Protein AF-A0AAW6JRW3-F1 (afdb_monomer_lite)

Structure (mmCIF, N/CA/C/O backbone):
data_AF-A0AAW6JRW3-F1
#
_entry.id   AF-A0AAW6JRW3-F1
#
loop_
_atom_site.group_PDB
_atom_site.id
_atom_site.type_symbol
_atom_site.label_atom_id
_atom_site.label_alt_id
_atom_site.label_comp_id
_atom_site.label_asym_id
_atom_site.label_entity_id
_atom_site.label_seq_id
_atom_site.pdbx_PDB_ins_code
_atom_site.Cartn_x
_atom_site.Cartn_y
_atom_site.Cartn_z
_atom_site.occupancy
_atom_site.B_iso_or_equiv
_atom_site.auth_seq_id
_atom_site.auth_comp_id
_atom_site.auth_asym_id
_atom_site.auth_atom_id
_atom_site.pdbx_PDB_model_num
ATOM 1 N N . MET A 1 1 ? -24.963 -8.069 17.554 1.00 82.81 1 MET A N 1
ATOM 2 C CA . MET A 1 1 ? -23.833 -7.144 17.708 1.00 82.81 1 MET A CA 1
ATOM 3 C C . MET A 1 1 ? -24.341 -5.791 18.140 1.00 82.81 1 MET A C 1
ATOM 5 O O . MET A 1 1 ? -25.277 -5.302 17.515 1.00 82.81 1 MET A O 1
ATOM 9 N N . GLN A 1 2 ? -23.784 -5.227 19.211 1.00 88.81 2 GLN A N 1
ATOM 10 C CA . GLN A 1 2 ? -24.208 -3.926 19.723 1.00 88.81 2 GLN A CA 1
ATOM 11 C C . GLN A 1 2 ? -22.997 -3.027 19.988 1.00 88.81 2 GLN A C 1
ATOM 13 O O . GLN A 1 2 ? -22.257 -3.223 20.950 1.00 88.81 2 GLN A O 1
ATOM 18 N N . VAL A 1 3 ? -22.821 -2.020 19.136 1.00 94.56 3 VAL A N 1
ATOM 19 C CA . VAL A 1 3 ? -21.965 -0.864 19.418 1.00 94.56 3 VAL A CA 1
ATOM 20 C C . VAL A 1 3 ? -22.726 0.066 20.355 1.00 94.56 3 VAL A C 1
ATOM 22 O O . VAL A 1 3 ? -23.861 0.427 20.057 1.00 94.56 3 VAL A O 1
ATOM 25 N N . LYS A 1 4 ? -22.108 0.466 21.469 1.00 96.38 4 LYS A N 1
ATOM 26 C CA . LYS A 1 4 ? -22.633 1.520 22.342 1.00 96.38 4 LYS A CA 1
ATOM 27 C C . LYS A 1 4 ? -21.740 2.747 22.258 1.00 96.38 4 LYS A C 1
ATOM 29 O O . LYS A 1 4 ? -20.601 2.691 22.720 1.00 96.38 4 LYS A O 1
ATOM 34 N N . ILE A 1 5 ? -22.240 3.846 21.708 1.00 96.94 5 ILE A N 1
ATOM 35 C CA . ILE A 1 5 ? -21.485 5.101 21.647 1.00 96.94 5 ILE A CA 1
ATOM 36 C C . ILE A 1 5 ? -21.504 5.753 23.031 1.00 96.94 5 ILE A C 1
ATOM 38 O O . ILE A 1 5 ? -22.543 5.860 23.679 1.00 96.94 5 ILE A O 1
ATOM 42 N N . ILE A 1 6 ? -20.329 6.164 23.499 1.00 96.56 6 ILE A N 1
ATOM 43 C CA . ILE A 1 6 ? -20.125 6.781 24.817 1.00 96.56 6 ILE A CA 1
ATOM 44 C C . ILE A 1 6 ? -19.600 8.214 24.729 1.00 96.56 6 ILE A C 1
ATOM 46 O O . ILE A 1 6 ? -19.589 8.919 25.735 1.00 96.56 6 ILE A O 1
ATOM 50 N N . GLY A 1 7 ? -19.180 8.659 23.545 1.00 95.75 7 GLY A N 1
ATOM 51 C CA . GLY A 1 7 ? -18.732 10.026 23.327 1.00 95.75 7 GLY A CA 1
ATOM 52 C C . GLY A 1 7 ? -18.417 10.316 21.867 1.00 95.75 7 GLY A C 1
ATOM 53 O O . GLY A 1 7 ? -18.288 9.407 21.048 1.00 95.75 7 GLY A O 1
ATOM 54 N N . GLN A 1 8 ? -18.258 11.601 21.565 1.00 95.25 8 GLN A N 1
ATOM 55 C CA . GLN A 1 8 ? -17.798 12.091 20.272 1.00 95.25 8 GLN A CA 1
ATOM 56 C C . GLN A 1 8 ? -16.744 13.181 20.469 1.00 95.25 8 GLN A C 1
ATOM 58 O O . GLN A 1 8 ? -16.804 13.941 21.438 1.00 95.25 8 GLN A O 1
ATOM 63 N N . ALA A 1 9 ? -15.799 13.261 19.543 1.00 95.50 9 ALA A N 1
ATOM 64 C CA . ALA A 1 9 ? -14.846 14.354 19.428 1.00 95.50 9 ALA A CA 1
ATOM 65 C C . ALA A 1 9 ? -14.588 14.659 17.952 1.00 95.50 9 ALA A C 1
ATOM 67 O O . ALA A 1 9 ? -15.057 13.953 17.060 1.00 95.50 9 ALA A O 1
ATOM 68 N N . LYS A 1 10 ? -13.819 15.717 17.706 1.00 93.75 10 LYS A N 1
ATOM 69 C CA . LYS A 1 10 ? -13.390 16.094 16.367 1.00 93.75 10 LYS A CA 1
ATOM 70 C C . LYS A 1 10 ? -11.889 16.317 16.343 1.00 93.75 10 LYS A C 1
ATOM 72 O O . LYS A 1 10 ? -11.384 17.102 17.147 1.00 93.75 10 LYS A O 1
ATOM 77 N N . ASP A 1 11 ? -11.189 15.658 15.425 1.00 92.00 11 ASP A N 1
ATOM 78 C CA . ASP A 1 11 ? -9.819 16.041 15.098 1.00 92.00 11 ASP A CA 1
ATOM 79 C C . ASP A 1 11 ? -9.870 17.363 14.334 1.00 92.00 11 ASP A C 1
ATOM 81 O O . ASP A 1 11 ? -10.333 17.428 13.199 1.00 92.00 11 ASP A O 1
ATOM 85 N N . LEU A 1 12 ? -9.421 18.442 14.967 1.00 91.50 12 LEU A N 1
ATOM 86 C CA . LEU A 1 12 ? -9.463 19.773 14.369 1.00 91.50 12 LEU A CA 1
ATOM 87 C C . LEU A 1 12 ? -8.384 19.980 13.301 1.00 91.50 12 LEU A C 1
ATOM 89 O O . LEU A 1 12 ? -8.489 20.932 12.530 1.00 91.50 12 LEU A O 1
ATOM 93 N N . ARG A 1 13 ? -7.358 19.118 13.235 1.00 86.62 13 ARG A N 1
ATOM 94 C CA . ARG A 1 13 ? -6.300 19.226 12.223 1.00 86.62 13 ARG A CA 1
ATOM 95 C C . ARG A 1 13 ? -6.809 18.818 10.845 1.00 86.62 13 ARG A C 1
ATOM 97 O O . ARG A 1 13 ? -6.561 19.527 9.877 1.00 86.62 13 ARG A O 1
ATOM 104 N N . THR A 1 14 ? -7.504 17.691 10.793 1.00 87.94 14 THR A N 1
ATOM 105 C CA . THR A 1 14 ? -8.029 17.047 9.578 1.00 87.94 14 THR A CA 1
ATOM 106 C C . THR A 1 14 ? -9.540 17.250 9.421 1.00 87.94 14 THR A C 1
ATOM 108 O O . THR A 1 14 ? -10.111 16.944 8.377 1.00 87.94 14 THR A O 1
ATOM 111 N N . ASN A 1 15 ? -10.195 17.829 10.436 1.00 91.19 15 ASN A N 1
ATOM 112 C CA . ASN A 1 15 ? -11.642 18.018 10.528 1.00 91.19 15 ASN A CA 1
ATOM 113 C C . ASN A 1 15 ? -12.432 16.690 10.526 1.00 91.19 15 ASN A C 1
ATOM 115 O O . ASN A 1 15 ? -13.578 16.661 10.070 1.00 91.19 15 ASN A O 1
ATOM 119 N N . THR A 1 16 ? -11.842 15.611 11.053 1.00 93.31 16 THR A N 1
ATOM 120 C CA . THR A 1 16 ? -12.451 14.274 11.128 1.00 93.31 16 THR A CA 1
ATOM 121 C C . THR A 1 16 ? -13.320 14.103 12.373 1.00 93.31 16 THR A C 1
ATOM 123 O O . THR A 1 16 ? -12.887 14.402 13.487 1.00 93.31 16 THR A O 1
ATOM 126 N N . ASP A 1 17 ? -14.524 13.553 12.207 1.00 95.31 17 ASP A N 1
ATOM 127 C CA . ASP A 1 17 ? -15.379 13.154 13.328 1.00 95.31 17 ASP A CA 1
ATOM 128 C C . ASP A 1 17 ? -14.909 11.812 13.925 1.00 95.31 17 ASP A C 1
ATOM 130 O O . ASP A 1 17 ? -14.655 10.839 13.205 1.00 95.31 17 ASP A O 1
ATOM 134 N N . ILE A 1 18 ? -14.803 11.760 15.255 1.00 95.88 18 ILE A N 1
ATOM 135 C CA . ILE A 1 18 ? -14.337 10.599 16.020 1.00 95.88 18 ILE A CA 1
ATOM 136 C C . ILE A 1 18 ? -15.432 10.182 16.995 1.00 95.88 18 ILE A C 1
ATOM 138 O O . ILE A 1 18 ? -15.928 11.001 17.771 1.00 95.88 18 ILE A O 1
ATOM 142 N N . LEU A 1 19 ? -15.778 8.898 17.001 1.00 97.25 19 LEU A N 1
ATOM 143 C CA . LEU A 1 19 ? -16.767 8.335 17.916 1.00 97.25 19 LEU A CA 1
ATOM 144 C C . LEU A 1 19 ? -16.102 7.345 18.867 1.00 97.25 19 LEU A C 1
ATOM 146 O O . LEU A 1 19 ? -15.480 6.376 18.435 1.00 97.25 19 LEU A O 1
ATOM 150 N N . TYR A 1 20 ? -16.284 7.559 20.164 1.00 97.50 20 TYR A N 1
ATOM 151 C CA . TYR A 1 20 ? -15.843 6.636 21.203 1.00 97.50 20 TYR A CA 1
ATOM 152 C C . TYR A 1 20 ? -16.972 5.671 21.516 1.00 97.50 20 TYR A C 1
ATOM 154 O O . TYR A 1 20 ? -18.100 6.094 21.785 1.00 97.50 20 TYR A O 1
ATOM 162 N N . ALA A 1 21 ? -16.676 4.378 21.516 1.00 97.44 21 ALA A N 1
ATOM 163 C CA . ALA A 1 21 ? -17.673 3.353 21.757 1.00 97.44 21 ALA A CA 1
ATOM 164 C C . ALA A 1 21 ? -17.157 2.209 22.633 1.00 97.44 21 ALA A C 1
ATOM 166 O O . ALA A 1 21 ? -15.956 2.011 22.817 1.00 97.44 21 ALA A O 1
ATOM 167 N N . GLN A 1 22 ? -18.110 1.455 23.172 1.00 96.50 22 GLN A N 1
ATOM 168 C CA . GLN A 1 22 ? -17.896 0.255 23.968 1.00 96.50 22 GLN A CA 1
ATOM 169 C C . GLN A 1 22 ? -18.577 -0.941 23.312 1.00 96.50 22 GLN A C 1
ATOM 171 O O . GLN A 1 22 ? -19.722 -0.840 22.866 1.00 96.50 22 GLN A O 1
ATOM 176 N N . LEU A 1 23 ? -17.883 -2.078 23.294 1.00 96.31 23 LEU A N 1
ATOM 177 C CA . LEU A 1 23 ? -18.392 -3.349 22.781 1.00 96.31 23 LEU A CA 1
ATOM 178 C C . LEU A 1 23 ? -18.046 -4.489 23.738 1.00 96.31 23 LEU A C 1
ATOM 180 O O . LEU A 1 23 ? -17.062 -4.413 24.474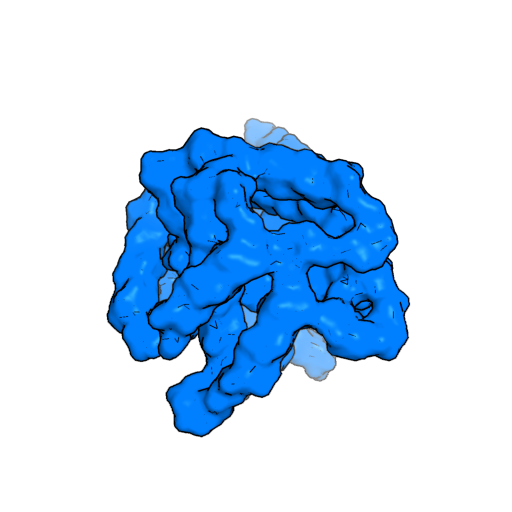 1.00 96.31 23 LEU A O 1
ATOM 184 N N . SER A 1 24 ? -18.825 -5.574 23.713 1.00 95.62 24 SER A N 1
ATOM 185 C CA . SER A 1 24 ? -18.317 -6.847 24.239 1.00 95.62 24 SER A CA 1
ATOM 186 C C . SER A 1 24 ? -17.127 -7.323 23.394 1.00 95.62 2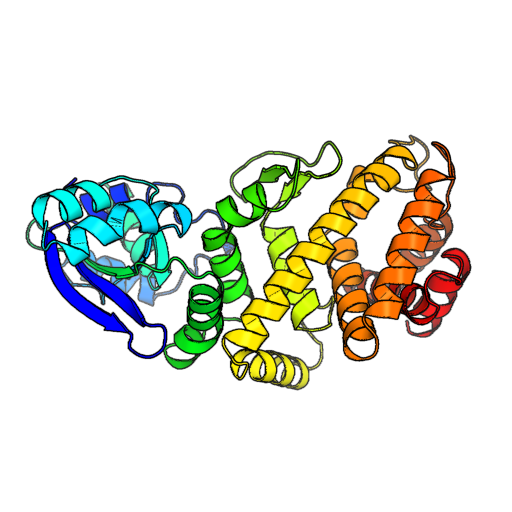4 SER A C 1
ATOM 188 O O . SER A 1 24 ? -16.992 -6.933 22.233 1.00 95.62 24 SER A O 1
ATOM 190 N N . ILE A 1 25 ? -16.258 -8.164 23.958 1.00 94.94 25 ILE A N 1
ATOM 191 C CA . ILE A 1 25 ? -15.112 -8.709 23.213 1.00 94.94 25 ILE A CA 1
ATOM 192 C C . ILE A 1 25 ? -15.593 -9.520 22.000 1.00 94.94 25 ILE A C 1
ATOM 194 O O . ILE A 1 25 ? -15.041 -9.377 20.913 1.00 94.94 25 ILE A O 1
ATOM 198 N N . GLN A 1 26 ? -16.664 -10.302 22.149 1.00 93.31 26 GLN A N 1
ATOM 199 C CA . GLN A 1 26 ? -17.259 -11.084 21.063 1.00 93.31 26 GLN A CA 1
ATOM 200 C C . GLN A 1 26 ? -17.838 -10.192 19.960 1.00 93.31 26 GLN A C 1
ATOM 202 O O . GLN A 1 26 ? -17.595 -10.445 18.782 1.00 93.31 26 GLN A O 1
ATOM 207 N N . ASP A 1 27 ? -18.559 -9.128 20.324 1.00 95.06 27 ASP A N 1
ATOM 208 C CA . ASP A 1 27 ? -19.072 -8.159 19.352 1.00 95.06 27 ASP A CA 1
ATOM 209 C C . ASP A 1 27 ? -17.927 -7.457 18.620 1.00 95.06 27 ASP A C 1
ATOM 211 O O . ASP A 1 27 ? -17.976 -7.300 17.407 1.00 95.06 27 ASP A O 1
ATOM 215 N N . TYR A 1 28 ? -16.868 -7.076 19.333 1.00 95.56 28 TYR A N 1
ATOM 216 C CA . TYR A 1 28 ? -15.689 -6.474 18.724 1.00 95.56 28 TYR A CA 1
ATOM 217 C C . TYR A 1 28 ? -15.009 -7.414 17.715 1.00 95.56 28 TYR A C 1
ATOM 219 O O . TYR A 1 28 ? -14.733 -7.000 16.589 1.00 95.56 28 TYR A O 1
ATOM 227 N N . LEU A 1 29 ? -14.786 -8.681 18.077 1.00 93.88 29 LEU A N 1
ATOM 228 C CA . LEU A 1 29 ? -14.198 -9.672 17.171 1.00 93.88 29 LEU A CA 1
ATOM 229 C C . LEU A 1 29 ? -15.099 -9.932 15.953 1.00 93.88 29 LEU A C 1
ATOM 231 O O . LEU A 1 29 ? -14.608 -10.017 14.829 1.00 93.88 29 LEU A O 1
ATOM 235 N N . CYS A 1 30 ? -16.421 -9.970 16.150 1.00 93.44 30 CYS A N 1
ATOM 236 C CA . CYS A 1 30 ? -17.388 -10.066 15.057 1.00 93.44 30 CYS A CA 1
ATOM 237 C C . CYS A 1 30 ? -17.369 -8.825 14.145 1.00 93.44 30 CYS A C 1
ATOM 239 O O . CYS A 1 30 ? -17.573 -8.953 12.939 1.00 93.44 30 CYS A O 1
ATOM 241 N N . LEU A 1 31 ? -17.136 -7.631 14.701 1.00 94.12 31 LEU A N 1
ATOM 242 C CA . LEU A 1 31 ? -17.088 -6.373 13.957 1.00 94.12 31 LEU A CA 1
ATOM 243 C C . LEU A 1 31 ? -15.892 -6.325 13.002 1.00 94.12 31 LEU A C 1
ATOM 245 O O . LEU A 1 31 ? -16.061 -5.995 11.825 1.00 94.12 31 LEU A O 1
ATOM 249 N N . VAL A 1 32 ? -14.697 -6.648 13.508 1.00 91.06 32 VAL A N 1
ATOM 250 C CA . VAL A 1 32 ? -13.465 -6.649 12.701 1.00 91.06 32 VAL A CA 1
ATOM 251 C C . VAL A 1 32 ? -13.407 -7.840 11.737 1.00 91.06 32 VAL A C 1
ATOM 253 O O . VAL A 1 32 ? -12.821 -7.724 10.664 1.00 91.06 32 VAL A O 1
ATOM 256 N N . GLY A 1 33 ? -14.082 -8.944 12.079 1.00 87.62 33 GLY A N 1
ATOM 257 C CA . GLY A 1 33 ? -14.219 -10.142 11.250 1.00 87.62 33 GLY A CA 1
ATOM 258 C C . GLY A 1 33 ? -12.932 -10.963 11.134 1.00 87.62 33 GLY A C 1
ATOM 259 O O . GLY A 1 33 ? -11.844 -10.486 11.424 1.00 87.62 33 GLY A O 1
ATOM 260 N N . ASP A 1 34 ? -13.026 -12.202 10.650 1.00 77.31 34 ASP A N 1
ATOM 261 C CA . ASP A 1 34 ? -11.902 -13.166 10.620 1.00 77.31 34 ASP A CA 1
ATOM 262 C C . ASP A 1 34 ? -10.722 -12.771 9.708 1.00 77.31 34 ASP A C 1
ATOM 264 O O . ASP A 1 34 ? -9.674 -13.421 9.697 1.00 77.31 34 ASP A O 1
ATOM 268 N N . ASN A 1 35 ? -10.896 -11.698 8.939 1.00 72.44 35 ASN A N 1
ATOM 269 C CA . ASN A 1 35 ? -9.952 -11.189 7.953 1.00 72.44 35 ASN A CA 1
ATOM 270 C C . ASN A 1 35 ? -9.191 -9.938 8.414 1.00 72.44 35 ASN A C 1
ATOM 272 O O . ASN A 1 35 ? -8.544 -9.264 7.615 1.00 72.44 35 ASN A O 1
ATOM 276 N N . PHE A 1 36 ? -9.227 -9.632 9.713 1.00 78.31 36 PHE A N 1
ATOM 277 C CA . PHE A 1 36 ? -8.512 -8.482 10.266 1.00 78.31 36 PHE A CA 1
ATOM 278 C C . PHE A 1 36 ? -6.977 -8.586 10.139 1.00 78.31 36 PHE A C 1
ATOM 280 O O . PHE A 1 36 ? -6.293 -7.571 10.246 1.00 78.31 36 PHE A O 1
ATOM 287 N N . ASP A 1 37 ? -6.433 -9.789 9.914 1.00 71.19 37 ASP A N 1
ATOM 288 C CA . ASP A 1 37 ? -4.998 -10.078 9.792 1.00 71.19 37 ASP A CA 1
ATOM 289 C C . ASP A 1 37 ? -4.512 -10.354 8.361 1.00 71.19 37 ASP A C 1
ATOM 291 O O . ASP A 1 37 ? -3.433 -10.913 8.187 1.00 71.19 37 ASP A O 1
ATOM 295 N N . ASP A 1 38 ? -5.265 -9.960 7.331 1.00 66.81 38 ASP A N 1
ATOM 296 C CA . ASP A 1 38 ? -4.972 -10.257 5.915 1.00 66.81 38 ASP A CA 1
ATOM 297 C C . ASP A 1 38 ? -3.584 -9.796 5.383 1.00 66.81 38 ASP A C 1
ATOM 299 O O . ASP A 1 38 ? -3.288 -10.083 4.225 1.00 66.81 38 ASP A O 1
ATOM 303 N N . TYR A 1 39 ? -2.761 -9.092 6.178 1.00 57.28 39 TYR A N 1
ATOM 304 C CA . TYR A 1 39 ? -1.428 -8.561 5.810 1.00 57.28 39 TYR A CA 1
ATOM 305 C C . TYR A 1 39 ? -0.337 -8.771 6.849 1.00 57.28 39 TYR A C 1
ATOM 307 O O . TYR A 1 39 ? 0.799 -8.342 6.632 1.00 57.28 39 TYR A O 1
ATOM 315 N N . GLU A 1 40 ? -0.653 -9.337 8.014 1.00 57.50 40 GLU A N 1
ATOM 316 C CA . GLU A 1 40 ? 0.413 -9.638 8.957 1.00 57.50 40 GLU A CA 1
ATOM 317 C C . GLU A 1 40 ? 0.957 -11.017 8.589 1.00 57.50 40 GLU A C 1
ATOM 319 O O . GLU A 1 40 ? 0.221 -12.004 8.716 1.00 57.50 40 GLU A O 1
ATOM 324 N N . PRO A 1 41 ? 2.230 -11.135 8.153 1.00 48.75 41 PRO A N 1
ATOM 325 C CA . PRO A 1 41 ? 2.789 -12.444 7.892 1.00 48.75 41 PRO A CA 1
ATOM 326 C C . PRO A 1 41 ? 2.615 -13.251 9.172 1.00 48.75 41 PRO A C 1
ATOM 328 O O . PRO A 1 41 ? 3.166 -12.877 10.206 1.00 48.75 41 PRO A O 1
ATOM 331 N N . GLN A 1 42 ? 1.893 -14.374 9.129 1.00 46.81 42 GLN A N 1
ATOM 332 C CA . GLN A 1 42 ? 1.678 -15.223 10.315 1.00 46.81 42 GLN A CA 1
ATOM 333 C C . GLN A 1 42 ? 3.009 -15.622 10.990 1.00 46.81 42 GLN A C 1
ATOM 335 O O . GLN A 1 42 ? 3.057 -15.946 12.175 1.00 46.81 42 GLN A O 1
ATOM 340 N N . ARG A 1 43 ? 4.115 -15.540 10.234 1.00 44.72 43 ARG A N 1
ATOM 341 C CA . ARG A 1 43 ? 5.504 -15.736 10.671 1.00 44.72 43 ARG A CA 1
ATOM 342 C C . ARG A 1 43 ? 6.029 -14.666 11.643 1.00 44.72 43 ARG A C 1
ATOM 344 O O . ARG A 1 43 ? 7.017 -14.932 12.320 1.00 44.72 43 ARG A O 1
ATOM 351 N N . LYS A 1 44 ? 5.403 -13.487 11.716 1.00 48.44 44 LYS A N 1
ATOM 352 C CA . LYS A 1 44 ? 5.758 -12.357 12.594 1.00 48.44 44 LYS A CA 1
ATOM 353 C C . LYS A 1 44 ? 4.929 -12.274 13.874 1.00 48.44 44 LYS A C 1
ATOM 355 O O . LYS A 1 44 ? 5.133 -11.325 14.624 1.00 48.44 44 LYS A O 1
ATOM 360 N N . ARG A 1 45 ? 4.070 -13.259 14.178 1.00 55.09 45 ARG A N 1
ATOM 361 C CA . ARG A 1 45 ? 3.512 -13.408 15.532 1.00 55.09 45 ARG A CA 1
ATOM 362 C C . ARG A 1 45 ? 4.678 -13.645 16.487 1.00 55.09 45 ARG A C 1
ATOM 364 O O . ARG A 1 45 ? 5.118 -14.780 16.678 1.00 55.09 45 ARG A O 1
ATOM 371 N N . GLU A 1 46 ? 5.264 -12.564 16.991 1.00 51.41 46 GLU A N 1
ATOM 372 C CA . GLU A 1 46 ? 6.407 -12.633 17.881 1.00 51.41 46 GLU A CA 1
ATOM 373 C C . GLU A 1 46 ? 5.982 -13.481 19.076 1.00 51.41 46 GLU A C 1
ATOM 375 O O . GLU A 1 46 ? 5.044 -13.143 19.797 1.00 51.41 46 GLU A O 1
ATOM 380 N N . LYS A 1 47 ? 6.666 -14.612 19.282 1.00 51.09 47 LYS A N 1
ATOM 381 C CA . LYS A 1 47 ? 6.547 -15.429 20.496 1.00 51.09 47 LYS A CA 1
ATOM 382 C C . LYS A 1 47 ? 7.175 -14.661 21.657 1.00 51.09 47 LYS A C 1
ATOM 384 O O . LYS A 1 47 ? 8.241 -15.009 22.160 1.00 51.09 47 LYS A O 1
ATOM 389 N N . TYR A 1 48 ? 6.566 -13.544 22.018 1.00 57.44 48 TYR A N 1
ATOM 390 C CA . TYR A 1 48 ? 7.089 -12.616 22.996 1.00 57.44 48 TYR A CA 1
ATOM 391 C C . TYR A 1 48 ? 6.543 -12.998 24.371 1.00 57.44 48 TYR A C 1
ATOM 393 O O . TYR A 1 48 ? 5.339 -13.154 24.542 1.00 57.44 48 TYR A O 1
ATOM 401 N N . LYS A 1 49 ? 7.399 -13.127 25.391 1.00 61.75 49 LYS A N 1
ATOM 402 C CA . LYS A 1 49 ? 6.958 -13.484 26.757 1.00 61.75 49 LYS A CA 1
ATOM 403 C C . LYS A 1 49 ? 5.896 -12.527 27.323 1.00 61.75 49 LYS A C 1
ATOM 405 O O . LYS A 1 49 ? 5.064 -12.950 28.118 1.00 61.75 49 LYS A O 1
ATOM 410 N N . ALA A 1 50 ? 5.897 -11.254 26.914 1.00 66.19 50 ALA A N 1
ATOM 411 C CA . ALA A 1 50 ? 4.851 -10.314 27.327 1.00 66.19 50 ALA A CA 1
ATOM 412 C C . ALA A 1 50 ? 3.481 -10.593 26.681 1.00 66.19 50 ALA A C 1
ATOM 414 O O . ALA A 1 50 ? 2.475 -10.187 27.250 1.00 66.19 50 ALA A O 1
ATOM 415 N N . TYR A 1 51 ? 3.423 -11.315 25.557 1.00 75.69 51 TYR A N 1
ATOM 416 C CA . TYR A 1 51 ? 2.171 -11.764 24.941 1.00 75.69 51 TYR A CA 1
ATOM 417 C C . TYR A 1 51 ? 1.442 -12.762 25.848 1.00 75.69 51 TYR A C 1
ATOM 419 O O . TYR A 1 51 ? 0.265 -12.585 26.147 1.00 75.69 51 TYR A O 1
ATOM 427 N N . GLU A 1 52 ? 2.169 -13.754 26.372 1.00 82.75 52 GLU A N 1
ATOM 428 C CA . GLU A 1 52 ? 1.619 -14.737 27.316 1.00 82.75 52 GLU A CA 1
ATOM 429 C C . GLU A 1 52 ? 1.150 -14.083 28.616 1.00 82.75 52 GLU A C 1
ATOM 431 O O . GLU A 1 52 ? 0.067 -14.383 29.112 1.00 82.75 52 GLU A O 1
ATOM 436 N N . ARG A 1 53 ? 1.921 -13.125 29.144 1.00 86.56 53 ARG A N 1
ATOM 437 C CA . ARG A 1 53 ? 1.493 -12.361 30.321 1.00 86.56 53 ARG A CA 1
ATOM 438 C C . ARG A 1 53 ? 0.213 -11.569 30.051 1.00 86.56 53 ARG A C 1
ATOM 440 O O . ARG A 1 53 ? -0.715 -11.637 30.844 1.00 86.56 53 ARG A O 1
ATOM 447 N N . MET A 1 54 ? 0.140 -10.874 28.917 1.00 87.50 54 MET A N 1
ATOM 448 C CA . MET A 1 54 ? -1.043 -10.098 28.543 1.00 87.50 54 MET A CA 1
ATOM 449 C C . MET A 1 54 ? -2.273 -10.992 28.346 1.00 87.50 54 MET A C 1
ATOM 451 O O . MET A 1 54 ? -3.373 -10.594 28.718 1.00 87.50 54 MET A O 1
ATOM 455 N N . LYS A 1 55 ? -2.098 -12.218 27.830 1.00 90.81 55 LYS A N 1
ATOM 456 C CA . LYS A 1 55 ? -3.170 -13.221 27.786 1.00 90.81 55 LYS A CA 1
ATOM 457 C C . LYS A 1 55 ? -3.719 -13.541 29.172 1.00 90.81 55 LYS A C 1
ATOM 459 O O . LYS A 1 55 ? -4.935 -13.550 29.344 1.00 90.81 55 LYS A O 1
ATOM 464 N N . VAL A 1 56 ? -2.838 -13.803 30.139 1.00 92.19 56 VAL A N 1
ATOM 465 C CA . VAL A 1 56 ? -3.228 -14.070 31.533 1.00 92.19 56 VAL A CA 1
ATOM 466 C C . VAL A 1 56 ? -3.968 -12.868 32.118 1.00 92.19 56 VAL A C 1
ATOM 468 O O . VAL A 1 56 ? -5.091 -13.023 32.585 1.00 92.19 56 VAL A O 1
ATOM 471 N N . ASP A 1 57 ? -3.405 -11.665 31.984 1.00 93.19 57 ASP A N 1
ATOM 472 C CA . ASP A 1 57 ? -4.007 -10.440 32.520 1.00 93.19 57 ASP A CA 1
ATOM 473 C C . ASP A 1 57 ? -5.415 -10.194 31.931 1.00 93.19 57 ASP A C 1
ATOM 475 O O . ASP A 1 57 ? -6.351 -9.859 32.658 1.00 93.19 57 ASP A O 1
ATOM 479 N N . ILE A 1 58 ? -5.609 -10.402 30.620 1.00 93.88 58 ILE A N 1
ATOM 480 C CA . ILE A 1 58 ? -6.925 -10.271 29.969 1.00 93.88 58 ILE A CA 1
ATOM 481 C C . ILE A 1 58 ? -7.906 -11.325 30.490 1.00 93.88 58 ILE A C 1
ATOM 483 O O . ILE A 1 58 ? -9.055 -10.975 30.757 1.00 93.88 58 ILE A O 1
ATOM 487 N N . LYS A 1 59 ? -7.482 -12.586 30.658 1.00 93.88 59 LYS A N 1
ATOM 488 C CA . LYS A 1 59 ? -8.326 -13.642 31.248 1.00 93.88 59 LYS A CA 1
ATOM 489 C C . LYS A 1 59 ? -8.744 -13.291 32.681 1.00 93.88 59 LYS A C 1
ATOM 491 O O . LYS A 1 59 ? -9.886 -13.531 33.072 1.00 93.88 59 LYS A O 1
ATOM 496 N N . ASP A 1 60 ? -7.867 -12.623 33.426 1.00 93.94 60 ASP A N 1
ATOM 497 C CA . ASP A 1 60 ? -8.152 -12.119 34.771 1.00 93.94 60 ASP A CA 1
ATOM 498 C C . ASP A 1 60 ? -9.033 -10.854 34.778 1.00 93.94 60 ASP A C 1
ATOM 500 O O . ASP A 1 60 ? -9.522 -10.437 35.833 1.00 93.94 60 ASP A O 1
ATOM 504 N N . GLY A 1 61 ? -9.355 -10.290 33.611 1.00 92.25 61 GLY A N 1
ATOM 505 C CA . GLY A 1 61 ? -10.285 -9.172 33.444 1.00 92.25 61 GLY A CA 1
ATOM 506 C C . GLY A 1 61 ? -9.625 -7.820 33.179 1.00 92.25 61 GLY A C 1
ATOM 507 O O . GLY A 1 61 ? -10.302 -6.797 33.284 1.00 92.25 61 GLY A O 1
ATOM 508 N N . ALA A 1 62 ? -8.329 -7.783 32.853 1.00 92.69 62 ALA A N 1
ATOM 509 C CA . ALA A 1 62 ? -7.655 -6.542 32.493 1.00 92.69 62 ALA A CA 1
ATOM 510 C C . ALA A 1 62 ? -8.300 -5.897 31.256 1.00 92.69 62 ALA A C 1
ATOM 512 O O . ALA A 1 62 ? -8.631 -6.563 30.268 1.00 92.69 62 ALA A O 1
ATOM 513 N N . LEU A 1 63 ? -8.460 -4.575 31.310 1.00 88.69 63 LEU A N 1
ATOM 514 C CA . LEU A 1 63 ? -8.905 -3.776 30.175 1.00 88.69 63 LEU A CA 1
ATOM 515 C C . LEU A 1 63 ? -7.703 -3.373 29.322 1.00 88.69 63 LEU A C 1
ATOM 517 O O . LEU A 1 63 ? -6.633 -3.046 29.837 1.00 88.69 63 LEU A O 1
ATOM 521 N N . LEU A 1 64 ? -7.899 -3.376 28.008 1.00 88.94 64 LEU A N 1
ATOM 522 C CA . LEU A 1 64 ? -6.895 -2.924 27.054 1.00 88.94 64 LEU A CA 1
ATOM 523 C C . LEU A 1 64 ? -7.088 -1.434 26.746 1.00 88.94 64 LEU A C 1
ATOM 525 O O . LEU A 1 64 ? -8.221 -0.948 26.789 1.00 88.94 64 LEU A O 1
ATOM 529 N N . PRO A 1 65 ? -6.011 -0.708 26.387 1.00 90.31 65 PRO A N 1
ATOM 530 C CA . PRO A 1 65 ? -6.144 0.619 25.790 1.00 90.31 65 PRO A CA 1
ATOM 531 C C . PRO A 1 65 ? -7.055 0.578 24.554 1.00 90.31 65 PRO A C 1
ATOM 533 O O . PRO A 1 65 ? -7.197 -0.481 23.927 1.00 90.31 65 PRO A O 1
ATOM 536 N N . SER A 1 66 ? -7.632 1.722 24.180 1.00 92.69 66 SER A N 1
ATOM 537 C CA . SER A 1 66 ? -8.596 1.827 23.077 1.00 92.69 66 SER A CA 1
ATOM 538 C C . SER A 1 66 ? -8.030 1.348 21.740 1.00 92.69 66 SER A C 1
ATOM 540 O O . SER A 1 66 ? -6.869 1.594 21.410 1.00 92.69 66 SER A O 1
ATOM 542 N N . ILE A 1 67 ? -8.847 0.640 20.963 1.00 93.75 67 ILE A N 1
ATOM 543 C CA . ILE A 1 67 ? -8.503 0.202 19.606 1.00 93.75 67 ILE A CA 1
ATOM 544 C C . ILE A 1 67 ? -9.010 1.248 18.616 1.00 93.75 67 ILE A C 1
ATOM 546 O O . ILE A 1 67 ? -10.183 1.621 18.647 1.00 93.75 67 ILE A O 1
ATOM 550 N N . THR A 1 68 ? -8.138 1.699 17.719 1.00 92.25 68 THR A N 1
ATOM 551 C CA . THR A 1 68 ? -8.501 2.694 16.708 1.00 92.25 68 THR A CA 1
ATOM 552 C C . THR A 1 68 ? -8.961 1.994 15.438 1.00 92.25 68 THR A C 1
ATOM 554 O O . THR A 1 68 ? -8.222 1.205 14.848 1.00 92.25 68 THR A O 1
ATOM 557 N N . LEU A 1 69 ? -10.172 2.315 14.994 1.00 93.69 69 LEU A N 1
ATOM 558 C CA . LEU A 1 69 ? -10.818 1.758 13.814 1.00 93.69 69 LEU A CA 1
ATOM 559 C C . LEU A 1 69 ? -11.059 2.866 12.783 1.00 93.69 69 LEU A C 1
ATOM 561 O O . LEU A 1 69 ? -11.718 3.859 13.080 1.00 93.69 69 LEU A O 1
ATOM 565 N N . ALA A 1 70 ? -10.570 2.690 11.557 1.00 93.00 70 ALA A N 1
ATOM 566 C CA . ALA A 1 70 ? -11.005 3.493 10.419 1.00 93.00 70 ALA A CA 1
ATOM 567 C C . ALA A 1 70 ? -12.256 2.865 9.825 1.00 93.00 70 ALA A C 1
ATOM 569 O O . ALA A 1 70 ? -12.213 1.714 9.390 1.00 93.00 70 ALA A O 1
ATOM 570 N N . VAL A 1 71 ? -13.354 3.614 9.764 1.00 94.00 71 VAL A N 1
ATOM 571 C CA . VAL A 1 71 ? -14.475 3.226 8.907 1.00 94.00 71 VAL A CA 1
ATOM 572 C C . VAL A 1 71 ? -14.029 3.370 7.455 1.00 94.00 71 VAL A C 1
ATOM 574 O O . VAL A 1 71 ? -13.403 4.368 7.102 1.00 94.00 71 VAL A O 1
ATOM 577 N N . LYS A 1 72 ? -14.328 2.370 6.619 1.00 90.94 72 LYS A N 1
ATOM 578 C CA . LYS A 1 72 ? -13.945 2.377 5.203 1.00 90.94 72 LYS A CA 1
ATOM 579 C C . LYS A 1 72 ? -14.417 3.668 4.508 1.00 90.94 72 LYS A C 1
ATOM 581 O O . LYS A 1 72 ? -15.605 3.994 4.646 1.00 90.94 72 LYS A O 1
ATOM 586 N N . PRO A 1 73 ? -13.545 4.396 3.780 1.00 91.12 73 PRO A N 1
ATOM 587 C CA . PRO A 1 73 ? -13.842 5.742 3.271 1.00 91.12 73 PRO A CA 1
ATOM 588 C C . PRO A 1 73 ? -15.154 5.842 2.483 1.00 91.12 73 PRO A C 1
ATOM 590 O O . PRO A 1 73 ? -15.943 6.772 2.671 1.00 91.12 73 PRO A O 1
ATOM 593 N N . GLU A 1 74 ? -15.431 4.843 1.650 1.00 89.12 74 GLU A N 1
ATOM 594 C CA . GLU A 1 74 ? -16.618 4.750 0.805 1.00 89.12 74 GLU A CA 1
ATOM 595 C C . GLU A 1 74 ? -17.929 4.596 1.598 1.00 89.12 74 GLU A C 1
ATOM 597 O O . GLU A 1 74 ? -19.005 4.936 1.102 1.00 89.12 74 GLU A O 1
ATOM 602 N N . LEU A 1 75 ? -17.863 4.140 2.853 1.00 91.88 75 LEU A N 1
ATOM 603 C CA . LEU A 1 75 ? -19.025 3.977 3.730 1.00 91.88 75 LEU A CA 1
ATOM 604 C C . LEU A 1 75 ? -19.307 5.219 4.580 1.00 91.88 75 LEU A C 1
ATOM 606 O O . LEU A 1 75 ? -20.449 5.432 4.999 1.00 91.88 75 LEU A O 1
ATOM 610 N N . VAL A 1 76 ? -18.298 6.060 4.819 1.00 93.44 76 VAL A N 1
ATOM 611 C CA . VAL A 1 76 ? -18.397 7.197 5.746 1.00 93.44 76 VAL A CA 1
ATOM 612 C C . VAL A 1 76 ? -19.460 8.209 5.302 1.00 93.44 76 VAL A C 1
ATOM 614 O O . VAL A 1 76 ? -20.197 8.736 6.138 1.00 93.44 76 VAL A O 1
ATOM 617 N N . SER A 1 77 ? -19.620 8.435 3.995 1.00 91.94 77 SER A N 1
ATOM 618 C CA . SER A 1 77 ? -20.653 9.336 3.452 1.00 91.94 77 SER A CA 1
ATOM 619 C C . SER A 1 77 ? -22.079 8.940 3.848 1.00 91.94 77 SER A C 1
ATOM 621 O O . SER A 1 77 ? -22.930 9.813 4.006 1.00 91.94 77 SER A O 1
ATOM 623 N N . ASN A 1 78 ? -22.333 7.647 4.068 1.00 92.38 78 ASN A N 1
ATOM 624 C CA . ASN A 1 78 ? -23.636 7.148 4.511 1.00 92.38 78 ASN A CA 1
ATOM 625 C C . ASN A 1 78 ? -23.821 7.242 6.034 1.00 92.38 78 ASN A C 1
ATOM 627 O O . ASN A 1 78 ? -24.949 7.171 6.516 1.00 92.38 78 ASN A O 1
ATOM 631 N N . ILE A 1 79 ? -22.731 7.397 6.789 1.00 93.50 79 ILE A N 1
ATOM 632 C CA . ILE A 1 79 ? -22.719 7.382 8.257 1.00 93.50 79 ILE A CA 1
ATOM 633 C C . ILE A 1 79 ? -22.775 8.802 8.832 1.00 93.50 79 ILE A C 1
ATOM 635 O O . ILE A 1 79 ? -23.535 9.061 9.766 1.00 93.50 79 ILE A O 1
ATOM 639 N N . LEU A 1 80 ? -22.031 9.747 8.248 1.00 93.19 80 LEU A N 1
ATOM 640 C CA . LEU A 1 80 ? -21.962 11.135 8.724 1.00 93.19 80 LEU A CA 1
ATOM 641 C C . LEU A 1 80 ? -23.317 11.845 8.881 1.00 93.19 80 LEU A C 1
ATOM 643 O O . LEU A 1 80 ? -23.467 12.594 9.849 1.00 93.19 80 LEU A O 1
ATOM 647 N N . PRO A 1 81 ? -24.334 11.620 8.023 1.00 94.69 81 PRO A N 1
ATOM 648 C CA . PRO A 1 81 ? -25.648 12.220 8.231 1.00 94.69 81 PRO A CA 1
ATOM 649 C C . PRO A 1 81 ? -26.307 11.835 9.562 1.00 94.69 81 PRO A C 1
ATOM 651 O O . PRO A 1 81 ? -27.143 12.593 10.052 1.00 94.69 81 PRO A O 1
ATOM 654 N N . PHE A 1 82 ? -25.968 10.678 10.147 1.00 94.69 82 PHE A N 1
ATOM 655 C CA . PHE A 1 82 ? -26.469 10.290 11.468 1.00 94.69 82 PHE A CA 1
ATOM 656 C C . PHE A 1 82 ? -25.769 11.058 12.589 1.00 94.69 82 PHE A C 1
ATOM 658 O O . PHE A 1 82 ? -26.443 11.475 13.525 1.00 94.69 82 PHE A O 1
ATOM 665 N N . VAL A 1 83 ? -24.462 11.307 12.456 1.00 91.75 83 VAL A N 1
ATOM 666 C CA . VAL A 1 83 ? -23.682 12.132 13.396 1.00 91.75 83 VAL A CA 1
ATOM 667 C C . VAL A 1 83 ? -24.224 13.561 13.417 1.00 91.75 83 VAL A C 1
ATOM 669 O O . VAL A 1 83 ? -24.591 14.074 14.463 1.00 91.75 83 VAL A O 1
ATOM 672 N N . GLN A 1 84 ? -24.385 14.178 12.243 1.00 90.31 84 GLN A N 1
ATOM 673 C CA . GLN A 1 84 ? -24.835 15.573 12.109 1.00 90.31 84 GLN A CA 1
ATOM 674 C C . GLN A 1 84 ? -26.265 15.828 12.603 1.00 90.31 84 GLN A C 1
ATOM 676 O O . GLN A 1 84 ? -26.630 16.971 12.867 1.00 90.31 84 GLN A O 1
ATOM 681 N N . LYS A 1 85 ? -27.097 14.783 12.654 1.00 93.25 85 LYS A N 1
ATOM 682 C CA . LYS A 1 85 ? -28.501 14.854 13.085 1.00 93.25 85 LYS A CA 1
ATOM 683 C C . LYS A 1 85 ? -28.715 14.283 14.489 1.00 93.25 85 LYS A C 1
ATOM 685 O O . LYS A 1 85 ? -29.867 14.060 14.855 1.00 93.25 85 LYS A O 1
ATOM 690 N N . ASP A 1 86 ? -27.638 13.979 15.218 1.00 91.50 86 ASP A N 1
ATOM 691 C CA . ASP A 1 86 ? -27.666 13.359 16.550 1.00 91.50 86 ASP A CA 1
ATOM 692 C C . ASP A 1 86 ? -28.520 12.072 16.612 1.00 91.50 86 ASP A C 1
ATOM 694 O O . ASP A 1 86 ? -29.196 11.765 17.598 1.00 91.50 86 ASP A O 1
ATOM 698 N N . LYS A 1 87 ? -28.505 11.286 15.528 1.00 94.12 87 LYS A N 1
ATOM 699 C CA . LYS A 1 87 ? -29.261 10.033 15.384 1.00 94.12 87 LYS A CA 1
ATOM 700 C C . LYS A 1 87 ? -28.482 8.846 15.944 1.00 94.12 87 LYS A C 1
ATOM 702 O O . LYS A 1 87 ? -28.040 7.964 15.208 1.00 94.12 87 LYS A O 1
ATOM 707 N N . TRP A 1 88 ? -28.301 8.834 17.263 1.00 93.12 88 TRP A N 1
ATOM 708 C CA . TRP A 1 88 ? -27.414 7.890 17.953 1.00 93.12 88 TRP A CA 1
ATOM 709 C C . TRP A 1 88 ? -27.773 6.418 17.745 1.00 93.12 88 TRP A C 1
ATOM 711 O O . TRP A 1 88 ? -26.888 5.610 17.488 1.00 93.12 88 TRP A O 1
ATOM 721 N N . ARG A 1 89 ? -29.062 6.061 17.784 1.00 93.50 89 ARG A N 1
ATOM 722 C CA . ARG A 1 89 ? -29.493 4.663 17.603 1.00 93.50 89 ARG A CA 1
ATOM 723 C C . ARG A 1 89 ? -29.238 4.168 16.183 1.00 93.50 89 ARG A C 1
ATOM 725 O O . ARG A 1 89 ? -28.792 3.040 15.987 1.00 93.50 89 ARG A O 1
ATOM 732 N N . GLU A 1 90 ? -29.526 5.000 15.185 1.00 94.81 90 GLU A N 1
ATOM 733 C CA . GLU A 1 90 ? -29.233 4.670 13.793 1.00 94.81 90 GLU A CA 1
ATOM 734 C C . GLU A 1 90 ? -27.725 4.602 13.533 1.00 94.81 90 GLU A C 1
ATOM 736 O O . GLU A 1 90 ? -27.284 3.725 12.795 1.00 94.81 90 GLU A O 1
ATOM 741 N N . LEU A 1 91 ? -26.938 5.468 14.175 1.00 94.44 91 LEU A N 1
ATOM 742 C CA . LEU A 1 91 ? -25.480 5.473 14.087 1.00 94.44 91 LEU A CA 1
ATOM 743 C C . LEU A 1 91 ? -24.859 4.208 14.701 1.00 94.44 91 LEU A C 1
ATOM 745 O O . LEU A 1 91 ? -24.041 3.558 14.055 1.00 94.44 91 LEU A O 1
ATOM 749 N N . GLU A 1 92 ? -25.289 3.811 15.902 1.00 95.94 92 GLU A N 1
ATOM 750 C CA . GLU A 1 92 ? -24.888 2.549 16.541 1.00 95.94 92 GLU A CA 1
ATOM 751 C C . GLU A 1 92 ? -25.234 1.342 15.661 1.00 95.94 92 GLU A C 1
ATOM 753 O O . GLU A 1 92 ? -24.402 0.457 15.457 1.00 95.94 92 GLU A O 1
ATOM 758 N N . SER A 1 93 ? -26.438 1.325 15.081 1.00 94.44 93 SER A N 1
ATOM 759 C CA . SER A 1 93 ? -26.875 0.278 14.150 1.00 94.44 93 SER A CA 1
ATOM 760 C C . SER A 1 93 ? -26.043 0.257 12.864 1.00 94.44 93 SER A C 1
ATOM 762 O O . SER A 1 93 ? -25.668 -0.812 12.380 1.00 94.44 93 SER A O 1
ATOM 764 N N . ALA A 1 94 ? -25.708 1.432 12.322 1.00 93.69 94 ALA A N 1
ATOM 765 C CA . ALA A 1 94 ? -24.876 1.554 11.135 1.00 93.69 94 ALA A CA 1
ATOM 766 C C . ALA A 1 94 ? -23.465 1.006 11.382 1.00 93.69 94 ALA A C 1
ATOM 768 O O . ALA A 1 94 ? -23.003 0.215 10.569 1.00 93.69 94 ALA A O 1
ATOM 769 N N . LEU A 1 95 ? -22.842 1.361 12.512 1.00 94.62 95 LEU A N 1
ATOM 770 C CA . LEU A 1 95 ? -21.500 0.916 12.910 1.00 94.62 95 LEU A CA 1
ATOM 771 C C . LEU A 1 95 ? -21.442 -0.542 13.378 1.00 94.62 95 LEU A C 1
ATOM 773 O O . LEU A 1 95 ? -20.372 -1.139 13.400 1.00 94.62 95 LEU A O 1
ATOM 777 N N . SER A 1 96 ? -22.578 -1.141 13.740 1.00 94.06 96 SER A N 1
ATOM 778 C CA . SER A 1 96 ? -22.669 -2.540 14.177 1.00 94.06 96 SER A CA 1
ATOM 779 C C . SER A 1 96 ? -22.712 -3.533 13.009 1.00 94.06 96 SER A C 1
ATO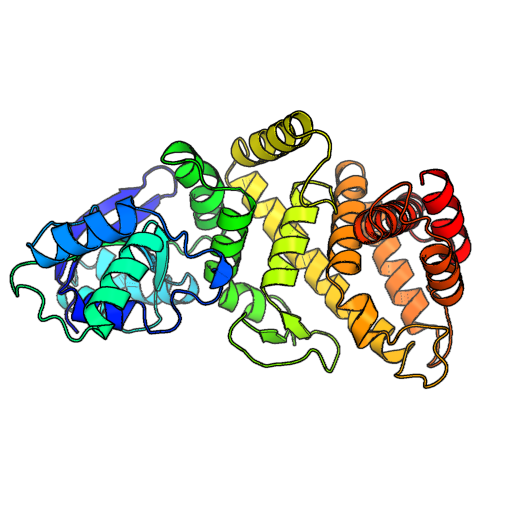M 781 O O . SER A 1 96 ? -23.262 -4.624 13.154 1.00 94.06 96 SER A O 1
ATOM 783 N N . LYS A 1 97 ? -22.161 -3.196 11.840 1.00 91.88 97 LYS A N 1
ATOM 784 C CA . LYS A 1 97 ? -22.107 -4.095 10.680 1.00 91.88 97 LYS A CA 1
ATOM 785 C C . LYS A 1 97 ? -20.673 -4.605 10.475 1.00 91.88 97 LYS A C 1
ATOM 787 O O . LYS A 1 97 ? -19.763 -3.783 10.377 1.00 91.88 97 LYS A O 1
ATOM 792 N N . PRO A 1 98 ? -20.451 -5.930 10.391 1.00 90.81 98 PRO A N 1
ATOM 793 C CA . PRO A 1 98 ? -19.122 -6.492 10.155 1.00 90.81 98 PRO A CA 1
ATOM 794 C C . PRO A 1 98 ? -18.484 -6.005 8.850 1.00 90.81 98 PRO A C 1
ATOM 796 O O . PRO A 1 98 ? -19.182 -5.724 7.874 1.00 90.81 98 PRO A O 1
ATOM 799 N N . GLY A 1 99 ? -17.151 -5.948 8.818 1.00 86.12 99 GLY A N 1
ATOM 800 C CA . GLY A 1 99 ? -16.385 -5.675 7.593 1.00 86.12 99 GLY A CA 1
ATOM 801 C C . GLY A 1 99 ? -16.417 -4.219 7.110 1.00 86.12 99 GLY A C 1
ATOM 802 O O . GLY A 1 99 ? -15.976 -3.932 5.997 1.00 86.12 99 GLY A O 1
ATOM 803 N N . GLN A 1 100 ? -16.928 -3.298 7.930 1.00 89.19 100 GLN A N 1
ATOM 804 C CA . GLN A 1 100 ? -16.969 -1.863 7.626 1.00 89.19 100 GLN A CA 1
ATOM 805 C C . GLN A 1 100 ? -15.759 -1.081 8.134 1.00 89.19 100 GLN A C 1
ATOM 807 O O . GLN A 1 100 ? -15.648 0.114 7.861 1.00 89.19 100 GLN A O 1
ATOM 812 N N . VAL A 1 101 ? -14.877 -1.732 8.893 1.00 91.69 101 VAL A N 1
ATOM 813 C CA . VAL A 1 101 ? -13.751 -1.087 9.563 1.00 91.69 101 VAL A CA 1
ATOM 814 C C . VAL A 1 101 ? -12.435 -1.786 9.278 1.00 91.69 101 VAL A C 1
ATOM 816 O O . VAL A 1 101 ? -12.393 -3.003 9.123 1.00 91.69 101 VAL A O 1
ATOM 819 N N . ASN A 1 102 ? -11.362 -1.003 9.286 1.00 89.50 102 ASN A N 1
ATOM 820 C CA . ASN A 1 102 ? -9.984 -1.471 9.313 1.00 89.50 102 ASN A CA 1
ATOM 821 C C . ASN A 1 102 ? -9.328 -1.037 10.630 1.00 89.50 102 ASN A C 1
ATOM 823 O O . ASN A 1 102 ? -9.592 0.056 11.135 1.00 89.50 102 ASN A O 1
ATOM 827 N N . ILE A 1 103 ? -8.476 -1.888 11.200 1.00 89.25 103 ILE A N 1
ATOM 828 C CA . ILE A 1 103 ? -7.785 -1.600 12.463 1.00 89.25 103 ILE A CA 1
ATOM 829 C C . ILE A 1 103 ? -6.576 -0.714 12.167 1.00 89.25 103 ILE A C 1
ATOM 831 O O . ILE A 1 103 ? -5.601 -1.198 11.605 1.00 89.25 103 ILE A O 1
ATOM 835 N N . LEU A 1 104 ? -6.622 0.560 12.566 1.00 85.62 104 LEU A N 1
ATOM 836 C CA . LEU A 1 104 ? -5.485 1.476 12.413 1.00 85.62 104 LEU A CA 1
ATOM 837 C C . LEU A 1 104 ? -4.437 1.302 13.515 1.00 85.62 104 LEU A C 1
ATOM 839 O O . LEU A 1 104 ? -3.243 1.433 13.270 1.00 85.62 104 LEU A O 1
ATOM 843 N N . ASP A 1 105 ? -4.894 1.027 14.734 1.00 86.19 105 ASP A N 1
ATOM 844 C CA . ASP A 1 105 ? -4.041 0.704 15.872 1.00 86.19 105 ASP A CA 1
ATOM 845 C C . ASP A 1 105 ? -4.761 -0.294 16.780 1.00 86.19 105 ASP A C 1
ATOM 847 O O . ASP A 1 105 ? -5.966 -0.203 17.008 1.00 86.19 105 ASP A O 1
ATOM 851 N N . GLY A 1 106 ? -4.003 -1.249 17.315 1.00 86.81 106 GLY A N 1
ATOM 852 C CA . GLY A 1 106 ? -4.522 -2.323 18.160 1.00 86.81 106 GLY A CA 1
ATOM 853 C C . GLY A 1 106 ? -4.526 -3.706 17.525 1.00 86.81 106 GLY A C 1
ATOM 854 O O . GLY A 1 106 ? -5.124 -4.618 18.090 1.00 86.81 106 GLY A O 1
ATOM 855 N N . LEU A 1 107 ? -3.805 -3.911 16.422 1.00 85.19 107 LEU A N 1
ATOM 856 C CA . LEU A 1 107 ? -3.734 -5.207 15.743 1.00 85.19 107 LEU A CA 1
ATOM 857 C C . LEU A 1 107 ? -3.251 -6.340 16.674 1.00 85.19 107 LEU A C 1
ATOM 859 O O . LEU A 1 107 ? -3.958 -7.325 16.864 1.00 85.19 107 LEU A O 1
ATOM 863 N N . HIS A 1 108 ? -2.131 -6.160 17.384 1.00 81.12 108 HIS A N 1
ATOM 864 C CA . HIS A 1 108 ? -1.659 -7.144 18.375 1.00 81.12 108 HIS A CA 1
ATOM 865 C C . HIS A 1 108 ? -2.662 -7.406 19.512 1.00 81.12 108 HIS A C 1
ATOM 867 O O . HIS A 1 108 ? -2.811 -8.541 19.954 1.00 81.12 108 HIS A O 1
ATOM 873 N N . ARG A 1 109 ? -3.377 -6.372 19.980 1.00 88.94 109 ARG A N 1
ATOM 874 C CA . ARG A 1 109 ? -4.431 -6.522 21.002 1.00 88.94 109 ARG A CA 1
ATOM 875 C C . ARG A 1 109 ? -5.573 -7.390 20.472 1.00 88.94 109 ARG A C 1
ATOM 877 O O . ARG A 1 109 ? -6.046 -8.279 21.171 1.00 88.94 109 ARG A O 1
ATOM 884 N N . THR A 1 110 ? -5.942 -7.181 19.215 1.00 91.81 110 THR A N 1
ATOM 885 C CA . THR A 1 110 ? -6.951 -7.969 18.497 1.00 91.81 110 THR A CA 1
ATOM 886 C C . THR A 1 110 ? -6.539 -9.430 18.374 1.00 91.81 110 THR A C 1
ATOM 888 O O . THR A 1 110 ? -7.348 -10.308 18.659 1.00 91.81 110 THR A O 1
ATOM 891 N N . PHE A 1 111 ? -5.275 -9.710 18.034 1.00 88.75 111 PHE A N 1
ATOM 892 C CA . PHE A 1 111 ? -4.758 -11.080 17.999 1.00 88.75 111 PHE A CA 1
ATOM 893 C C . PHE A 1 111 ? -4.864 -11.783 19.344 1.00 88.75 111 PHE A C 1
ATOM 895 O O . PHE A 1 111 ? -5.331 -12.917 19.391 1.00 88.75 111 PHE A O 1
ATOM 902 N N . ILE A 1 112 ? -4.493 -11.108 20.434 1.00 90.19 112 ILE A N 1
ATOM 903 C CA . ILE A 1 112 ? -4.579 -11.693 21.774 1.00 90.19 112 ILE A CA 1
ATOM 904 C C . ILE A 1 112 ? -6.031 -12.029 22.119 1.00 90.19 112 ILE A C 1
ATOM 906 O O . ILE A 1 112 ? -6.310 -13.140 22.568 1.00 90.19 112 ILE A O 1
ATOM 910 N N . LEU A 1 113 ? -6.959 -11.096 21.878 1.00 93.31 113 LEU A N 1
ATOM 911 C CA . LEU A 1 113 ? -8.387 -11.319 22.110 1.00 93.31 113 LEU A CA 1
ATOM 912 C C . LEU A 1 113 ? -8.920 -12.487 21.267 1.00 93.31 113 LEU A C 1
ATOM 914 O O . LEU A 1 113 ? -9.625 -13.344 21.793 1.00 93.31 113 LEU A O 1
ATOM 918 N N . ASN A 1 114 ? -8.546 -12.553 19.987 1.00 92.19 114 ASN A N 1
ATOM 919 C CA . ASN A 1 114 ? -8.950 -13.625 19.080 1.00 92.19 114 ASN A CA 1
ATOM 920 C C . ASN A 1 114 ? -8.376 -14.989 19.496 1.00 92.19 114 ASN A C 1
ATOM 922 O O . ASN A 1 114 ? -9.079 -15.993 19.462 1.00 92.19 114 ASN A O 1
ATOM 926 N N . ASP A 1 115 ? -7.111 -15.039 19.914 1.00 90.44 115 ASP A N 1
ATOM 927 C CA . ASP A 1 115 ? -6.477 -16.263 20.403 1.00 90.44 115 ASP A CA 1
ATOM 928 C C . ASP A 1 115 ? -7.184 -16.788 21.658 1.00 90.44 115 ASP A C 1
ATOM 930 O O . ASP A 1 115 ? -7.519 -17.967 21.724 1.00 90.44 115 ASP A O 1
ATOM 934 N N . ILE A 1 116 ? -7.457 -15.912 22.632 1.00 92.94 116 ILE A N 1
ATOM 935 C CA . ILE A 1 116 ? -8.186 -16.284 23.852 1.00 92.94 116 ILE A CA 1
ATOM 936 C C . ILE A 1 116 ? -9.603 -16.765 23.504 1.00 92.94 116 ILE A C 1
ATOM 938 O O . ILE A 1 116 ? -10.059 -17.770 24.045 1.00 92.94 116 ILE A O 1
ATOM 942 N N . ALA A 1 117 ? -10.287 -16.098 22.567 1.00 92.06 117 ALA A N 1
ATOM 943 C CA . ALA A 1 117 ? -11.609 -16.518 22.104 1.00 92.06 117 ALA A CA 1
ATOM 944 C C . ALA A 1 117 ? -11.579 -17.913 21.450 1.00 92.06 117 ALA A C 1
ATOM 946 O O . ALA A 1 117 ? -12.455 -18.736 21.711 1.00 92.06 117 ALA A O 1
ATOM 947 N N . LYS A 1 118 ? -10.544 -18.218 20.655 1.00 90.62 118 LYS A N 1
ATOM 948 C CA . LYS A 1 118 ? -10.335 -19.539 20.029 1.00 90.62 118 LYS A CA 1
ATOM 949 C C . LYS A 1 118 ? -10.041 -20.653 21.033 1.00 90.62 118 LYS A C 1
ATOM 951 O O . LYS A 1 118 ? -10.293 -21.817 20.736 1.00 90.62 118 LYS A O 1
ATOM 956 N N . GLU A 1 119 ? -9.552 -20.312 22.223 1.00 92.75 119 GLU A N 1
ATOM 957 C CA . GLU A 1 119 ? -9.408 -21.242 23.349 1.00 92.75 119 GLU A CA 1
ATOM 958 C C . GLU A 1 119 ? -10.756 -21.544 24.046 1.00 92.75 119 GLU A C 1
ATOM 960 O O . GLU A 1 119 ? -10.776 -22.243 25.057 1.00 92.75 119 GLU A O 1
ATOM 965 N N . ASN A 1 120 ? -11.886 -21.050 23.511 1.00 90.88 120 ASN A N 1
ATOM 966 C CA . ASN A 1 120 ? -13.231 -21.129 24.099 1.00 90.88 120 ASN A CA 1
ATOM 967 C C . ASN A 1 120 ? -13.308 -20.533 25.514 1.00 90.88 120 ASN A C 1
ATOM 969 O O . ASN A 1 120 ? -14.097 -20.980 26.347 1.00 90.88 120 ASN A O 1
ATOM 973 N N . PHE A 1 121 ? -12.468 -19.537 25.801 1.00 92.50 121 PHE A N 1
ATOM 974 C CA . PHE A 1 121 ? -12.504 -18.833 27.074 1.00 92.50 121 PHE A CA 1
ATOM 975 C C . PHE A 1 121 ? -13.731 -17.919 27.146 1.00 92.50 121 PHE A C 1
ATOM 977 O O . PHE A 1 121 ? -13.987 -17.133 26.230 1.00 92.50 121 PHE A O 1
ATOM 984 N N . ASP A 1 122 ? -14.466 -17.997 28.253 1.00 92.12 122 ASP A N 1
ATOM 985 C CA . ASP A 1 122 ? -15.609 -17.124 28.504 1.00 92.12 122 ASP A CA 1
ATOM 986 C C . ASP A 1 122 ? -15.142 -15.817 29.152 1.00 92.12 122 ASP A C 1
ATOM 988 O O . ASP A 1 122 ? -14.719 -15.779 30.311 1.00 92.12 122 ASP A O 1
ATOM 992 N N . PHE A 1 123 ? -15.170 -14.734 28.377 1.00 93.25 123 PHE A N 1
ATOM 993 C CA . PHE A 1 123 ? -14.811 -13.413 28.878 1.00 93.25 123 PHE A CA 1
ATOM 994 C C . PHE A 1 123 ? -15.846 -12.906 29.882 1.00 93.25 123 PHE A C 1
ATOM 996 O O . PHE A 1 123 ? -17.051 -13.094 29.718 1.00 93.25 123 PHE A O 1
ATOM 1003 N N . LYS A 1 124 ? -15.387 -12.167 30.896 1.00 92.00 124 LYS A N 1
ATOM 1004 C CA . LYS A 1 124 ? -16.284 -11.544 31.876 1.00 92.00 124 LYS A CA 1
ATOM 1005 C C . LYS A 1 124 ? -17.228 -10.577 31.153 1.00 92.00 124 LYS A C 1
ATOM 1007 O O . LYS A 1 124 ? -16.772 -9.708 30.418 1.00 92.00 124 LYS A O 1
ATOM 1012 N N . SER A 1 125 ? -18.535 -10.667 31.399 1.00 88.44 125 SER A N 1
ATOM 1013 C CA . SER A 1 125 ? -19.552 -9.863 30.694 1.00 88.44 125 SER A CA 1
ATOM 1014 C C . SER A 1 125 ? -19.345 -8.345 30.808 1.00 88.44 125 SER A C 1
ATOM 1016 O O . SER A 1 125 ? -19.680 -7.604 29.878 1.00 88.44 125 SER A O 1
ATOM 1018 N N . GLU A 1 126 ? -18.782 -7.890 31.930 1.00 90.38 126 GLU A N 1
ATOM 1019 C CA . GLU A 1 126 ? -18.442 -6.488 32.222 1.00 90.38 126 GLU A CA 1
ATOM 1020 C C . GLU A 1 126 ? -17.146 -6.019 31.532 1.00 90.38 126 GLU A C 1
ATOM 1022 O O . GLU A 1 126 ? -16.882 -4.821 31.439 1.00 90.38 126 GLU A O 1
ATOM 1027 N N . GLN A 1 127 ? -16.326 -6.943 31.021 1.00 93.50 127 GLN A N 1
ATOM 1028 C CA . GLN A 1 127 ? -15.078 -6.630 30.330 1.00 93.50 127 GLN A CA 1
ATOM 1029 C C . GLN A 1 127 ? -15.388 -6.179 28.898 1.00 93.50 127 GLN A C 1
ATOM 1031 O O . GLN A 1 127 ? -15.623 -6.985 27.995 1.00 93.50 127 GLN A O 1
ATOM 1036 N N . LYS A 1 128 ? -15.434 -4.860 28.697 1.00 94.06 128 LYS A N 1
ATOM 1037 C CA . LYS A 1 128 ? -15.723 -4.237 27.399 1.00 94.06 128 LYS A CA 1
ATOM 1038 C C . LYS A 1 128 ? -14.450 -3.766 26.701 1.00 94.06 128 LYS A C 1
ATOM 1040 O O . LYS A 1 128 ? -13.512 -3.301 27.343 1.00 94.06 128 LYS A O 1
ATOM 1045 N N . VAL A 1 129 ? -14.452 -3.831 25.373 1.00 95.81 129 VAL A N 1
ATOM 1046 C CA . VAL A 1 129 ? -13.431 -3.209 24.524 1.00 95.81 129 VAL A CA 1
ATOM 1047 C C . VAL A 1 129 ? -13.828 -1.759 24.278 1.00 95.81 129 VAL A C 1
ATOM 1049 O O . VAL A 1 129 ? -14.965 -1.483 23.887 1.00 95.81 129 VAL A O 1
ATOM 1052 N N . LEU A 1 130 ? -12.887 -0.842 24.503 1.00 96.88 130 LEU A N 1
ATOM 1053 C CA . LEU A 1 130 ? -13.011 0.552 24.089 1.00 96.88 130 LEU A CA 1
ATOM 1054 C C . LEU A 1 130 ? -12.518 0.681 22.648 1.00 96.88 130 LEU A C 1
ATOM 1056 O O . LEU A 1 130 ? -11.409 0.240 22.337 1.00 96.88 130 LEU A O 1
ATOM 1060 N N . VAL A 1 131 ? -13.317 1.298 21.784 1.00 96.50 131 VAL A N 1
ATOM 1061 C CA . VAL A 1 131 ? -12.930 1.560 20.395 1.00 96.50 131 VAL A CA 1
ATOM 1062 C C . VAL A 1 131 ? -13.147 3.017 20.020 1.00 96.50 131 VAL A C 1
ATOM 1064 O O . VAL A 1 131 ? -14.040 3.686 20.543 1.00 96.50 131 VAL A O 1
ATOM 1067 N N . GLU A 1 132 ? -12.336 3.482 19.081 1.00 96.19 132 GLU A N 1
ATOM 1068 C CA . GLU A 1 132 ? -12.423 4.804 18.471 1.00 96.19 132 GLU A CA 1
ATOM 1069 C C . GLU A 1 132 ? -12.719 4.634 16.984 1.00 96.19 132 GLU A C 1
ATOM 1071 O O . GLU A 1 132 ? -11.852 4.191 16.232 1.00 96.19 132 GLU A O 1
ATOM 1076 N N . PHE A 1 133 ? -13.931 4.975 16.550 1.00 96.50 133 PHE A N 1
ATOM 1077 C CA . PHE A 1 133 ? -14.283 5.001 15.134 1.00 96.50 133 PHE A CA 1
ATOM 1078 C C . PHE A 1 133 ? -13.902 6.344 14.530 1.00 96.50 133 PHE A C 1
ATOM 1080 O O . PHE A 1 133 ? -14.408 7.386 14.941 1.00 96.50 133 PHE A O 1
ATOM 1087 N N . TRP A 1 134 ? -13.051 6.299 13.516 1.00 95.31 134 TRP A N 1
ATOM 1088 C CA . TRP A 1 134 ? -12.663 7.450 12.720 1.00 95.31 134 TRP A CA 1
ATOM 1089 C C . TRP A 1 134 ? -13.470 7.487 11.432 1.00 95.31 134 TRP A C 1
ATOM 1091 O O . TRP A 1 134 ? -13.439 6.543 10.638 1.00 95.31 134 TRP A O 1
ATOM 1101 N N . LEU A 1 135 ? -14.201 8.584 11.249 1.00 95.62 135 LEU A N 1
ATOM 1102 C CA . LEU A 1 135 ? -15.091 8.808 10.117 1.00 95.62 135 LEU A CA 1
ATOM 1103 C C . LEU A 1 135 ? -14.421 9.726 9.093 1.00 95.62 135 LEU A C 1
ATOM 1105 O O . LEU A 1 135 ? -14.814 10.880 8.928 1.00 95.62 135 LEU A O 1
ATOM 1109 N N . GLU A 1 136 ? -13.405 9.210 8.403 1.00 93.38 136 GLU A N 1
ATOM 1110 C CA . GLU A 1 136 ? -12.650 9.980 7.414 1.00 93.38 136 GLU A CA 1
ATOM 1111 C C . GLU A 1 136 ? -12.984 9.565 5.975 1.00 93.38 136 GLU A C 1
ATOM 1113 O O . GLU A 1 136 ? -12.872 8.399 5.607 1.00 93.38 136 GLU A O 1
ATOM 1118 N N . ARG A 1 137 ? -13.380 10.543 5.155 1.00 90.62 137 ARG A N 1
ATOM 1119 C CA . ARG A 1 137 ? -13.667 10.368 3.719 1.00 90.62 137 ARG A CA 1
ATOM 1120 C C . ARG A 1 137 ? -12.487 10.762 2.846 1.00 90.62 137 ARG A C 1
ATOM 1122 O O . ARG A 1 137 ? -12.348 10.251 1.740 1.00 90.62 137 ARG A O 1
ATOM 1129 N N . ASN A 1 138 ? -11.686 11.716 3.306 1.00 90.69 138 ASN A N 1
ATOM 1130 C CA . ASN A 1 138 ? -10.542 12.220 2.580 1.00 90.69 138 ASN A CA 1
ATOM 1131 C C . ASN A 1 138 ? -9.360 11.265 2.755 1.00 90.69 138 ASN A C 1
ATOM 1133 O O . ASN A 1 138 ? -8.793 11.113 3.837 1.00 90.69 138 ASN A O 1
ATOM 1137 N N . ILE A 1 139 ? -8.961 10.654 1.646 1.00 87.81 139 ILE A N 1
ATOM 1138 C CA . ILE A 1 139 ? -7.834 9.727 1.580 1.00 87.81 139 ILE A CA 1
ATOM 1139 C C . ILE A 1 139 ? -6.539 10.402 2.052 1.00 87.81 139 ILE A C 1
ATOM 1141 O O . ILE A 1 139 ? -5.758 9.777 2.766 1.00 87.81 139 ILE A O 1
ATOM 1145 N N . LYS A 1 140 ? -6.338 11.692 1.743 1.00 90.69 140 LYS A N 1
ATOM 1146 C CA . LYS A 1 140 ? -5.138 12.447 2.146 1.00 90.69 140 LYS A CA 1
ATOM 1147 C C . LYS A 1 140 ? -5.016 12.538 3.670 1.00 90.69 140 LYS A C 1
ATOM 1149 O O . LYS A 1 140 ? -3.946 12.266 4.215 1.00 90.69 140 LYS A O 1
ATOM 1154 N N . ASN A 1 141 ? -6.130 12.781 4.363 1.00 91.06 141 ASN A N 1
ATOM 1155 C CA . ASN A 1 141 ? -6.195 12.799 5.828 1.00 91.06 141 ASN A CA 1
ATOM 1156 C C . ASN A 1 141 ? -5.855 11.424 6.429 1.00 91.06 141 ASN A C 1
ATOM 1158 O O . ASN A 1 141 ? -5.111 11.340 7.409 1.00 91.06 141 ASN A O 1
ATOM 1162 N N . LEU A 1 142 ? -6.369 10.336 5.837 1.00 87.88 142 LEU A N 1
ATOM 1163 C CA . LEU A 1 142 ? -6.054 8.969 6.273 1.00 87.88 142 LEU A CA 1
ATOM 1164 C C . LEU A 1 142 ? -4.575 8.634 6.082 1.00 87.88 142 LEU A C 1
ATOM 1166 O O . LEU A 1 142 ? -3.956 8.113 7.010 1.00 87.88 142 LEU A O 1
ATOM 1170 N N . ILE A 1 143 ? -4.002 8.969 4.921 1.00 87.31 143 ILE A N 1
ATOM 1171 C CA . ILE A 1 143 ? -2.571 8.784 4.646 1.00 87.31 143 ILE A CA 1
ATOM 1172 C C . ILE A 1 143 ? -1.741 9.529 5.694 1.00 87.31 143 ILE A C 1
ATOM 1174 O O . ILE A 1 143 ? -0.879 8.928 6.335 1.00 87.31 143 ILE A O 1
ATOM 1178 N N . TYR A 1 144 ? -2.029 10.815 5.907 1.00 87.81 144 TYR A N 1
ATOM 1179 C CA . TYR A 1 144 ? -1.317 11.642 6.877 1.00 87.81 144 TYR A CA 1
ATOM 1180 C C . TYR A 1 144 ? -1.373 11.046 8.285 1.00 87.81 144 TYR A C 1
ATOM 1182 O O . TYR A 1 144 ? -0.362 10.974 8.981 1.00 87.81 144 TYR A O 1
ATOM 1190 N N . ARG A 1 145 ? -2.533 10.540 8.705 1.00 86.25 145 ARG A N 1
ATOM 1191 C CA . ARG A 1 145 ? -2.682 9.929 10.023 1.00 86.25 145 ARG A CA 1
ATOM 1192 C C . ARG A 1 145 ? -1.907 8.620 10.173 1.00 86.25 145 ARG A C 1
ATOM 1194 O O . ARG A 1 145 ? -1.225 8.433 11.180 1.00 86.25 145 ARG A O 1
ATOM 1201 N N . ILE A 1 146 ? -2.009 7.736 9.182 1.00 84.38 146 ILE A N 1
ATOM 1202 C CA . ILE A 1 146 ? -1.353 6.423 9.200 1.00 84.38 146 ILE A CA 1
ATOM 1203 C C . ILE A 1 146 ? 0.172 6.569 9.160 1.00 84.38 146 ILE A C 1
ATOM 1205 O O . ILE A 1 146 ? 0.865 5.838 9.867 1.00 84.38 146 ILE A O 1
ATOM 1209 N N . ILE A 1 147 ? 0.689 7.512 8.367 1.00 80.56 147 ILE A N 1
ATOM 1210 C CA . ILE A 1 147 ? 2.131 7.703 8.180 1.00 80.56 147 ILE A CA 1
ATOM 1211 C C . ILE A 1 147 ? 2.718 8.610 9.270 1.00 80.56 147 ILE A C 1
ATOM 1213 O O . ILE A 1 147 ? 3.670 8.230 9.941 1.00 80.56 147 ILE A O 1
ATOM 1217 N N . VAL A 1 148 ? 2.144 9.794 9.501 1.00 77.75 148 VAL A N 1
ATOM 1218 C CA . VAL A 1 148 ? 2.753 10.824 10.363 1.00 77.75 148 VAL A CA 1
ATOM 1219 C C . VAL A 1 148 ? 2.314 10.685 11.819 1.00 77.75 148 VAL A C 1
ATOM 1221 O O . VAL A 1 148 ? 3.148 10.601 12.722 1.00 77.75 148 VAL A O 1
ATOM 1224 N N . LEU A 1 149 ? 1.004 10.642 12.083 1.00 72.88 149 LEU A N 1
ATOM 1225 C CA . LEU A 1 149 ? 0.498 10.703 13.462 1.00 72.88 149 LEU A CA 1
ATOM 1226 C C . LEU A 1 149 ? 0.749 9.407 14.242 1.00 72.88 149 LEU A C 1
ATOM 1228 O O . LEU A 1 149 ? 1.123 9.467 15.415 1.00 72.88 149 LEU A O 1
ATOM 1232 N N . ASN A 1 150 ? 0.608 8.245 13.599 1.00 69.94 150 ASN A N 1
ATOM 1233 C CA . ASN A 1 150 ? 0.904 6.961 14.239 1.00 69.94 150 ASN A CA 1
ATOM 1234 C C . ASN A 1 150 ? 2.398 6.821 14.584 1.00 69.94 150 ASN A C 1
ATOM 1236 O O . ASN A 1 150 ? 2.731 6.291 15.647 1.00 69.94 150 ASN A O 1
ATOM 1240 N N . ALA A 1 151 ? 3.297 7.349 13.741 1.00 63.03 151 ALA A N 1
ATOM 1241 C CA . ALA A 1 151 ? 4.741 7.325 13.987 1.00 63.03 151 ALA A CA 1
ATOM 1242 C C . ALA A 1 151 ? 5.146 8.097 15.253 1.00 63.03 151 ALA A C 1
ATOM 1244 O O . ALA A 1 151 ? 6.071 7.686 15.954 1.00 63.03 151 ALA A O 1
ATOM 1245 N N . GLY A 1 152 ? 4.438 9.189 15.566 1.00 58.16 152 GLY A N 1
ATOM 1246 C CA . GLY A 1 152 ? 4.707 10.021 16.741 1.00 58.16 152 GLY A CA 1
ATOM 1247 C C . GLY A 1 152 ? 4.309 9.392 18.082 1.00 58.16 152 GLY A C 1
ATOM 1248 O O . GLY A 1 152 ? 4.827 9.803 19.117 1.00 58.16 152 GLY A O 1
ATOM 1249 N N . GLN A 1 153 ? 3.411 8.398 18.091 1.00 61.16 153 GLN A N 1
ATOM 1250 C CA . GLN A 1 153 ? 2.908 7.776 19.325 1.00 61.16 153 GLN A CA 1
ATOM 1251 C C . GLN A 1 153 ? 3.699 6.527 19.731 1.00 61.16 153 GLN A C 1
ATOM 1253 O O . GLN A 1 153 ? 4.042 6.354 20.902 1.00 61.16 153 GLN A O 1
ATOM 1258 N N . LYS A 1 154 ? 3.989 5.639 18.773 1.00 61.34 154 LYS A N 1
ATOM 1259 C CA . LYS A 1 154 ? 4.752 4.406 18.996 1.00 61.34 154 LYS A CA 1
ATOM 1260 C C . LYS A 1 154 ? 5.510 4.044 17.716 1.00 61.34 154 LYS A C 1
ATOM 1262 O O . LYS A 1 154 ? 4.899 4.047 16.651 1.00 61.34 154 LYS A O 1
ATOM 1267 N N . PRO A 1 155 ? 6.805 3.683 17.789 1.00 63.41 155 PRO A N 1
ATOM 1268 C CA . PRO A 1 155 ? 7.579 3.378 16.594 1.00 63.41 155 PRO A CA 1
ATOM 1269 C C . PRO A 1 155 ? 6.995 2.154 15.875 1.00 63.41 155 PRO A C 1
ATOM 1271 O O . PRO A 1 155 ? 7.072 1.026 16.361 1.00 63.41 155 PRO A O 1
ATOM 1274 N N . MET A 1 156 ? 6.408 2.405 14.709 1.00 72.00 156 MET A N 1
ATOM 1275 C CA . MET A 1 156 ? 5.939 1.421 13.738 1.00 72.00 156 MET A CA 1
ATOM 1276 C C . MET A 1 156 ? 6.862 1.519 12.524 1.00 72.00 156 MET A C 1
ATOM 1278 O O . MET A 1 156 ? 7.195 2.624 12.102 1.00 72.00 156 MET A O 1
ATOM 1282 N N . SER A 1 157 ? 7.305 0.393 11.961 1.00 78.31 157 SER A N 1
ATOM 1283 C CA . SER A 1 157 ? 8.131 0.447 10.746 1.00 78.31 157 SER A CA 1
ATOM 1284 C C . SER A 1 157 ? 7.341 1.066 9.591 1.00 78.31 157 SER A C 1
ATOM 1286 O O . SER A 1 157 ? 6.174 0.704 9.421 1.00 78.31 157 SER A O 1
ATOM 1288 N N . MET A 1 158 ? 7.989 1.881 8.753 1.00 81.00 158 MET A N 1
ATOM 1289 C CA . MET A 1 158 ? 7.374 2.498 7.569 1.00 81.00 158 MET A CA 1
ATOM 1290 C C . MET A 1 158 ? 6.650 1.471 6.687 1.00 81.00 158 MET A C 1
ATOM 1292 O O . MET A 1 158 ? 5.512 1.682 6.281 1.00 81.00 158 MET A O 1
ATOM 1296 N N . LYS A 1 159 ? 7.264 0.301 6.465 1.00 79.25 159 LYS A N 1
ATOM 1297 C CA . LYS A 1 159 ? 6.637 -0.810 5.733 1.00 79.25 159 LYS A CA 1
ATOM 1298 C C . LYS A 1 159 ? 5.258 -1.178 6.298 1.00 79.25 159 LYS A C 1
ATOM 1300 O O . LYS A 1 159 ? 4.298 -1.246 5.548 1.00 79.25 159 LYS A O 1
ATOM 1305 N N . HIS A 1 160 ? 5.154 -1.352 7.614 1.00 78.50 160 HIS A N 1
ATOM 1306 C CA . HIS A 1 160 ? 3.894 -1.720 8.262 1.00 78.50 160 HIS A CA 1
ATOM 1307 C C . HIS A 1 160 ? 2.841 -0.601 8.161 1.00 78.50 160 HIS A C 1
ATOM 1309 O O . HIS A 1 160 ? 1.661 -0.898 7.987 1.00 78.50 160 HIS A O 1
ATOM 1315 N N . GLN A 1 161 ? 3.247 0.674 8.230 1.00 83.38 161 GLN A N 1
ATOM 1316 C CA . GLN A 1 161 ? 2.335 1.806 8.002 1.00 83.38 161 GLN A CA 1
ATOM 1317 C C . GLN A 1 161 ? 1.767 1.785 6.578 1.00 83.38 161 GLN A C 1
ATOM 1319 O O . GLN A 1 161 ? 0.574 1.999 6.381 1.00 83.38 161 GLN A O 1
ATOM 1324 N N . ILE A 1 162 ? 2.607 1.481 5.587 1.00 87.88 162 ILE A N 1
ATOM 1325 C CA . ILE A 1 162 ? 2.177 1.356 4.192 1.00 87.88 162 ILE A CA 1
ATOM 1326 C C . ILE A 1 162 ? 1.247 0.157 4.011 1.00 87.88 162 ILE A C 1
ATOM 1328 O O . ILE A 1 162 ? 0.214 0.296 3.367 1.00 87.88 162 ILE A O 1
ATOM 1332 N N . ASP A 1 163 ? 1.553 -0.994 4.610 1.00 83.75 163 ASP A N 1
ATOM 1333 C CA . ASP A 1 163 ? 0.667 -2.161 4.539 1.00 83.75 163 ASP A CA 1
ATOM 1334 C C . ASP A 1 163 ? -0.738 -1.801 5.075 1.00 83.75 163 ASP A C 1
ATOM 1336 O O . ASP A 1 163 ? -1.748 -2.048 4.414 1.00 83.75 163 ASP A O 1
ATOM 1340 N N . LEU A 1 164 ? -0.809 -1.107 6.220 1.00 82.19 164 LEU A N 1
ATOM 1341 C CA . LEU A 1 164 ? -2.065 -0.609 6.792 1.00 82.19 164 LEU A CA 1
ATOM 1342 C C . LEU A 1 164 ? -2.794 0.384 5.872 1.00 82.19 164 LEU A C 1
ATOM 1344 O O . LEU A 1 164 ? -4.026 0.354 5.754 1.00 82.19 164 LEU A O 1
ATOM 1348 N N . LEU A 1 165 ? -2.042 1.265 5.216 1.00 88.44 165 LEU A N 1
ATOM 1349 C CA . LEU A 1 165 ? -2.594 2.216 4.263 1.00 88.44 165 LEU A CA 1
ATOM 1350 C C . LEU A 1 165 ? -3.289 1.494 3.105 1.00 88.44 165 LEU A C 1
ATOM 1352 O O . LEU A 1 165 ? -4.451 1.774 2.814 1.00 88.44 165 LEU A O 1
ATOM 1356 N N . PHE A 1 166 ? -2.610 0.534 2.479 1.00 88.88 166 PHE A N 1
ATOM 1357 C CA . PHE A 1 166 ? -3.149 -0.183 1.324 1.00 88.88 166 PHE A CA 1
ATOM 1358 C C . PHE A 1 166 ? -4.351 -1.062 1.681 1.00 88.88 166 PHE A C 1
ATOM 1360 O O . PHE A 1 166 ? -5.270 -1.169 0.874 1.00 88.88 166 PHE A O 1
ATOM 1367 N N . ILE A 1 167 ? -4.419 -1.611 2.900 1.00 84.00 167 ILE A N 1
ATOM 1368 C CA . ILE A 1 167 ? -5.638 -2.267 3.413 1.00 84.00 167 ILE A CA 1
ATOM 1369 C C . ILE A 1 167 ? -6.806 -1.290 3.446 1.00 84.00 167 ILE A C 1
ATOM 1371 O O . ILE A 1 167 ? -7.908 -1.604 2.995 1.00 84.00 167 ILE A O 1
ATOM 1375 N N . THR A 1 168 ? -6.553 -0.104 3.997 1.00 84.44 168 THR A N 1
ATOM 1376 C CA . THR A 1 168 ? -7.586 0.912 4.195 1.00 84.44 168 THR A CA 1
ATOM 1377 C C . THR A 1 168 ? -8.106 1.450 2.866 1.00 84.44 168 THR A C 1
ATOM 1379 O O . THR A 1 168 ? -9.291 1.750 2.754 1.00 84.44 168 THR A O 1
ATOM 1382 N N . LEU A 1 169 ? -7.238 1.518 1.856 1.00 87.06 169 LEU A N 1
ATOM 1383 C CA . LEU A 1 169 ? -7.535 2.062 0.532 1.00 87.06 169 LEU A CA 1
ATOM 1384 C C . LEU A 1 169 ? -7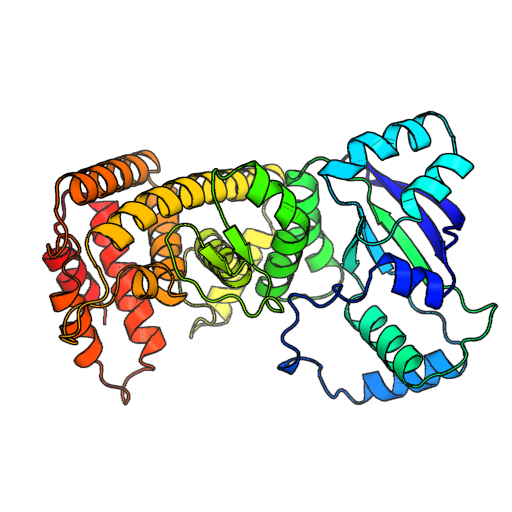.779 0.989 -0.539 1.00 87.06 169 LEU A C 1
ATOM 1386 O O . LEU A 1 169 ? -7.844 1.311 -1.723 1.00 87.06 169 LEU A O 1
ATOM 1390 N N . TYR A 1 170 ? -7.924 -0.280 -0.152 1.00 88.19 170 TYR A N 1
ATOM 1391 C CA . TYR A 1 170 ? -8.074 -1.399 -1.085 1.00 88.19 170 TYR A CA 1
ATOM 1392 C C . TYR A 1 170 ? -9.254 -1.216 -2.053 1.00 88.19 170 TYR A C 1
ATOM 1394 O O . TYR A 1 170 ? -9.093 -1.353 -3.268 1.00 88.19 170 TYR A O 1
ATOM 1402 N N . ASP A 1 171 ? -10.434 -0.896 -1.515 1.00 87.12 171 ASP A N 1
ATOM 1403 C CA . ASP A 1 171 ? -11.658 -0.726 -2.304 1.00 87.12 171 ASP A CA 1
ATOM 1404 C C . ASP A 1 171 ? -11.576 0.538 -3.183 1.00 87.12 171 ASP A C 1
ATOM 1406 O O . ASP A 1 171 ? -11.992 0.514 -4.343 1.00 87.12 171 ASP A O 1
ATOM 1410 N N . THR A 1 172 ? -10.927 1.600 -2.690 1.00 87.00 172 THR A N 1
ATOM 1411 C CA . THR A 1 172 ? -10.607 2.808 -3.466 1.00 87.00 172 THR A CA 1
ATOM 1412 C C . THR A 1 172 ? -9.718 2.496 -4.670 1.00 87.00 172 THR A C 1
ATOM 1414 O O . THR A 1 172 ? -10.061 2.854 -5.794 1.00 87.00 172 THR A O 1
ATOM 1417 N N . LEU A 1 173 ? -8.605 1.781 -4.470 1.00 88.50 173 LEU A N 1
ATOM 1418 C CA . LEU A 1 173 ? -7.670 1.434 -5.548 1.00 88.50 173 LEU A CA 1
ATOM 1419 C C . LEU A 1 173 ? -8.343 0.605 -6.646 1.00 88.50 173 LEU A C 1
ATOM 1421 O O . LEU A 1 173 ? -8.102 0.828 -7.832 1.00 88.50 173 LEU A O 1
ATOM 1425 N N . LYS A 1 174 ? -9.220 -0.329 -6.258 1.00 90.25 174 LYS A N 1
ATOM 1426 C CA . LYS A 1 174 ? -10.029 -1.107 -7.204 1.00 90.25 174 LYS A CA 1
ATOM 1427 C C . LYS A 1 174 ? -11.007 -0.251 -8.004 1.00 90.25 174 LYS A C 1
ATOM 1429 O O . LYS A 1 174 ? -11.270 -0.569 -9.159 1.00 90.25 174 LYS A O 1
ATOM 1434 N N . ALA A 1 175 ? -11.563 0.795 -7.399 1.00 89.06 175 ALA A N 1
ATOM 1435 C CA . ALA A 1 175 ? -12.486 1.698 -8.077 1.00 89.06 175 ALA A CA 1
ATOM 1436 C C . ALA A 1 175 ? -11.768 2.657 -9.045 1.00 89.06 175 ALA A C 1
ATOM 1438 O O . ALA A 1 175 ? -12.320 2.993 -10.091 1.00 89.06 175 ALA A O 1
ATOM 1439 N N . GLU A 1 176 ? -10.548 3.089 -8.717 1.00 89.31 176 GLU A N 1
ATOM 1440 C CA . GLU A 1 176 ? -9.799 4.078 -9.504 1.00 89.31 176 GLU A CA 1
ATOM 1441 C C . GLU A 1 176 ? -9.045 3.484 -10.703 1.00 89.31 176 GLU A C 1
ATOM 1443 O O . GLU A 1 176 ? -8.866 4.165 -11.721 1.00 89.31 176 GLU A O 1
ATOM 1448 N N . ILE A 1 177 ? -8.613 2.220 -10.617 1.00 90.31 177 ILE A N 1
ATOM 1449 C CA . ILE A 1 177 ? -7.832 1.560 -11.671 1.00 90.31 177 ILE A CA 1
ATOM 1450 C C . ILE A 1 177 ? -8.710 0.547 -12.425 1.00 90.31 177 ILE A C 1
ATOM 1452 O O . ILE A 1 177 ? -9.046 -0.504 -11.877 1.00 90.31 177 ILE A O 1
ATOM 1456 N N . PRO A 1 178 ? -9.053 0.804 -13.703 1.00 89.00 178 PRO A N 1
ATOM 1457 C CA . PRO A 1 178 ? -9.908 -0.087 -14.480 1.00 89.00 178 PRO A CA 1
ATOM 1458 C C . PRO A 1 178 ? -9.326 -1.496 -14.628 1.00 89.00 178 PRO A C 1
ATOM 1460 O O . PRO A 1 178 ? -8.136 -1.668 -14.921 1.00 89.00 178 PRO A O 1
ATOM 1463 N N . ASP A 1 179 ? -10.197 -2.492 -14.461 1.00 90.94 179 ASP A N 1
ATOM 1464 C CA . ASP A 1 179 ? -9.921 -3.921 -14.648 1.00 90.94 179 ASP A CA 1
ATOM 1465 C C . ASP A 1 179 ? -8.771 -4.483 -13.791 1.00 90.94 179 ASP A C 1
ATOM 1467 O O . ASP A 1 179 ? -8.251 -5.564 -14.082 1.00 90.94 179 ASP A O 1
ATOM 1471 N N . ILE A 1 180 ? -8.367 -3.775 -12.725 1.00 92.69 180 ILE A N 1
ATOM 1472 C CA . ILE A 1 180 ? -7.374 -4.288 -11.782 1.00 92.69 180 ILE A CA 1
ATOM 1473 C C . ILE A 1 180 ? -7.994 -5.366 -10.890 1.00 92.69 180 ILE A C 1
ATOM 1475 O O . ILE A 1 180 ? -9.039 -5.196 -10.260 1.00 92.69 180 ILE A O 1
ATOM 1479 N N . GLU A 1 181 ? -7.308 -6.496 -10.789 1.00 92.75 181 GLU A N 1
ATOM 1480 C CA . GLU A 1 181 ? -7.665 -7.574 -9.881 1.00 92.75 181 GLU A CA 1
ATOM 1481 C C . GLU A 1 181 ? -6.611 -7.656 -8.779 1.00 92.75 181 GLU A C 1
ATOM 1483 O O . GLU A 1 181 ? -5.531 -8.224 -8.953 1.00 92.75 181 GLU A O 1
ATOM 1488 N N . ILE A 1 182 ? -6.940 -7.073 -7.626 1.00 90.75 182 ILE A N 1
ATOM 1489 C CA . ILE A 1 182 ? -6.074 -7.091 -6.448 1.00 90.75 182 ILE A CA 1
ATOM 1490 C C . ILE A 1 182 ? -6.526 -8.182 -5.485 1.00 90.75 182 ILE A C 1
ATOM 1492 O O . ILE A 1 182 ? -7.695 -8.211 -5.085 1.00 90.75 182 ILE A O 1
ATOM 1496 N N . PHE A 1 183 ? -5.598 -9.040 -5.083 1.00 86.25 183 PHE A N 1
ATOM 1497 C CA . PHE A 1 183 ? -5.844 -10.131 -4.148 1.00 86.25 183 PHE A CA 1
ATOM 1498 C C . PHE A 1 183 ? -5.010 -9.966 -2.879 1.00 86.25 183 PHE A C 1
ATOM 1500 O O . PHE A 1 183 ? -3.919 -9.391 -2.895 1.00 86.25 183 PHE A O 1
ATOM 1507 N N . LYS A 1 184 ? -5.577 -10.405 -1.759 1.00 81.06 184 LYS A N 1
ATOM 1508 C CA . LYS A 1 184 ? -4.978 -10.296 -0.429 1.00 81.06 184 LYS A CA 1
ATOM 1509 C C . LYS A 1 184 ? -4.110 -11.515 -0.120 1.00 81.06 184 LYS A C 1
ATOM 1511 O O . LYS A 1 184 ? -4.166 -12.509 -0.835 1.00 81.06 184 LYS A O 1
ATOM 1516 N N . GLU A 1 185 ? -3.325 -11.478 0.957 1.00 68.62 185 GLU A N 1
ATOM 1517 C CA . GLU A 1 185 ? -2.373 -12.557 1.283 1.00 68.62 185 GLU A CA 1
ATOM 1518 C C . GLU A 1 185 ? -3.055 -13.925 1.486 1.00 68.62 185 GLU A C 1
ATOM 1520 O O . GLU A 1 185 ? -2.511 -14.961 1.108 1.00 68.62 185 GLU A O 1
ATOM 1525 N N . LYS A 1 186 ? -4.279 -13.939 2.031 1.00 65.81 186 LYS A N 1
ATOM 1526 C CA . LYS A 1 186 ? -5.068 -15.169 2.226 1.00 65.81 186 LYS A CA 1
ATOM 1527 C C . LYS A 1 186 ? -5.710 -15.711 0.954 1.00 65.81 186 LYS A C 1
ATOM 1529 O O . LYS A 1 186 ? -6.138 -16.868 0.934 1.00 65.81 186 LYS A O 1
ATOM 1534 N N . ASP A 1 187 ? -5.787 -14.906 -0.099 1.00 71.50 187 ASP A N 1
ATOM 1535 C CA . ASP A 1 187 ? -6.310 -15.368 -1.369 1.00 71.50 187 ASP A CA 1
ATOM 1536 C C . ASP A 1 187 ? -5.252 -16.279 -1.999 1.00 71.50 187 ASP A C 1
ATOM 1538 O O . ASP A 1 187 ? -4.192 -15.834 -2.429 1.00 71.50 187 ASP A O 1
ATOM 1542 N N . SER A 1 188 ? -5.544 -17.577 -2.111 1.00 63.12 188 SER A N 1
ATOM 1543 C CA . SER A 1 188 ? -4.673 -18.558 -2.795 1.00 63.12 188 SER A CA 1
ATOM 1544 C C . SER A 1 188 ? -4.526 -18.323 -4.312 1.00 63.12 188 SER A C 1
ATOM 1546 O O . SER A 1 188 ? -4.009 -19.175 -5.041 1.00 63.12 188 SER A O 1
ATOM 1548 N N . GLY A 1 189 ? -4.998 -17.174 -4.800 1.00 66.88 189 GLY A N 1
ATOM 1549 C CA . GLY A 1 189 ? -4.935 -16.774 -6.191 1.00 66.88 189 GLY A CA 1
ATOM 1550 C C . GLY A 1 189 ? -3.493 -16.709 -6.673 1.00 66.88 189 GLY A C 1
ATOM 1551 O O . GLY A 1 189 ? -2.607 -16.194 -6.000 1.00 66.88 189 GLY A O 1
ATOM 1552 N N . ARG A 1 190 ? -3.252 -17.236 -7.871 1.00 77.81 190 ARG A N 1
ATOM 1553 C CA . ARG A 1 190 ? -2.002 -17.010 -8.595 1.00 77.81 190 ARG A CA 1
ATOM 1554 C C . ARG A 1 190 ? -2.241 -15.975 -9.678 1.00 77.81 190 ARG A C 1
ATOM 1556 O O . ARG A 1 190 ? -3.283 -15.980 -10.346 1.00 77.81 190 ARG A O 1
ATOM 1563 N N . ARG A 1 191 ? -1.239 -15.128 -9.896 1.00 87.69 191 ARG A N 1
ATOM 1564 C CA . ARG A 1 191 ? -1.188 -14.266 -11.072 1.00 87.69 191 ARG A CA 1
ATOM 1565 C C . ARG A 1 191 ? -1.179 -15.137 -12.329 1.00 87.69 191 ARG A C 1
ATOM 1567 O O . ARG A 1 191 ? -0.289 -15.958 -12.516 1.00 87.69 191 ARG A O 1
ATOM 1574 N N . THR A 1 192 ? -2.215 -14.987 -13.144 1.00 88.88 192 THR A N 1
ATOM 1575 C CA . THR A 1 192 ? -2.480 -15.814 -14.341 1.00 88.88 192 THR A CA 1
ATOM 1576 C C . THR A 1 192 ? -2.734 -14.985 -15.594 1.00 88.88 192 THR A C 1
ATOM 1578 O O . THR A 1 192 ? -2.780 -15.536 -16.685 1.00 88.88 192 THR A O 1
ATOM 1581 N N . LYS A 1 193 ? -2.921 -13.673 -15.442 1.00 92.44 193 LYS A N 1
ATOM 1582 C CA . LYS A 1 193 ? -3.086 -12.701 -16.523 1.00 92.44 193 LYS A CA 1
ATOM 1583 C C . LYS A 1 193 ? -2.574 -11.340 -16.056 1.00 92.44 193 LYS A C 1
ATOM 1585 O O . LYS A 1 193 ? -2.369 -11.148 -14.854 1.00 92.44 193 LYS A O 1
ATOM 1590 N N . ALA A 1 194 ? -2.421 -10.418 -16.999 1.00 95.06 194 ALA A N 1
ATOM 1591 C CA . ALA A 1 194 ? -2.139 -9.019 -16.716 1.00 95.06 194 ALA A CA 1
ATOM 1592 C C . ALA A 1 194 ? -3.192 -8.385 -15.785 1.00 95.06 194 ALA A C 1
ATOM 1594 O O . ALA A 1 194 ? -4.309 -8.896 -15.645 1.00 95.06 194 ALA A O 1
ATOM 1595 N N . ARG A 1 195 ? -2.831 -7.264 -15.153 1.00 95.38 195 ARG A N 1
ATOM 1596 C CA . ARG A 1 195 ? -3.624 -6.498 -14.171 1.00 95.38 195 ARG A CA 1
ATOM 1597 C C . ARG A 1 195 ? -3.971 -7.241 -12.882 1.00 95.38 195 ARG A C 1
ATOM 1599 O O . ARG A 1 195 ? -4.739 -6.734 -12.066 1.00 95.38 195 ARG A O 1
ATOM 1606 N N . LYS A 1 196 ? -3.408 -8.434 -12.677 1.00 94.62 196 LYS A N 1
ATOM 1607 C CA . LYS A 1 196 ? -3.515 -9.187 -11.425 1.00 94.62 196 LYS A CA 1
ATOM 1608 C C . LYS A 1 196 ? -2.297 -8.945 -10.552 1.00 94.62 196 LYS A C 1
ATOM 1610 O O . LYS A 1 196 ? -1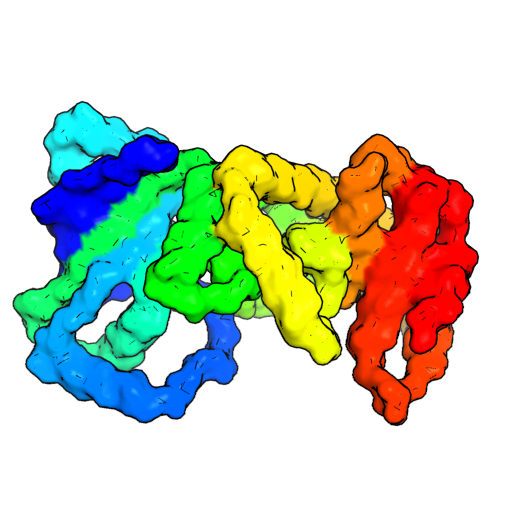.190 -9.316 -10.944 1.00 94.62 196 LYS A O 1
ATOM 1615 N N . TYR A 1 197 ? -2.510 -8.413 -9.353 1.00 92.81 197 TYR A N 1
ATOM 1616 C CA . TYR A 1 197 ? -1.436 -8.161 -8.391 1.00 92.81 197 TYR A CA 1
ATOM 1617 C C . TYR A 1 197 ? -1.859 -8.546 -6.978 1.00 92.81 197 TYR A C 1
ATOM 1619 O O . TYR A 1 197 ? -2.992 -8.291 -6.569 1.00 92.81 197 TYR A O 1
ATOM 1627 N N . HIS A 1 198 ? -0.941 -9.130 -6.213 1.00 90.38 198 HIS A N 1
ATOM 1628 C CA . HIS A 1 198 ? -1.141 -9.185 -4.773 1.00 90.38 198 HIS A CA 1
ATOM 1629 C C . HIS A 1 198 ? -1.013 -7.759 -4.213 1.00 90.38 198 HIS A C 1
ATOM 1631 O O . HIS A 1 198 ? -0.163 -6.989 -4.670 1.00 90.38 198 HIS A O 1
ATOM 1637 N N . LEU A 1 199 ? -1.828 -7.384 -3.228 1.00 90.19 199 LEU A N 1
ATOM 1638 C CA . LEU A 1 199 ? -1.762 -6.032 -2.660 1.00 90.19 199 LEU A CA 1
ATOM 1639 C C . LEU A 1 199 ? -0.418 -5.758 -1.966 1.00 90.19 199 LEU A C 1
ATOM 1641 O O . LEU A 1 199 ? 0.032 -4.619 -1.988 1.00 90.19 199 LEU A O 1
ATOM 1645 N N . ASP A 1 200 ? 0.241 -6.771 -1.387 1.00 87.31 200 ASP A N 1
ATOM 1646 C CA . ASP A 1 200 ? 1.562 -6.609 -0.763 1.00 87.31 200 ASP A CA 1
ATOM 1647 C C . ASP A 1 200 ? 2.604 -6.134 -1.788 1.00 87.31 200 ASP A C 1
ATOM 1649 O O . ASP A 1 200 ? 3.441 -5.298 -1.464 1.00 87.31 200 ASP A O 1
ATOM 1653 N N . ARG A 1 201 ? 2.499 -6.589 -3.045 1.00 91.12 201 ARG A N 1
ATOM 1654 C CA . ARG A 1 201 ? 3.342 -6.135 -4.163 1.00 91.12 201 ARG A CA 1
ATOM 1655 C C . ARG A 1 201 ? 3.092 -4.675 -4.510 1.00 91.12 201 ARG A C 1
ATOM 1657 O O . ARG A 1 201 ? 4.033 -3.938 -4.790 1.00 91.12 201 ARG A O 1
ATOM 1664 N N . ILE A 1 202 ? 1.834 -4.239 -4.465 1.00 94.56 202 ILE A N 1
ATOM 1665 C CA . ILE A 1 202 ? 1.483 -2.830 -4.675 1.00 94.56 202 ILE A CA 1
ATOM 1666 C C . ILE A 1 202 ? 2.017 -1.979 -3.511 1.00 94.56 202 ILE A C 1
ATOM 1668 O O . ILE A 1 202 ? 2.612 -0.927 -3.738 1.00 94.56 202 ILE A O 1
ATOM 1672 N N . ALA A 1 203 ? 1.878 -2.460 -2.274 1.00 92.56 203 ALA A N 1
ATOM 1673 C CA . ALA A 1 203 ? 2.393 -1.798 -1.080 1.00 92.56 203 ALA A CA 1
ATOM 1674 C C . ALA A 1 203 ? 3.929 -1.668 -1.107 1.00 92.56 203 ALA A C 1
ATOM 1676 O O . ALA A 1 203 ? 4.462 -0.592 -0.827 1.00 92.56 203 ALA A O 1
ATOM 1677 N N . THR A 1 204 ? 4.666 -2.714 -1.504 1.00 92.38 204 THR A N 1
ATOM 1678 C CA . THR A 1 204 ? 6.130 -2.630 -1.657 1.00 92.38 204 THR A CA 1
ATOM 1679 C C . THR A 1 204 ? 6.539 -1.724 -2.810 1.00 92.38 204 THR A C 1
ATOM 1681 O O . THR A 1 204 ? 7.494 -0.966 -2.659 1.00 92.38 204 THR A O 1
ATOM 1684 N N . ALA A 1 205 ? 5.794 -1.727 -3.918 1.00 95.81 205 ALA A N 1
ATOM 1685 C CA . ALA A 1 205 ? 6.030 -0.811 -5.028 1.00 95.81 205 ALA A CA 1
ATOM 1686 C C . ALA A 1 205 ? 5.845 0.655 -4.601 1.00 95.81 205 ALA A C 1
ATOM 1688 O O . ALA A 1 205 ? 6.681 1.497 -4.931 1.00 95.81 205 ALA A O 1
ATOM 1689 N N . TYR A 1 206 ? 4.814 0.957 -3.804 1.00 95.25 206 TYR A N 1
ATOM 1690 C CA . TYR A 1 206 ? 4.621 2.289 -3.226 1.00 95.25 206 TYR A CA 1
ATOM 1691 C C . TYR A 1 206 ? 5.733 2.663 -2.248 1.00 95.25 206 TYR A C 1
ATOM 1693 O O . TYR A 1 206 ? 6.260 3.772 -2.309 1.00 95.25 206 TYR A O 1
ATOM 1701 N N . HIS A 1 207 ? 6.154 1.730 -1.388 1.00 92.56 207 HIS A N 1
ATOM 1702 C CA . HIS A 1 207 ? 7.315 1.937 -0.523 1.00 92.56 207 HIS A CA 1
ATOM 1703 C C . HIS A 1 207 ? 8.562 2.284 -1.348 1.00 92.56 207 HIS A C 1
ATOM 1705 O O . HIS A 1 207 ? 9.285 3.227 -1.026 1.00 92.56 207 HIS A O 1
ATOM 1711 N N . SER A 1 208 ? 8.814 1.561 -2.439 1.00 93.50 208 SER A N 1
ATOM 1712 C CA . SER A 1 208 ? 9.936 1.836 -3.336 1.00 93.50 208 SER A CA 1
ATOM 1713 C C . SER A 1 208 ? 9.813 3.164 -4.074 1.00 93.50 208 SER A C 1
ATOM 1715 O O . SER A 1 208 ? 10.824 3.837 -4.273 1.00 93.50 208 SER A O 1
ATOM 1717 N N . PHE A 1 209 ? 8.592 3.571 -4.419 1.00 95.00 209 PHE A N 1
ATOM 1718 C CA . PHE A 1 209 ? 8.297 4.871 -5.009 1.00 95.00 209 PHE A CA 1
ATOM 1719 C C . PHE A 1 209 ? 8.646 6.016 -4.044 1.00 95.00 209 PHE A C 1
ATOM 1721 O O . PHE A 1 209 ? 9.480 6.858 -4.367 1.00 95.00 209 PHE A O 1
ATOM 1728 N N . ILE A 1 210 ? 8.098 6.020 -2.824 1.00 91.69 210 ILE A N 1
ATOM 1729 C CA . ILE A 1 210 ? 8.309 7.125 -1.868 1.00 91.69 210 ILE A CA 1
ATOM 1730 C C . ILE A 1 210 ? 9.728 7.163 -1.281 1.00 91.69 210 ILE A C 1
ATOM 1732 O O . ILE A 1 210 ? 10.196 8.217 -0.854 1.00 91.69 210 ILE A O 1
ATOM 1736 N N . THR A 1 211 ? 10.429 6.024 -1.255 1.00 89.88 211 THR A N 1
ATOM 1737 C CA . THR A 1 211 ? 11.824 5.944 -0.782 1.00 89.88 211 THR A CA 1
ATOM 1738 C C . THR A 1 211 ? 12.860 6.067 -1.903 1.00 89.88 211 THR A C 1
ATOM 1740 O O . THR A 1 211 ? 14.065 6.052 -1.619 1.00 89.88 211 THR A O 1
ATOM 1743 N N . GLU A 1 212 ? 12.412 6.170 -3.161 1.00 91.50 212 GLU A N 1
ATOM 1744 C CA . GLU A 1 212 ? 13.244 6.164 -4.374 1.00 91.50 212 GLU A CA 1
ATOM 1745 C C . GLU A 1 212 ? 14.225 4.970 -4.405 1.00 91.50 212 GLU A C 1
ATOM 1747 O O . GLU A 1 212 ? 15.381 5.087 -4.827 1.00 91.50 212 GLU A O 1
ATOM 1752 N N . SER A 1 213 ? 13.802 3.811 -3.885 1.00 89.56 213 SER A N 1
ATOM 1753 C CA . SER A 1 213 ? 14.685 2.664 -3.662 1.00 89.56 213 SER A CA 1
ATOM 1754 C C . SER A 1 213 ? 13.973 1.324 -3.791 1.00 89.56 213 SER A C 1
ATOM 1756 O O . SER A 1 213 ? 13.001 1.043 -3.097 1.00 89.56 213 SER A O 1
ATOM 1758 N N . ALA A 1 214 ? 14.509 0.450 -4.643 1.00 85.06 214 ALA A N 1
ATOM 1759 C CA . ALA A 1 214 ? 14.049 -0.933 -4.750 1.00 85.06 214 ALA A CA 1
ATOM 1760 C C . ALA A 1 214 ? 14.464 -1.783 -3.536 1.00 85.06 214 ALA A C 1
ATOM 1762 O O . ALA A 1 214 ? 13.899 -2.847 -3.291 1.00 85.06 214 ALA A O 1
ATOM 1763 N N . GLU A 1 215 ? 15.453 -1.312 -2.770 1.00 78.75 215 GLU A N 1
ATOM 1764 C CA . GLU A 1 215 ? 15.976 -2.013 -1.608 1.00 78.75 215 GLU A CA 1
ATOM 1765 C C . GLU A 1 215 ? 15.123 -1.742 -0.374 1.00 78.75 215 GLU A C 1
ATOM 1767 O O . GLU A 1 215 ? 15.085 -0.633 0.158 1.00 78.75 215 GLU A O 1
ATOM 1772 N N . THR A 1 216 ? 14.492 -2.794 0.139 1.00 58.38 216 THR A N 1
ATOM 1773 C CA . THR A 1 216 ? 13.726 -2.738 1.391 1.00 58.38 216 THR A CA 1
ATOM 1774 C C . THR A 1 216 ? 14.622 -2.675 2.633 1.00 58.38 216 THR A C 1
ATOM 1776 O O . THR A 1 216 ? 14.157 -2.314 3.713 1.00 58.38 216 THR A O 1
ATOM 1779 N N . GLN A 1 217 ? 15.902 -3.044 2.502 1.00 59.12 217 GLN A N 1
ATOM 1780 C CA . GLN A 1 217 ? 16.911 -2.981 3.562 1.00 59.12 217 GLN A CA 1
ATOM 1781 C C . GLN A 1 217 ? 18.206 -2.422 2.979 1.00 59.12 217 GLN A C 1
ATOM 1783 O O . GLN A 1 217 ? 18.945 -3.123 2.287 1.00 59.12 217 GLN A O 1
ATOM 1788 N N . ARG A 1 218 ? 18.493 -1.144 3.238 1.00 61.12 218 ARG A N 1
ATOM 1789 C CA . ARG A 1 218 ? 19.761 -0.561 2.789 1.00 61.12 218 ARG A CA 1
ATOM 1790 C C . ARG A 1 218 ? 20.892 -1.092 3.664 1.00 61.12 218 ARG A C 1
ATOM 1792 O O . ARG A 1 218 ? 20.762 -1.147 4.884 1.00 61.12 218 ARG A O 1
ATOM 1799 N N . GLN A 1 219 ? 22.045 -1.370 3.054 1.00 61.03 219 GLN A N 1
ATOM 1800 C CA . GLN A 1 219 ? 23.278 -1.671 3.797 1.00 61.03 219 GLN A CA 1
ATOM 1801 C C . GLN A 1 219 ? 23.616 -0.548 4.797 1.00 61.03 219 GLN A C 1
ATOM 1803 O O . GLN A 1 219 ? 24.135 -0.800 5.882 1.00 61.03 219 GLN A O 1
ATOM 1808 N N . ASN A 1 220 ? 23.262 0.697 4.456 1.00 70.06 220 ASN A N 1
ATOM 1809 C CA . ASN A 1 220 ? 23.360 1.844 5.345 1.00 70.06 220 ASN A CA 1
ATOM 1810 C C . ASN A 1 220 ? 22.004 2.154 6.006 1.00 70.06 220 ASN A C 1
ATOM 1812 O O . ASN A 1 220 ? 21.180 2.895 5.465 1.00 70.06 220 ASN A O 1
ATOM 1816 N N . VAL A 1 221 ? 21.816 1.618 7.214 1.00 73.81 221 VAL A N 1
ATOM 1817 C CA . VAL A 1 221 ? 20.622 1.830 8.050 1.00 73.81 221 VAL A CA 1
ATOM 1818 C C . VAL A 1 221 ? 20.388 3.314 8.358 1.00 73.81 221 VAL A C 1
ATOM 1820 O O . VAL A 1 221 ? 19.242 3.749 8.433 1.00 73.81 221 VAL A O 1
ATOM 1823 N N . VAL A 1 222 ? 21.448 4.117 8.500 1.00 74.12 222 VAL A N 1
ATOM 1824 C CA . VAL A 1 222 ? 21.324 5.564 8.756 1.00 74.12 222 VAL A CA 1
ATOM 1825 C C . VAL A 1 222 ? 20.727 6.264 7.538 1.00 74.12 222 VAL A C 1
ATOM 1827 O O . VAL A 1 222 ? 19.774 7.024 7.668 1.00 74.12 222 VAL A O 1
ATOM 1830 N N . ALA A 1 223 ? 21.228 5.955 6.341 1.00 74.31 223 ALA A N 1
ATOM 1831 C CA . ALA A 1 223 ? 20.693 6.514 5.102 1.00 74.31 223 ALA A CA 1
ATOM 1832 C C . ALA A 1 223 ? 19.238 6.089 4.843 1.00 74.31 223 ALA A C 1
ATOM 1834 O O . ALA A 1 223 ? 18.485 6.847 4.238 1.00 74.31 223 ALA A O 1
ATOM 1835 N N . GLN A 1 224 ? 18.839 4.888 5.273 1.00 77.88 224 GLN A N 1
ATOM 1836 C CA . GLN A 1 224 ? 17.441 4.455 5.225 1.00 77.88 224 GLN A CA 1
ATOM 1837 C C . GLN A 1 224 ? 16.569 5.278 6.178 1.00 77.88 224 GLN A C 1
ATOM 1839 O O . GLN A 1 224 ? 15.576 5.851 5.736 1.00 77.88 224 GLN A O 1
ATOM 1844 N N . LYS A 1 225 ? 16.984 5.416 7.443 1.00 79.94 225 LYS A N 1
ATOM 1845 C CA . LYS A 1 225 ? 16.253 6.209 8.442 1.00 79.94 225 LYS A CA 1
ATOM 1846 C C . LYS A 1 225 ? 16.068 7.663 8.022 1.00 79.94 225 LYS A C 1
ATOM 1848 O O . LYS A 1 225 ? 14.977 8.183 8.174 1.00 79.94 225 LYS A O 1
ATOM 1853 N N . LEU A 1 226 ? 17.084 8.293 7.431 1.00 80.44 226 LEU A N 1
ATOM 1854 C CA . LEU A 1 226 ? 16.975 9.675 6.944 1.00 80.44 226 LEU A CA 1
ATOM 1855 C C . LEU A 1 226 ? 15.916 9.837 5.843 1.00 80.44 226 LEU A C 1
ATOM 1857 O O . LEU A 1 226 ? 15.230 10.856 5.784 1.00 80.44 226 LEU A O 1
ATOM 1861 N N . VAL A 1 227 ? 15.777 8.845 4.957 1.00 83.38 227 VAL A N 1
ATOM 1862 C CA . VAL A 1 227 ? 14.731 8.863 3.924 1.00 83.38 227 VAL A CA 1
ATOM 1863 C C . VAL A 1 227 ? 13.356 8.649 4.548 1.00 83.38 227 VAL A C 1
ATOM 1865 O O . VAL A 1 227 ? 12.435 9.392 4.226 1.00 83.38 227 VAL A O 1
ATOM 1868 N N . GLU A 1 228 ? 13.226 7.690 5.464 1.00 83.50 228 GLU A N 1
ATOM 1869 C CA . GLU A 1 228 ? 11.976 7.449 6.193 1.00 83.50 228 GLU A CA 1
ATOM 1870 C C . GLU A 1 228 ? 11.553 8.694 6.996 1.00 83.50 228 GLU A C 1
ATOM 1872 O O . GLU A 1 228 ? 10.416 9.136 6.879 1.00 83.50 228 GLU A O 1
ATOM 1877 N N . GLU A 1 229 ? 12.474 9.344 7.713 1.00 83.75 229 GLU A N 1
ATOM 1878 C CA . GLU A 1 229 ? 12.228 10.596 8.444 1.00 83.75 229 GLU A CA 1
ATOM 1879 C C . GLU A 1 229 ? 11.759 11.731 7.529 1.00 83.75 229 GLU A C 1
ATOM 1881 O O . GLU A 1 229 ? 10.872 12.498 7.901 1.00 83.75 229 GLU A O 1
ATOM 1886 N N . LYS A 1 230 ? 12.309 11.845 6.314 1.00 85.12 230 LYS A N 1
ATOM 1887 C CA . LYS A 1 230 ? 11.842 12.839 5.338 1.00 85.12 230 LYS A CA 1
ATOM 1888 C C . LYS A 1 230 ? 10.375 12.605 4.959 1.00 85.12 230 LYS A C 1
ATOM 1890 O O . LYS A 1 230 ? 9.613 13.565 4.870 1.00 85.12 230 LYS A O 1
ATOM 1895 N N . VAL A 1 231 ? 9.975 11.348 4.764 1.00 84.12 231 VAL A N 1
ATOM 1896 C CA . VAL A 1 231 ? 8.578 10.995 4.467 1.00 84.12 231 VAL A CA 1
ATOM 1897 C C . VAL A 1 231 ? 7.680 11.266 5.677 1.00 84.12 231 VAL A C 1
ATOM 1899 O O . VAL A 1 231 ? 6.624 11.872 5.530 1.00 84.12 231 VAL A O 1
ATOM 1902 N N . LEU A 1 232 ? 8.122 10.910 6.886 1.00 83.19 232 LEU A N 1
ATOM 1903 C CA . LEU A 1 232 ? 7.377 11.160 8.128 1.00 83.19 232 LEU A CA 1
ATOM 1904 C C . LEU A 1 232 ? 7.183 12.654 8.436 1.00 83.19 232 LEU A C 1
ATOM 1906 O O . LEU A 1 232 ? 6.216 13.021 9.094 1.00 83.19 232 LEU A O 1
ATOM 1910 N N . ASN A 1 233 ? 8.074 13.517 7.946 1.00 84.06 233 ASN A N 1
ATOM 1911 C CA . ASN A 1 233 ? 7.969 14.972 8.082 1.00 84.06 233 ASN A CA 1
ATOM 1912 C C . ASN A 1 233 ? 7.181 15.643 6.941 1.00 84.06 233 ASN A C 1
ATOM 1914 O O . ASN A 1 233 ? 7.109 16.871 6.897 1.00 84.06 233 ASN A O 1
ATOM 1918 N N . SER A 1 234 ? 6.615 14.865 6.014 1.00 86.44 234 SER A N 1
ATOM 1919 C CA . SER A 1 234 ? 5.825 15.398 4.902 1.00 86.44 234 SER A CA 1
ATOM 1920 C C . SER A 1 234 ? 4.444 15.869 5.365 1.00 86.44 234 SER A C 1
ATOM 1922 O O . SER A 1 234 ? 3.856 15.368 6.327 1.00 86.44 234 SER A O 1
ATOM 1924 N N . THR A 1 235 ? 3.911 16.861 4.666 1.00 87.19 235 THR A N 1
ATOM 1925 C CA . THR A 1 235 ? 2.567 17.394 4.885 1.00 87.19 235 THR A CA 1
ATOM 1926 C C . THR A 1 235 ? 1.488 16.451 4.344 1.00 87.19 235 THR A C 1
ATOM 1928 O O . THR A 1 235 ? 1.747 15.569 3.525 1.00 87.19 235 THR A O 1
ATOM 1931 N N . GLU A 1 236 ? 0.245 16.656 4.784 1.00 87.62 236 GLU A N 1
ATOM 1932 C CA . GLU A 1 236 ? -0.928 15.941 4.262 1.00 87.62 236 GLU A CA 1
ATOM 1933 C C . GLU A 1 236 ? -1.063 16.089 2.737 1.00 87.62 236 GLU A C 1
ATOM 1935 O O . GLU A 1 236 ? -1.312 15.109 2.036 1.00 87.62 236 GLU A O 1
ATOM 1940 N N . GLU A 1 237 ? -0.842 17.301 2.218 1.00 88.50 237 GLU A N 1
ATOM 1941 C CA . GLU A 1 237 ? -0.914 17.584 0.785 1.00 88.50 237 GLU A CA 1
ATOM 1942 C C . GLU A 1 237 ? 0.188 16.854 0.009 1.00 88.50 237 GLU A C 1
ATOM 1944 O O . GLU A 1 237 ? -0.098 16.226 -1.009 1.00 88.50 237 GLU A O 1
ATOM 1949 N N . GLU A 1 238 ? 1.430 16.870 0.502 1.00 89.44 238 GLU A N 1
ATOM 1950 C CA . GLU A 1 238 ? 2.549 16.165 -0.135 1.00 89.44 238 GLU A CA 1
ATOM 1951 C C . GLU A 1 238 ? 2.316 14.654 -0.188 1.00 89.44 238 GLU A C 1
ATOM 1953 O O . GLU A 1 238 ? 2.466 14.054 -1.253 1.00 89.44 238 GLU A O 1
ATOM 1958 N N . LEU A 1 239 ? 1.909 14.040 0.927 1.00 88.06 239 LEU A N 1
ATOM 1959 C CA . LEU A 1 239 ? 1.640 12.602 0.989 1.00 88.06 239 LEU A CA 1
ATOM 1960 C C . LEU A 1 239 ? 0.453 12.205 0.106 1.00 88.06 239 LEU A C 1
ATOM 1962 O O . LEU A 1 239 ? 0.518 11.207 -0.611 1.00 88.06 239 LEU A O 1
ATOM 1966 N N . GLY A 1 240 ? -0.615 13.005 0.122 1.00 89.81 240 GLY A N 1
ATOM 1967 C CA . GLY A 1 240 ? -1.762 12.805 -0.753 1.00 89.81 240 GLY A CA 1
ATOM 1968 C C . GLY A 1 240 ? -1.382 12.888 -2.230 1.00 89.81 240 GLY A C 1
ATOM 1969 O O . GLY A 1 240 ? -1.703 11.991 -3.000 1.00 89.81 240 GLY A O 1
ATOM 1970 N N . ASN A 1 241 ? -0.630 13.918 -2.623 1.00 91.69 241 ASN A N 1
ATOM 1971 C CA . ASN A 1 241 ? -0.187 14.093 -4.006 1.00 91.69 241 ASN A CA 1
ATOM 1972 C C . ASN A 1 241 ? 0.784 12.986 -4.451 1.00 91.69 241 ASN A C 1
ATOM 1974 O O . ASN A 1 241 ? 0.734 12.557 -5.605 1.00 91.69 241 ASN A O 1
ATOM 1978 N N . GLN A 1 242 ? 1.652 12.494 -3.558 1.00 92.25 242 GLN A N 1
ATOM 1979 C CA . GLN A 1 242 ? 2.512 11.337 -3.829 1.00 92.25 242 GLN A CA 1
ATOM 1980 C C . GLN A 1 242 ? 1.692 10.070 -4.089 1.00 92.25 242 GLN A C 1
ATOM 1982 O O . GLN A 1 242 ? 1.989 9.344 -5.038 1.00 92.25 242 GLN A O 1
ATOM 1987 N N . PHE A 1 243 ? 0.650 9.824 -3.293 1.00 93.50 243 PHE A N 1
ATOM 1988 C CA . PHE A 1 243 ? -0.250 8.690 -3.488 1.00 93.50 243 PHE A CA 1
ATOM 1989 C C . PHE A 1 243 ? -1.055 8.799 -4.791 1.00 93.50 243 PHE A C 1
ATOM 1991 O O . PHE A 1 243 ? -1.098 7.838 -5.561 1.00 93.50 243 PHE A O 1
ATOM 1998 N N . ASP A 1 244 ? -1.612 9.976 -5.093 1.00 93.88 244 ASP A N 1
ATOM 1999 C CA . ASP A 1 244 ? -2.322 10.246 -6.353 1.00 93.88 244 ASP A CA 1
ATOM 2000 C C . ASP A 1 244 ? -1.391 9.997 -7.559 1.00 93.88 244 ASP A C 1
ATOM 2002 O O . ASP A 1 244 ? -1.746 9.342 -8.543 1.00 93.88 244 ASP A O 1
ATOM 2006 N N . THR A 1 245 ? -0.148 10.478 -7.464 1.00 94.94 245 THR A N 1
ATOM 2007 C CA . THR A 1 245 ? 0.887 10.298 -8.492 1.00 94.94 245 THR A CA 1
ATOM 2008 C C . THR A 1 245 ? 1.245 8.825 -8.680 1.00 94.94 245 THR A C 1
ATOM 2010 O O . THR A 1 245 ? 1.283 8.339 -9.811 1.00 94.94 245 THR A O 1
ATOM 2013 N N . PHE A 1 246 ? 1.472 8.094 -7.587 1.00 96.06 246 PHE A N 1
ATOM 2014 C CA . PHE A 1 246 ? 1.734 6.659 -7.640 1.00 96.06 246 PHE A CA 1
ATOM 2015 C C . PHE A 1 246 ? 0.576 5.895 -8.284 1.00 96.06 246 PHE A C 1
ATOM 2017 O O . PHE A 1 246 ? 0.814 5.055 -9.146 1.00 96.06 246 PHE A O 1
ATOM 2024 N N . THR A 1 247 ? -0.667 6.210 -7.918 1.00 95.75 247 THR A N 1
ATOM 2025 C CA . THR A 1 247 ? -1.863 5.546 -8.456 1.00 95.75 247 THR A CA 1
ATOM 2026 C C . THR A 1 247 ? -1.986 5.752 -9.966 1.00 95.75 247 THR A C 1
ATOM 2028 O O . THR A 1 247 ? -2.254 4.803 -10.707 1.00 95.75 247 THR A O 1
ATOM 2031 N N . ASN A 1 248 ? -1.679 6.957 -10.457 1.00 95.81 248 ASN A N 1
ATOM 2032 C CA . ASN A 1 248 ? -1.603 7.230 -11.893 1.00 95.81 248 ASN A CA 1
ATOM 2033 C C . ASN A 1 248 ? -0.513 6.399 -12.587 1.00 95.81 248 ASN A C 1
ATOM 2035 O O . ASN A 1 248 ? -0.769 5.800 -13.634 1.00 95.81 248 ASN A O 1
ATOM 2039 N N . TYR A 1 249 ? 0.682 6.299 -12.001 1.00 97.25 249 TYR A N 1
ATOM 2040 C CA . TYR A 1 249 ? 1.740 5.454 -12.558 1.00 97.25 249 TYR A CA 1
ATOM 2041 C C . TYR A 1 249 ? 1.411 3.963 -12.486 1.00 97.25 249 TYR A C 1
ATOM 2043 O O . TYR A 1 249 ? 1.753 3.229 -13.408 1.00 97.25 249 TYR A O 1
ATOM 2051 N N . LEU A 1 250 ? 0.705 3.507 -11.452 1.00 97.50 250 LEU A N 1
ATOM 2052 C CA . LEU A 1 250 ? 0.231 2.130 -11.341 1.00 97.50 250 LEU A CA 1
ATOM 2053 C C . LEU A 1 250 ? -0.792 1.791 -12.424 1.00 97.50 250 LEU A C 1
ATOM 2055 O O . LEU A 1 250 ? -0.747 0.699 -12.985 1.00 97.50 250 LEU A O 1
ATOM 2059 N N . LYS A 1 251 ? -1.661 2.739 -12.784 1.00 96.75 251 LYS A N 1
ATOM 2060 C CA . LYS A 1 251 ? -2.566 2.592 -13.927 1.00 96.75 251 LYS A CA 1
ATOM 2061 C C . LYS A 1 251 ? -1.797 2.425 -15.241 1.00 96.75 251 LYS A C 1
ATOM 2063 O O . LYS A 1 251 ? -2.085 1.498 -15.990 1.00 96.75 251 LYS A O 1
ATOM 2068 N N . MET A 1 252 ? -0.781 3.256 -15.483 1.00 96.81 252 MET A N 1
ATOM 2069 C CA . MET A 1 252 ? 0.083 3.121 -16.666 1.00 96.81 252 MET A CA 1
ATOM 2070 C C . MET A 1 252 ? 0.865 1.801 -16.647 1.00 96.81 252 MET A C 1
ATOM 2072 O O . MET A 1 252 ? 0.970 1.129 -17.667 1.00 96.81 252 MET A O 1
ATOM 2076 N N . TYR A 1 253 ? 1.369 1.387 -15.484 1.00 98.06 253 TYR A N 1
ATOM 2077 C CA . TYR A 1 253 ? 2.040 0.100 -15.305 1.00 98.06 253 TYR A CA 1
ATOM 2078 C C . TYR A 1 253 ? 1.118 -1.075 -15.652 1.00 98.06 253 TYR A C 1
ATOM 2080 O O . TYR A 1 253 ? 1.539 -2.006 -16.331 1.00 98.06 253 TYR A O 1
ATOM 2088 N N . ALA A 1 254 ? -0.152 -1.007 -15.250 1.00 97.25 254 ALA A N 1
ATOM 2089 C CA . ALA A 1 254 ? -1.162 -2.000 -15.598 1.00 97.25 254 ALA A CA 1
ATOM 2090 C C . ALA A 1 254 ? -1.473 -2.037 -17.108 1.00 97.25 254 ALA A C 1
ATOM 2092 O O . ALA A 1 254 ? -1.778 -3.106 -17.635 1.00 97.25 254 ALA A O 1
ATOM 2093 N N . ASP A 1 255 ? -1.373 -0.907 -17.817 1.00 97.25 255 ASP A N 1
ATOM 2094 C CA . ASP A 1 255 ? -1.478 -0.865 -19.283 1.00 97.25 255 ASP A CA 1
ATOM 2095 C C . ASP A 1 255 ? -0.259 -1.526 -19.949 1.00 97.25 255 ASP A C 1
ATOM 2097 O O . ASP A 1 255 ? -0.421 -2.352 -20.847 1.00 97.25 255 ASP A O 1
ATOM 2101 N N . LEU A 1 256 ? 0.954 -1.212 -19.479 1.00 98.25 256 LEU A N 1
ATOM 2102 C CA . LEU A 1 256 ? 2.193 -1.837 -19.955 1.00 98.25 256 LEU A CA 1
ATOM 2103 C C . LEU A 1 256 ? 2.174 -3.351 -19.738 1.00 98.25 256 LEU A C 1
ATOM 2105 O O . LEU A 1 256 ? 2.542 -4.111 -20.626 1.00 98.25 256 LEU A O 1
ATOM 2109 N N . ASP A 1 257 ? 1.696 -3.793 -18.580 1.00 97.81 257 ASP A N 1
ATOM 2110 C CA . ASP A 1 257 ? 1.611 -5.200 -18.205 1.00 97.81 257 ASP A CA 1
ATOM 2111 C C . ASP A 1 257 ? 0.757 -6.040 -19.162 1.00 97.81 257 ASP A C 1
ATOM 2113 O O . ASP A 1 257 ? 1.075 -7.204 -19.414 1.00 97.81 257 ASP A O 1
ATOM 2117 N N . VAL A 1 258 ? -0.302 -5.457 -19.734 1.00 97.44 258 VAL A N 1
ATOM 2118 C CA . VAL A 1 258 ? -1.108 -6.118 -20.773 1.00 97.44 258 VAL A CA 1
ATOM 2119 C C . VAL A 1 258 ? -0.253 -6.411 -22.001 1.00 97.44 258 VAL A C 1
ATOM 2121 O O . VAL A 1 258 ? -0.265 -7.535 -22.501 1.00 97.44 258 VAL A O 1
ATOM 2124 N N . GLU A 1 259 ? 0.520 -5.429 -22.461 1.00 97.94 259 GLU A N 1
ATOM 2125 C CA . GLU A 1 259 ? 1.357 -5.584 -23.649 1.00 97.94 259 GLU A CA 1
ATOM 2126 C C . GLU A 1 259 ? 2.577 -6.478 -23.385 1.00 97.94 259 GLU A C 1
ATOM 2128 O O . GLU A 1 259 ? 2.900 -7.324 -24.214 1.00 97.94 259 GLU A O 1
ATOM 2133 N N . VAL A 1 260 ? 3.209 -6.374 -22.211 1.00 97.38 260 VAL A N 1
ATOM 2134 C CA . VAL A 1 260 ? 4.305 -7.275 -21.809 1.00 97.38 260 VAL A CA 1
ATOM 2135 C C . VAL A 1 260 ? 3.811 -8.720 -21.738 1.00 97.38 260 VAL A C 1
ATOM 2137 O O . VAL A 1 260 ? 4.457 -9.619 -22.267 1.00 97.38 260 VAL A O 1
ATOM 2140 N N . SER A 1 261 ? 2.634 -8.955 -21.154 1.00 95.69 261 SER A N 1
ATOM 2141 C CA . SER A 1 261 ? 2.038 -10.296 -21.103 1.00 95.69 261 SER A CA 1
ATOM 2142 C C . SER A 1 261 ? 1.687 -10.846 -22.492 1.00 95.69 261 SER A C 1
ATOM 2144 O O . SER A 1 261 ? 1.701 -12.058 -22.680 1.00 95.69 261 SER A O 1
ATOM 2146 N N . ARG A 1 262 ? 1.363 -9.973 -23.459 1.00 95.69 262 ARG A N 1
ATOM 2147 C CA . ARG A 1 262 ? 1.077 -10.348 -24.853 1.00 95.69 262 ARG A CA 1
ATOM 2148 C C . ARG A 1 262 ? 2.347 -10.698 -25.630 1.00 95.69 262 ARG A C 1
ATOM 2150 O O . ARG A 1 262 ? 2.346 -11.665 -26.379 1.00 95.69 262 ARG A O 1
ATOM 2157 N N . ILE A 1 263 ? 3.397 -9.891 -25.498 1.00 95.62 263 ILE A N 1
ATOM 2158 C CA . ILE A 1 263 ? 4.643 -10.049 -26.264 1.00 95.62 263 ILE A CA 1
ATOM 2159 C C . ILE A 1 263 ? 5.446 -11.256 -25.780 1.00 95.62 263 ILE A C 1
ATOM 2161 O O . ILE A 1 263 ? 6.043 -11.956 -26.593 1.00 95.62 263 ILE A O 1
ATOM 2165 N N . TYR A 1 264 ? 5.424 -11.522 -24.472 1.00 93.75 264 TYR A N 1
ATOM 2166 C CA . TYR A 1 264 ? 6.214 -12.570 -23.829 1.00 93.75 264 TYR A CA 1
ATOM 2167 C C . TYR A 1 264 ? 5.316 -13.710 -23.323 1.00 93.75 264 TYR A C 1
ATOM 2169 O O . TYR A 1 264 ? 5.082 -13.813 -22.112 1.00 93.75 264 TYR A O 1
ATOM 2177 N N . PRO A 1 265 ? 4.787 -14.567 -24.219 1.00 90.19 265 PRO A N 1
ATOM 2178 C CA . PRO A 1 265 ? 3.954 -15.696 -23.835 1.00 90.19 265 PRO A CA 1
ATOM 2179 C C . PRO A 1 265 ? 4.779 -16.740 -23.076 1.00 90.19 265 PRO A C 1
ATOM 2181 O O . PRO A 1 265 ? 6.007 -16.679 -22.981 1.00 90.19 265 PRO A O 1
ATOM 2184 N N . VAL A 1 266 ? 4.096 -17.754 -22.551 1.00 83.88 266 VAL A N 1
ATOM 2185 C CA . VAL A 1 266 ? 4.740 -18.886 -21.879 1.00 83.88 266 VAL A CA 1
ATOM 2186 C C . VAL A 1 266 ? 5.536 -19.710 -22.905 1.00 83.88 266 VAL A C 1
ATOM 2188 O O . VAL A 1 266 ? 5.009 -20.653 -23.491 1.00 83.88 266 VAL A O 1
ATOM 2191 N N . ASN A 1 267 ? 6.807 -19.364 -23.119 1.00 72.12 267 ASN A N 1
ATOM 2192 C CA . ASN A 1 267 ? 7.719 -20.109 -23.989 1.00 72.12 267 ASN A CA 1
ATOM 2193 C C . ASN A 1 267 ? 8.402 -21.260 -23.230 1.00 72.12 267 ASN A C 1
ATOM 2195 O O . ASN A 1 267 ? 8.845 -21.112 -22.092 1.00 72.12 267 ASN A O 1
ATOM 2199 N N . ALA A 1 268 ? 8.467 -22.433 -23.870 1.00 54.38 268 ALA A N 1
ATOM 2200 C CA . ALA A 1 268 ? 9.063 -23.649 -23.310 1.00 54.38 268 ALA A CA 1
ATOM 2201 C C . ALA A 1 268 ? 10.607 -23.625 -23.295 1.00 54.38 268 ALA A C 1
ATOM 2203 O O . ALA A 1 268 ? 11.216 -24.368 -22.523 1.00 54.38 268 ALA A O 1
ATOM 2204 N N . ASP A 1 269 ? 11.231 -22.752 -24.096 1.00 58.31 269 ASP A N 1
ATOM 2205 C CA . ASP A 1 269 ? 12.677 -22.519 -24.096 1.00 58.31 269 ASP A CA 1
ATOM 2206 C C . ASP A 1 269 ? 13.047 -21.435 -23.072 1.00 58.31 269 ASP A C 1
ATOM 2208 O O . ASP A 1 269 ? 12.647 -20.278 -23.171 1.00 58.31 269 ASP A O 1
ATOM 2212 N N . GLN A 1 270 ? 13.833 -21.830 -22.070 1.00 64.56 270 GLN A N 1
ATOM 2213 C CA . GLN A 1 270 ? 14.092 -21.122 -20.805 1.00 64.56 270 GLN A CA 1
ATOM 2214 C C . GLN A 1 270 ? 14.852 -19.777 -20.905 1.00 64.56 270 GLN A C 1
ATOM 2216 O O . GLN A 1 270 ? 15.284 -19.267 -19.876 1.00 64.56 270 GLN A O 1
ATOM 2221 N N . LYS A 1 271 ? 15.067 -19.220 -22.104 1.00 80.75 271 LYS A N 1
ATOM 2222 C CA . LYS A 1 271 ? 15.961 -18.065 -22.339 1.00 80.75 271 LYS A CA 1
ATOM 2223 C C . LYS A 1 271 ? 15.320 -16.685 -22.179 1.00 80.75 271 LYS A C 1
ATOM 2225 O O . LYS A 1 271 ? 16.037 -15.696 -22.072 1.00 80.75 271 LYS A O 1
ATOM 2230 N N . ILE A 1 272 ? 13.995 -16.607 -22.255 1.00 88.62 272 ILE A N 1
ATOM 2231 C CA . ILE A 1 272 ? 13.228 -15.372 -22.083 1.00 88.62 272 ILE A CA 1
ATOM 2232 C C . ILE A 1 272 ? 12.124 -15.685 -21.073 1.00 88.62 272 ILE A C 1
ATOM 2234 O O . ILE A 1 272 ? 11.455 -16.715 -21.210 1.00 88.62 272 ILE A O 1
ATOM 2238 N N . PRO A 1 273 ? 11.936 -14.864 -20.027 1.00 89.81 273 PRO A N 1
ATOM 2239 C CA . PRO A 1 273 ? 10.943 -15.159 -19.016 1.00 89.81 273 PRO A CA 1
ATOM 2240 C C . PRO A 1 273 ? 9.536 -14.874 -19.544 1.00 89.81 273 PRO A C 1
ATOM 2242 O O . PRO A 1 273 ? 9.312 -13.942 -20.308 1.00 89.81 273 PRO A O 1
ATOM 2245 N N . ASP A 1 274 ? 8.575 -15.647 -19.047 1.00 91.88 274 ASP A N 1
ATOM 2246 C CA . ASP A 1 274 ? 7.143 -15.378 -19.191 1.00 91.88 274 ASP A CA 1
ATOM 2247 C C . ASP A 1 274 ? 6.813 -13.966 -18.670 1.00 91.88 274 ASP A C 1
ATOM 2249 O O . ASP A 1 274 ? 7.076 -13.657 -17.500 1.00 91.88 274 ASP A O 1
ATOM 2253 N N . GLY A 1 275 ? 6.216 -13.126 -19.521 1.00 94.06 275 GLY A N 1
ATOM 2254 C CA . GLY A 1 275 ? 5.877 -11.737 -19.211 1.00 94.06 275 GLY A CA 1
ATOM 2255 C C . GLY A 1 275 ? 4.918 -11.605 -18.031 1.00 94.06 275 GLY A C 1
ATOM 2256 O O . GLY A 1 275 ? 5.071 -10.698 -17.209 1.00 94.06 275 GLY A O 1
ATOM 2257 N N . ILE A 1 276 ? 4.000 -12.567 -17.865 1.00 93.88 276 ILE A N 1
ATOM 2258 C CA . ILE A 1 276 ? 3.091 -12.615 -16.714 1.00 93.88 276 ILE A CA 1
ATOM 2259 C C . ILE A 1 276 ? 3.875 -12.890 -15.426 1.00 93.88 276 ILE A C 1
ATOM 2261 O O . ILE A 1 276 ? 3.494 -12.428 -14.354 1.00 93.88 276 ILE A O 1
ATOM 2265 N N . LYS A 1 277 ? 4.979 -13.629 -15.460 1.00 92.62 277 LYS A N 1
ATOM 2266 C CA . LYS A 1 277 ? 5.775 -13.849 -14.244 1.00 92.62 277 LYS A CA 1
ATOM 2267 C C . LYS A 1 277 ? 6.731 -12.699 -13.989 1.00 92.62 277 LYS A C 1
ATOM 2269 O O . LYS A 1 277 ? 6.768 -12.195 -12.872 1.00 92.62 277 LYS A O 1
ATOM 2274 N N . TRP A 1 278 ? 7.456 -12.274 -15.017 1.00 94.75 278 TRP A N 1
ATOM 2275 C CA . TRP A 1 278 ? 8.508 -11.269 -14.904 1.00 94.75 278 TRP A CA 1
ATOM 2276 C C . TRP A 1 278 ? 7.962 -9.900 -14.502 1.00 94.75 278 TRP A C 1
ATOM 2278 O O . TRP A 1 278 ? 8.395 -9.333 -13.504 1.00 94.75 278 TRP A O 1
ATOM 2288 N N . PHE A 1 279 ? 6.947 -9.390 -15.203 1.00 96.38 279 PHE A N 1
ATOM 2289 C CA . PHE A 1 279 ? 6.405 -8.060 -14.905 1.00 96.38 279 PHE A CA 1
ATOM 2290 C C . PHE A 1 279 ? 5.503 -8.043 -13.660 1.00 96.38 279 PHE A C 1
ATOM 2292 O O . PHE A 1 279 ? 5.178 -6.993 -13.125 1.00 96.38 279 PHE A O 1
ATOM 2299 N N . GLY A 1 280 ? 5.106 -9.215 -13.157 1.00 93.38 280 GLY A N 1
ATOM 2300 C CA . GLY A 1 280 ? 4.439 -9.351 -11.861 1.00 93.38 280 GLY A CA 1
ATOM 2301 C C . GLY A 1 280 ? 5.397 -9.544 -10.683 1.00 93.38 280 GLY A C 1
ATOM 2302 O O . GLY A 1 280 ? 4.939 -9.663 -9.544 1.00 93.38 280 GLY A O 1
ATOM 2303 N N . GLU A 1 281 ? 6.703 -9.649 -10.935 1.00 93.44 281 GLU A N 1
ATOM 2304 C CA . GLU A 1 281 ? 7.694 -9.942 -9.908 1.00 93.44 281 GLU A CA 1
ATOM 2305 C C . GLU A 1 281 ? 7.951 -8.723 -9.011 1.00 93.44 281 GLU A C 1
ATOM 2307 O O . GLU A 1 281 ? 8.089 -7.594 -9.481 1.00 93.44 281 GLU A O 1
ATOM 2312 N N . GLU A 1 282 ? 8.090 -8.962 -7.703 1.00 93.12 282 GLU A N 1
ATOM 2313 C CA . GLU A 1 282 ? 8.339 -7.911 -6.708 1.00 93.12 282 GLU A CA 1
ATOM 2314 C C . GLU A 1 282 ? 9.578 -7.073 -7.039 1.00 93.12 282 GLU A C 1
ATOM 2316 O O . GLU A 1 282 ? 9.530 -5.849 -6.961 1.00 93.12 282 GLU A O 1
ATOM 2321 N N . SER A 1 283 ? 10.683 -7.709 -7.446 1.00 94.38 283 SER A N 1
ATOM 2322 C CA . SER A 1 283 ? 11.913 -6.993 -7.795 1.00 94.38 283 SER A CA 1
ATOM 2323 C C . SER A 1 283 ? 11.719 -6.078 -8.999 1.00 94.38 283 SER A C 1
ATOM 2325 O O . SER A 1 283 ? 12.233 -4.966 -8.992 1.00 94.38 283 SER A O 1
ATOM 2327 N N . VAL A 1 284 ? 10.965 -6.519 -10.012 1.00 96.94 284 VAL A N 1
ATOM 2328 C CA . VAL A 1 284 ? 10.719 -5.740 -11.232 1.00 96.94 284 VAL A CA 1
ATOM 2329 C C . VAL A 1 284 ? 9.820 -4.551 -10.921 1.00 96.94 284 VAL A C 1
ATOM 2331 O O . VAL A 1 284 ? 10.187 -3.425 -11.253 1.00 96.94 284 VAL A O 1
ATOM 2334 N N . MET A 1 285 ? 8.707 -4.769 -10.211 1.00 97.19 285 MET A N 1
ATOM 2335 C CA . MET A 1 285 ? 7.821 -3.685 -9.774 1.00 97.19 285 MET A CA 1
ATOM 2336 C C . MET A 1 285 ? 8.578 -2.666 -8.911 1.00 97.19 285 MET A C 1
ATOM 2338 O O . MET A 1 285 ? 8.599 -1.478 -9.229 1.00 97.19 285 MET A O 1
ATOM 2342 N N . ASN A 1 286 ? 9.262 -3.116 -7.856 1.00 97.00 286 ASN A N 1
ATOM 2343 C CA . ASN A 1 286 ? 9.977 -2.225 -6.941 1.00 97.00 286 ASN A CA 1
ATOM 2344 C C . ASN A 1 286 ? 11.074 -1.423 -7.666 1.00 97.00 286 ASN A C 1
ATOM 2346 O O . ASN A 1 286 ? 11.193 -0.216 -7.454 1.00 97.00 286 ASN A O 1
ATOM 2350 N N . SER A 1 287 ? 11.849 -2.059 -8.552 1.00 97.62 287 SER A N 1
ATOM 2351 C CA . SER A 1 287 ? 12.876 -1.386 -9.358 1.00 97.62 287 SER A CA 1
ATOM 2352 C C . SER A 1 287 ? 12.306 -0.387 -10.353 1.00 97.62 287 SER A C 1
ATOM 2354 O O . SER A 1 287 ? 12.854 0.709 -10.483 1.00 97.62 287 SER A O 1
ATOM 2356 N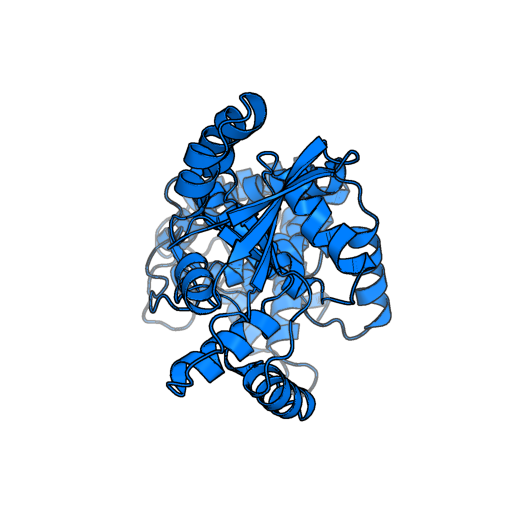 N . PHE A 1 288 ? 11.197 -0.724 -11.011 1.00 98.38 288 PHE A N 1
ATOM 2357 C CA . PHE A 1 288 ? 10.511 0.176 -11.930 1.00 98.38 288 PHE A CA 1
ATOM 2358 C C . PHE A 1 288 ? 10.032 1.436 -11.204 1.00 98.38 288 PHE A C 1
ATOM 2360 O O . PHE A 1 288 ? 10.393 2.545 -11.594 1.00 98.38 288 PHE A O 1
ATOM 2367 N N . PHE A 1 289 ? 9.289 1.281 -10.102 1.00 97.94 289 PHE A N 1
ATOM 2368 C CA . PHE A 1 289 ? 8.748 2.415 -9.347 1.00 97.94 289 PHE A CA 1
ATOM 2369 C C . PHE A 1 289 ? 9.829 3.236 -8.634 1.00 97.94 289 PHE A C 1
ATOM 2371 O O . PHE A 1 289 ? 9.708 4.459 -8.568 1.00 97.94 289 PHE A O 1
ATOM 2378 N N . ALA A 1 290 ? 10.913 2.611 -8.164 1.00 96.38 290 ALA A N 1
ATOM 2379 C CA . ALA A 1 290 ? 12.057 3.329 -7.603 1.00 96.38 290 ALA A CA 1
ATOM 2380 C C . ALA A 1 290 ? 12.781 4.183 -8.654 1.00 96.38 290 ALA A C 1
ATOM 2382 O O . ALA A 1 290 ? 13.104 5.346 -8.400 1.00 96.38 290 ALA A O 1
ATOM 2383 N N . ALA A 1 291 ? 13.038 3.618 -9.838 1.00 96.81 291 ALA A N 1
ATOM 2384 C CA . ALA A 1 291 ? 13.665 4.333 -10.946 1.00 96.81 291 ALA A CA 1
ATOM 2385 C C . ALA A 1 291 ? 12.788 5.492 -11.430 1.00 96.81 291 ALA A C 1
ATOM 2387 O O . ALA A 1 291 ? 13.269 6.613 -11.598 1.00 96.81 291 ALA A O 1
ATOM 2388 N N . LEU A 1 292 ? 11.494 5.222 -11.587 1.00 96.81 292 LEU A N 1
ATOM 2389 C CA . LEU A 1 292 ? 10.489 6.189 -11.995 1.00 96.81 292 LEU A CA 1
ATOM 2390 C C . LEU A 1 292 ? 10.430 7.368 -11.017 1.00 96.81 292 LEU A C 1
ATOM 2392 O O . LEU A 1 292 ? 10.569 8.518 -11.437 1.00 96.81 292 LEU A O 1
ATOM 2396 N N . ALA A 1 293 ? 10.292 7.093 -9.715 1.00 95.50 293 ALA A N 1
ATOM 2397 C CA . ALA A 1 293 ? 10.255 8.120 -8.675 1.00 95.50 293 ALA A CA 1
ATOM 2398 C C . ALA A 1 293 ? 11.505 9.006 -8.713 1.00 95.50 293 ALA A C 1
ATOM 2400 O O . ALA A 1 293 ? 11.399 10.233 -8.783 1.00 95.50 293 ALA A O 1
ATOM 2401 N N . PHE A 1 294 ? 12.682 8.376 -8.767 1.00 94.31 294 PHE A N 1
ATOM 2402 C CA . PHE A 1 294 ? 13.968 9.065 -8.776 1.00 94.31 294 PHE A CA 1
ATOM 2403 C C . PHE A 1 294 ? 14.101 10.062 -9.937 1.00 94.31 294 PHE A C 1
ATOM 2405 O O . PHE A 1 294 ? 14.559 11.187 -9.735 1.00 94.31 294 PHE A O 1
ATOM 2412 N N . VAL A 1 295 ? 13.693 9.674 -11.151 1.00 94.50 295 VAL A N 1
ATOM 2413 C CA . VAL A 1 295 ? 13.770 10.557 -12.329 1.00 94.50 295 VAL A CA 1
ATOM 2414 C C . VAL A 1 295 ? 12.666 11.618 -12.298 1.00 94.50 295 VAL A C 1
ATOM 2416 O O . VAL A 1 295 ? 12.929 12.791 -12.585 1.00 94.50 295 VAL A O 1
ATOM 2419 N N . SER A 1 296 ? 11.452 11.240 -11.885 1.00 93.31 296 SER A N 1
ATOM 2420 C CA . SER A 1 296 ? 10.297 12.145 -11.842 1.00 93.31 296 SER A CA 1
ATOM 2421 C C . SER A 1 296 ? 10.488 13.325 -10.886 1.00 93.31 296 SER A C 1
ATOM 2423 O O . SER A 1 296 ? 9.977 14.407 -11.165 1.00 93.31 296 SER A O 1
ATOM 2425 N N . ARG A 1 297 ? 11.293 13.161 -9.822 1.00 85.88 297 ARG A N 1
ATOM 2426 C CA . ARG A 1 297 ? 11.627 14.227 -8.862 1.00 85.88 297 ARG A CA 1
ATOM 2427 C C . ARG A 1 297 ? 12.218 15.472 -9.526 1.00 85.88 297 ARG A C 1
ATOM 2429 O O . ARG A 1 297 ? 11.991 16.579 -9.049 1.00 85.88 297 ARG A O 1
ATOM 2436 N N . ASN A 1 298 ? 12.978 15.291 -10.607 1.00 82.50 298 ASN A N 1
ATOM 2437 C CA . ASN A 1 298 ? 13.598 16.393 -11.341 1.00 82.50 298 ASN A CA 1
ATOM 2438 C C . ASN A 1 298 ? 12.818 16.767 -12.608 1.00 82.50 298 ASN A C 1
ATOM 2440 O O . ASN A 1 298 ? 12.857 17.924 -13.021 1.00 82.50 298 ASN A O 1
ATOM 2444 N N . ASN A 1 299 ? 12.164 15.799 -13.261 1.00 88.56 299 ASN A N 1
ATOM 2445 C CA . ASN A 1 299 ? 11.435 16.029 -14.507 1.00 88.56 299 ASN A CA 1
ATOM 2446 C C . ASN A 1 299 ? 10.348 14.957 -14.722 1.00 88.56 299 ASN A C 1
ATOM 2448 O O . ASN A 1 299 ? 10.615 13.877 -15.252 1.00 88.56 299 ASN A O 1
ATOM 2452 N N . SER A 1 300 ? 9.115 15.258 -14.313 1.00 90.62 300 SER A N 1
ATOM 2453 C CA . SER A 1 300 ? 7.955 14.372 -14.484 1.00 90.62 300 SER A CA 1
ATOM 2454 C C . SER A 1 300 ? 7.550 14.187 -15.952 1.00 90.62 300 SER A C 1
ATOM 2456 O O . SER A 1 300 ? 7.190 13.079 -16.347 1.00 90.62 300 SER A O 1
ATOM 2458 N N . GLU A 1 301 ? 7.669 15.228 -16.782 1.00 93.12 301 GLU A N 1
ATOM 2459 C CA . GLU A 1 301 ? 7.348 15.163 -18.218 1.00 93.12 301 GLU A CA 1
ATOM 2460 C C . GLU A 1 301 ? 8.249 14.174 -18.961 1.00 93.12 301 GLU A C 1
ATOM 2462 O O . GLU A 1 301 ? 7.790 13.417 -19.815 1.00 93.12 301 GLU A O 1
ATOM 2467 N N . ARG A 1 302 ? 9.526 14.108 -18.578 1.00 94.25 302 ARG A N 1
ATOM 2468 C CA . ARG A 1 302 ? 10.471 13.123 -19.111 1.00 94.25 302 ARG A CA 1
ATOM 2469 C C . ARG A 1 302 ? 10.025 11.687 -18.852 1.00 94.25 302 ARG A C 1
ATOM 2471 O O . ARG A 1 302 ? 10.066 10.859 -19.759 1.00 94.25 302 ARG A O 1
ATOM 2478 N N . VAL A 1 303 ? 9.596 11.395 -17.625 1.00 95.56 303 VAL A N 1
ATOM 2479 C CA . VAL A 1 303 ? 9.087 10.066 -17.261 1.00 95.56 303 VAL A CA 1
ATOM 2480 C C . VAL A 1 303 ? 7.830 9.744 -18.057 1.00 95.56 303 VAL A C 1
ATOM 2482 O O . VAL A 1 303 ? 7.724 8.656 -18.613 1.00 95.56 303 VAL A O 1
ATOM 2485 N N . LYS A 1 304 ? 6.906 10.701 -18.172 1.00 95.31 304 LYS A N 1
ATOM 2486 C CA . LYS A 1 304 ? 5.683 10.532 -18.958 1.00 95.31 304 LYS A CA 1
ATOM 2487 C C . LYS A 1 304 ? 5.987 10.212 -20.426 1.00 95.31 304 LYS A C 1
ATOM 2489 O O . LYS A 1 304 ? 5.494 9.211 -20.934 1.00 95.31 304 LYS A O 1
ATOM 2494 N N . LYS A 1 305 ? 6.878 10.978 -21.068 1.00 96.75 305 LYS A N 1
ATOM 2495 C CA . LYS A 1 305 ? 7.326 10.725 -22.448 1.00 96.75 305 LYS A CA 1
ATOM 2496 C C . LYS A 1 305 ? 7.969 9.342 -22.602 1.00 96.75 305 LYS A C 1
ATOM 2498 O O . LYS A 1 305 ? 7.692 8.649 -23.580 1.00 96.75 305 LYS A O 1
ATOM 2503 N N . ALA A 1 306 ? 8.787 8.919 -21.638 1.00 97.88 306 ALA A N 1
ATOM 2504 C CA . ALA A 1 306 ? 9.387 7.588 -21.646 1.00 97.88 306 ALA A CA 1
ATOM 2505 C C . ALA A 1 306 ? 8.331 6.476 -21.529 1.00 97.88 306 ALA A C 1
ATOM 2507 O O . ALA A 1 306 ? 8.403 5.495 -22.260 1.00 97.88 306 ALA A O 1
ATOM 2508 N N . LEU A 1 307 ? 7.327 6.629 -20.659 1.00 98.06 307 LEU A N 1
ATOM 2509 C CA . LEU A 1 307 ? 6.233 5.661 -20.519 1.00 98.06 307 LEU A CA 1
ATOM 2510 C C . LEU A 1 307 ? 5.353 5.590 -21.774 1.00 98.06 307 LEU A C 1
ATOM 2512 O O . LEU A 1 307 ? 4.995 4.493 -22.198 1.00 98.06 307 LEU A O 1
ATOM 2516 N N . ASP A 1 308 ? 5.048 6.730 -22.397 1.00 97.69 308 ASP A N 1
ATOM 2517 C CA . ASP A 1 308 ? 4.297 6.781 -23.658 1.00 97.69 308 ASP A CA 1
ATOM 2518 C C . ASP A 1 308 ? 5.081 6.100 -24.792 1.00 97.69 308 ASP A C 1
ATOM 2520 O O . ASP A 1 308 ? 4.524 5.330 -25.581 1.00 97.69 308 ASP A O 1
ATOM 2524 N N . THR A 1 309 ? 6.396 6.336 -24.840 1.00 98.12 309 THR A N 1
ATOM 2525 C CA . THR A 1 309 ? 7.309 5.691 -25.793 1.00 98.12 309 THR A CA 1
ATOM 2526 C C . THR A 1 309 ? 7.384 4.187 -25.552 1.00 98.12 309 THR A C 1
ATOM 2528 O O . THR A 1 309 ? 7.326 3.419 -26.510 1.00 98.12 309 THR A O 1
ATOM 2531 N N . LEU A 1 310 ? 7.442 3.755 -24.291 1.00 98.44 310 LEU A N 1
ATOM 2532 C CA . LEU A 1 310 ? 7.449 2.346 -23.910 1.00 98.44 310 LEU A CA 1
ATOM 2533 C C . LEU A 1 310 ? 6.155 1.648 -24.320 1.00 98.44 310 LEU A C 1
ATOM 2535 O O . LEU A 1 310 ? 6.195 0.586 -24.933 1.00 98.44 310 LEU A O 1
ATOM 2539 N N . LEU A 1 311 ? 5.006 2.258 -24.028 1.00 98.31 311 LEU A N 1
ATOM 2540 C CA . LEU A 1 311 ? 3.711 1.700 -24.400 1.00 98.31 311 LEU A CA 1
ATOM 2541 C C . LEU A 1 311 ? 3.581 1.577 -25.920 1.00 98.31 311 LEU A C 1
ATOM 2543 O O . LEU A 1 311 ? 3.087 0.563 -26.413 1.00 98.31 311 LEU A O 1
ATOM 2547 N N . LYS A 1 312 ? 4.041 2.587 -26.668 1.00 98.00 312 LYS A N 1
ATOM 2548 C CA . LYS A 1 312 ? 4.071 2.536 -28.131 1.00 98.00 312 LYS A CA 1
ATOM 2549 C C . LYS A 1 312 ? 4.997 1.428 -28.636 1.00 98.00 312 LYS A C 1
ATOM 2551 O O . LYS A 1 312 ? 4.565 0.624 -29.453 1.00 98.00 312 LYS A O 1
ATOM 2556 N N . LEU A 1 313 ? 6.224 1.351 -28.115 1.00 98.06 313 LEU A N 1
ATOM 2557 C CA . LEU A 1 313 ? 7.188 0.304 -28.454 1.00 98.06 313 LEU A CA 1
ATOM 2558 C C . LEU A 1 313 ? 6.571 -1.084 -28.262 1.00 98.06 313 LEU A C 1
ATOM 2560 O O . LEU A 1 313 ? 6.638 -1.910 -29.165 1.00 98.06 313 LEU A O 1
ATOM 2564 N N . LEU A 1 314 ? 5.934 -1.331 -27.118 1.00 98.00 314 LEU A N 1
ATOM 2565 C CA . LEU A 1 314 ? 5.305 -2.617 -26.834 1.00 98.00 314 LEU A CA 1
ATOM 2566 C C . LEU A 1 314 ? 4.142 -2.911 -27.800 1.00 98.00 314 LEU A C 1
ATOM 2568 O O . LEU A 1 314 ? 4.064 -4.011 -28.339 1.00 98.00 314 LEU A O 1
ATOM 2572 N N . LYS A 1 315 ? 3.278 -1.932 -28.091 1.00 97.75 315 LYS A N 1
ATOM 2573 C CA . LYS A 1 315 ? 2.168 -2.096 -29.052 1.00 97.75 315 LYS A CA 1
ATOM 2574 C C . LYS A 1 315 ? 2.628 -2.378 -30.481 1.00 97.75 315 LYS A C 1
ATOM 2576 O O . LYS A 1 315 ? 1.951 -3.117 -31.190 1.00 97.75 315 LYS A O 1
ATOM 2581 N N . ASP A 1 316 ? 3.757 -1.806 -30.887 1.00 97.56 316 ASP A N 1
ATOM 2582 C CA . ASP A 1 316 ? 4.307 -1.963 -32.235 1.00 97.56 316 ASP A CA 1
ATOM 2583 C C . ASP A 1 316 ? 5.010 -3.329 -32.436 1.00 97.56 316 ASP A C 1
ATOM 2585 O O . ASP A 1 316 ? 5.276 -3.709 -33.576 1.00 97.56 316 ASP A O 1
ATOM 2589 N N . ASN A 1 317 ? 5.290 -4.080 -31.360 1.00 97.06 317 ASN A N 1
ATOM 2590 C CA . ASN A 1 317 ? 5.928 -5.404 -31.400 1.00 97.06 317 ASN A CA 1
ATOM 2591 C C . ASN A 1 317 ? 4.909 -6.548 -31.242 1.00 97.06 317 ASN A C 1
ATOM 2593 O O . ASN A 1 317 ? 3.853 -6.403 -30.613 1.00 97.06 317 ASN A O 1
ATOM 2597 N N . GLN A 1 318 ? 5.223 -7.706 -31.818 1.00 94.81 318 GLN A N 1
ATOM 2598 C CA . GLN A 1 318 ? 4.380 -8.900 -31.864 1.00 94.81 318 GLN A CA 1
ATOM 2599 C C . GLN A 1 318 ? 4.751 -9.922 -30.781 1.00 94.81 318 GLN A C 1
ATOM 2601 O O . GLN A 1 318 ? 5.722 -9.774 -30.047 1.00 94.81 318 GLN A O 1
ATOM 2606 N N . GLU A 1 319 ? 3.919 -10.954 -30.651 1.00 94.00 319 GLU A N 1
ATOM 2607 C CA . GLU A 1 319 ? 4.197 -12.094 -29.778 1.00 94.00 319 GLU A CA 1
ATOM 2608 C C . GLU A 1 319 ? 5.509 -12.782 -30.189 1.00 94.00 319 GLU A C 1
ATOM 2610 O O . GLU A 1 319 ? 5.694 -13.124 -31.356 1.00 94.00 319 GLU A O 1
ATOM 2615 N N . GLY A 1 320 ? 6.410 -12.986 -29.226 1.00 89.69 320 GLY A N 1
ATOM 2616 C CA . GLY A 1 320 ? 7.726 -13.592 -29.435 1.00 89.69 320 GLY A CA 1
ATOM 2617 C C . GLY A 1 320 ? 8.859 -12.603 -29.727 1.00 89.69 320 GLY A C 1
ATOM 2618 O O . GLY A 1 320 ? 10.018 -13.018 -29.696 1.00 89.69 320 GLY A O 1
ATOM 2619 N N . ASP A 1 321 ? 8.558 -11.322 -29.962 1.00 93.88 321 ASP A N 1
ATOM 2620 C CA . ASP A 1 321 ? 9.585 -10.279 -30.047 1.00 93.88 321 ASP A CA 1
ATOM 2621 C C . ASP A 1 321 ? 10.217 -10.010 -28.667 1.00 93.88 321 ASP A C 1
ATOM 2623 O O . ASP A 1 321 ? 9.621 -10.286 -27.625 1.00 93.88 321 ASP A O 1
ATOM 2627 N N . ASP A 1 322 ? 11.419 -9.420 -28.647 1.00 94.94 322 ASP A N 1
ATOM 2628 C CA . ASP A 1 322 ? 12.108 -9.037 -27.403 1.00 94.94 322 ASP A CA 1
ATOM 2629 C C . ASP A 1 322 ? 12.454 -7.531 -27.324 1.00 94.94 322 ASP A C 1
ATOM 2631 O O . ASP A 1 322 ? 13.627 -7.157 -27.223 1.00 94.94 322 ASP A O 1
ATOM 2635 N N . PRO A 1 323 ? 11.461 -6.618 -27.365 1.00 96.69 323 PRO A N 1
ATOM 2636 C CA . PRO A 1 323 ? 11.709 -5.174 -27.302 1.00 96.69 323 PRO A CA 1
ATOM 2637 C C . PRO A 1 323 ? 12.310 -4.705 -25.968 1.00 96.69 323 PRO A C 1
ATOM 2639 O O . PRO A 1 323 ? 12.949 -3.652 -25.923 1.00 96.69 323 PRO A O 1
ATOM 2642 N N . LEU A 1 324 ? 12.114 -5.465 -24.884 1.00 97.38 324 LEU A N 1
ATOM 2643 C CA . LEU A 1 324 ? 12.695 -5.197 -23.566 1.00 97.38 324 LEU A CA 1
ATOM 2644 C C . LEU A 1 324 ? 14.058 -5.868 -23.360 1.00 97.38 324 LEU A C 1
ATOM 2646 O O . LEU A 1 324 ? 14.614 -5.750 -22.269 1.00 97.38 324 LEU A O 1
ATOM 2650 N N . ALA A 1 325 ? 14.608 -6.548 -24.371 1.00 96.75 325 ALA A N 1
ATOM 2651 C CA . ALA A 1 325 ? 15.895 -7.242 -24.303 1.00 96.75 325 ALA A CA 1
ATOM 2652 C C . ALA A 1 325 ? 16.026 -8.167 -23.070 1.00 96.75 325 ALA A C 1
ATOM 2654 O O . ALA A 1 325 ? 17.054 -8.173 -22.382 1.00 96.75 325 ALA A O 1
ATOM 2655 N N . LEU A 1 326 ? 14.968 -8.920 -22.756 1.00 95.44 326 LEU A N 1
ATOM 2656 C CA . LEU A 1 326 ? 14.906 -9.803 -21.595 1.00 95.44 326 LEU A CA 1
ATOM 2657 C C . LEU A 1 326 ? 15.872 -10.986 -21.709 1.00 95.44 326 LEU A C 1
ATOM 2659 O O . LEU A 1 326 ? 16.344 -11.453 -20.674 1.00 95.44 326 LEU A O 1
ATOM 2663 N N . GLU A 1 327 ? 16.226 -11.439 -22.919 1.00 93.75 327 GLU A N 1
ATOM 2664 C CA . GLU A 1 327 ? 17.275 -12.462 -23.082 1.00 93.75 327 GLU A CA 1
ATOM 2665 C C . GLU A 1 327 ? 18.630 -11.932 -22.583 1.00 93.75 327 GLU A C 1
ATOM 2667 O O . GLU A 1 327 ? 19.352 -12.602 -21.840 1.00 93.75 327 GLU A O 1
ATOM 2672 N N . ILE A 1 328 ? 18.972 -10.690 -22.946 1.00 94.25 328 ILE A N 1
ATOM 2673 C CA . ILE A 1 328 ? 20.204 -10.026 -22.495 1.00 94.25 328 ILE A CA 1
ATOM 2674 C C . ILE A 1 328 ? 20.178 -9.846 -20.977 1.00 94.25 328 ILE A C 1
ATOM 2676 O O . ILE A 1 328 ? 21.161 -10.169 -20.307 1.00 94.25 328 ILE A O 1
ATOM 2680 N N . LEU A 1 329 ? 19.050 -9.383 -20.434 1.00 95.06 329 LEU A N 1
ATOM 2681 C CA . LEU A 1 329 ? 18.866 -9.220 -18.996 1.00 95.06 329 LEU A CA 1
ATOM 2682 C C . LEU A 1 329 ? 19.065 -10.548 -18.246 1.00 95.06 329 LEU A C 1
ATOM 2684 O O . LEU A 1 329 ? 19.838 -10.593 -17.291 1.00 95.06 329 LEU A O 1
ATOM 2688 N N . GLN A 1 330 ? 18.447 -11.644 -18.700 1.00 91.88 330 GLN A N 1
ATOM 2689 C CA . GLN A 1 330 ? 18.615 -12.962 -18.076 1.00 91.88 330 GLN A CA 1
ATOM 2690 C C . GLN A 1 330 ? 20.060 -13.463 -18.136 1.00 91.88 330 GLN A C 1
ATOM 2692 O O . GLN A 1 330 ? 20.565 -14.021 -17.161 1.00 91.88 330 GLN A O 1
ATOM 2697 N N . ASN A 1 331 ? 20.757 -13.246 -19.253 1.00 92.06 331 ASN A N 1
ATOM 2698 C CA . ASN A 1 331 ? 22.169 -13.608 -19.372 1.00 92.06 331 ASN A CA 1
ATOM 2699 C C . ASN A 1 331 ? 23.047 -12.845 -18.365 1.00 92.06 331 ASN A C 1
ATOM 2701 O O . ASN A 1 331 ? 23.978 -13.428 -17.807 1.00 92.06 331 ASN A O 1
ATOM 2705 N N . MET A 1 332 ? 22.737 -11.573 -18.090 1.00 91.94 332 MET A N 1
ATOM 2706 C CA . MET A 1 332 ? 23.420 -10.795 -17.050 1.00 91.94 332 MET A CA 1
ATOM 2707 C C . MET A 1 332 ? 23.100 -11.308 -15.644 1.00 91.94 332 MET A C 1
ATOM 2709 O O . MET A 1 332 ? 24.021 -11.480 -14.845 1.00 91.94 332 MET A O 1
ATOM 2713 N N . GLU A 1 333 ? 21.829 -11.602 -15.351 1.00 91.00 333 GLU A N 1
ATOM 2714 C CA . GLU A 1 333 ? 21.406 -12.149 -14.054 1.00 91.00 333 GLU A CA 1
ATOM 2715 C C . GLU A 1 333 ? 22.082 -13.499 -13.754 1.00 91.00 333 GLU A C 1
ATOM 2717 O O . GLU A 1 333 ? 22.566 -13.728 -12.644 1.00 91.00 333 GLU A O 1
ATOM 2722 N N . ASN A 1 334 ? 22.215 -14.365 -14.763 1.00 88.81 334 ASN A N 1
ATOM 2723 C CA . ASN A 1 334 ? 22.931 -15.641 -14.653 1.00 88.81 334 ASN A CA 1
ATOM 2724 C C . ASN A 1 334 ? 24.442 -15.471 -14.398 1.00 88.81 334 ASN A C 1
ATOM 2726 O O . ASN A 1 334 ? 25.094 -16.390 -13.898 1.00 88.81 334 ASN A O 1
ATOM 2730 N N . GLY A 1 335 ? 25.008 -14.309 -14.737 1.00 87.19 335 GLY A N 1
ATOM 2731 C CA . GLY A 1 335 ? 26.412 -13.967 -14.513 1.00 87.19 335 GLY A CA 1
ATOM 2732 C C . GLY A 1 335 ? 26.727 -13.457 -13.102 1.00 87.19 335 GLY A C 1
ATOM 2733 O O . GLY A 1 335 ? 27.900 -13.237 -12.785 1.00 87.19 335 GLY A O 1
ATOM 2734 N N . PHE A 1 336 ? 25.721 -13.254 -12.243 1.00 88.44 336 PHE A N 1
ATOM 2735 C CA . PHE A 1 336 ? 25.936 -12.738 -10.892 1.00 88.44 336 PHE A CA 1
ATOM 2736 C C . PHE A 1 336 ? 26.784 -13.679 -10.034 1.00 88.44 336 PHE A C 1
ATOM 2738 O O . PHE A 1 336 ? 26.630 -14.900 -10.039 1.00 88.44 336 PHE A O 1
ATOM 2745 N N . ASN A 1 337 ? 27.682 -13.094 -9.237 1.00 84.19 337 ASN A N 1
ATOM 2746 C CA . ASN A 1 337 ? 28.533 -13.850 -8.328 1.00 84.19 337 ASN A CA 1
ATOM 2747 C C . ASN A 1 337 ? 27.943 -13.848 -6.906 1.00 84.19 337 ASN A C 1
ATOM 2749 O O . ASN A 1 337 ? 28.129 -12.863 -6.183 1.00 84.19 337 ASN A O 1
ATOM 2753 N N . PRO A 1 338 ? 27.341 -14.961 -6.442 1.00 83.19 338 PRO A N 1
ATOM 2754 C CA . PRO A 1 338 ? 26.701 -15.025 -5.127 1.00 83.19 338 PRO A CA 1
ATOM 2755 C C . PRO A 1 338 ? 27.691 -14.896 -3.959 1.00 83.19 338 PRO A C 1
ATOM 2757 O O . PRO A 1 338 ? 27.277 -14.726 -2.816 1.00 83.19 338 PRO A O 1
ATOM 2760 N N . ARG A 1 339 ? 29.008 -14.987 -4.211 1.00 82.31 339 ARG A N 1
ATOM 2761 C CA . ARG A 1 339 ? 30.044 -14.771 -3.187 1.00 82.31 339 ARG A CA 1
ATOM 2762 C C . ARG A 1 339 ? 30.324 -13.292 -2.922 1.00 82.31 339 ARG A C 1
ATOM 2764 O O . ARG A 1 339 ? 30.937 -12.988 -1.905 1.00 82.31 339 ARG A O 1
ATOM 2771 N N . LYS A 1 340 ? 29.950 -12.394 -3.842 1.00 80.75 340 LYS A N 1
ATOM 2772 C CA . LYS A 1 340 ? 30.164 -10.946 -3.692 1.00 80.75 340 LYS A CA 1
ATOM 2773 C C . LYS A 1 340 ? 28.972 -10.268 -3.026 1.00 80.75 340 LYS A C 1
ATOM 2775 O O . LYS A 1 340 ? 29.157 -9.469 -2.117 1.00 80.75 340 LYS A O 1
ATOM 2780 N N . GLU A 1 341 ? 27.767 -10.599 -3.472 1.00 79.06 341 GLU A N 1
ATOM 2781 C CA . GLU A 1 341 ? 26.520 -10.006 -2.996 1.00 79.06 341 GLU A CA 1
ATOM 2782 C C . GLU A 1 341 ? 25.349 -10.976 -3.187 1.00 79.06 341 GLU A C 1
ATOM 2784 O O . GLU A 1 341 ? 25.445 -11.949 -3.936 1.00 79.06 341 GLU A O 1
ATOM 2789 N N . SER A 1 342 ? 24.232 -10.724 -2.500 1.00 86.06 342 SER A N 1
ATOM 2790 C CA . SER A 1 342 ? 23.013 -11.516 -2.685 1.00 86.06 342 SER A CA 1
ATOM 2791 C C . SER A 1 342 ? 22.430 -11.295 -4.080 1.00 86.06 342 SER A C 1
ATOM 2793 O O . SER A 1 342 ? 22.311 -10.149 -4.513 1.00 86.06 342 SER A O 1
ATOM 2795 N N . LEU A 1 343 ? 21.989 -12.372 -4.732 1.00 86.81 343 LEU A N 1
ATOM 2796 C CA . LEU A 1 343 ? 21.430 -12.336 -6.089 1.00 86.81 343 LEU A CA 1
ATOM 2797 C C . LEU A 1 343 ? 20.244 -11.366 -6.217 1.00 86.81 343 LEU A C 1
ATOM 2799 O O . LEU A 1 343 ? 20.183 -10.610 -7.179 1.00 86.81 343 LEU A O 1
ATOM 2803 N N . ASP A 1 344 ? 19.364 -11.311 -5.214 1.00 85.69 344 ASP A N 1
ATOM 2804 C CA . ASP A 1 344 ? 18.212 -10.397 -5.205 1.00 85.69 344 ASP A CA 1
ATOM 2805 C C . ASP A 1 344 ? 18.632 -8.922 -5.195 1.00 85.69 344 ASP A C 1
ATOM 2807 O O . ASP A 1 344 ? 18.018 -8.089 -5.860 1.00 85.69 344 ASP A O 1
ATOM 2811 N N . PHE A 1 345 ? 19.693 -8.598 -4.453 1.00 86.94 345 PHE A N 1
ATOM 2812 C CA . PHE A 1 345 ? 20.251 -7.247 -4.400 1.00 86.94 345 PHE A CA 1
ATOM 2813 C C . PHE A 1 345 ? 20.900 -6.874 -5.738 1.00 86.94 345 PHE A C 1
ATOM 2815 O O . PHE A 1 345 ? 20.627 -5.802 -6.275 1.00 86.94 345 PHE A O 1
ATOM 2822 N N . ALA A 1 346 ? 21.702 -7.777 -6.315 1.00 89.75 346 ALA A N 1
ATOM 2823 C CA . ALA A 1 346 ? 22.300 -7.586 -7.637 1.00 89.75 346 ALA A CA 1
ATOM 2824 C C . ALA A 1 346 ? 21.222 -7.351 -8.709 1.00 89.75 346 ALA A C 1
ATOM 2826 O O . ALA A 1 346 ? 21.289 -6.381 -9.466 1.00 89.75 346 ALA A O 1
ATOM 2827 N N . LYS A 1 347 ? 20.172 -8.182 -8.704 1.00 92.88 347 LYS A N 1
ATOM 2828 C CA . LYS A 1 347 ? 19.027 -8.090 -9.615 1.00 92.88 347 LYS A CA 1
ATOM 2829 C C . LYS A 1 347 ? 18.313 -6.749 -9.498 1.00 92.88 347 LYS A C 1
ATOM 2831 O O . LYS A 1 347 ? 18.155 -6.044 -10.492 1.00 92.88 347 LYS A O 1
ATOM 2836 N N . ARG A 1 348 ? 17.910 -6.356 -8.286 1.00 92.94 348 ARG A N 1
ATOM 2837 C CA . ARG A 1 348 ? 17.233 -5.071 -8.058 1.00 92.94 348 ARG A CA 1
ATOM 2838 C C . ARG A 1 348 ? 18.111 -3.886 -8.438 1.00 92.94 348 ARG A C 1
ATOM 2840 O O . ARG A 1 348 ? 17.599 -2.917 -8.998 1.00 92.94 348 ARG A O 1
ATOM 2847 N N . ARG A 1 349 ? 19.420 -3.946 -8.188 1.00 91.75 349 ARG A N 1
ATOM 2848 C CA . ARG A 1 349 ? 20.366 -2.897 -8.593 1.00 91.75 349 ARG A CA 1
ATOM 2849 C C . ARG A 1 349 ? 20.452 -2.777 -10.118 1.00 91.75 349 ARG A C 1
ATOM 2851 O O . ARG A 1 349 ? 20.277 -1.671 -10.628 1.00 91.75 349 ARG A O 1
ATOM 2858 N N . LEU A 1 350 ? 20.617 -3.896 -10.830 1.00 95.12 350 LEU A N 1
ATOM 2859 C CA . LEU A 1 350 ? 20.631 -3.944 -12.297 1.00 95.12 350 LEU A CA 1
ATOM 2860 C C . LEU A 1 350 ? 19.340 -3.372 -12.896 1.00 95.12 350 LEU A C 1
ATOM 2862 O O . LEU A 1 350 ? 19.391 -2.427 -13.684 1.00 95.12 350 LEU A O 1
ATOM 2866 N N . LEU A 1 351 ? 18.187 -3.898 -12.470 1.00 97.00 351 LEU A N 1
ATOM 2867 C CA . LEU A 1 351 ? 16.869 -3.468 -12.940 1.00 97.00 351 LEU A CA 1
ATOM 2868 C C . LEU A 1 351 ? 16.650 -1.973 -12.690 1.00 97.00 351 LEU A C 1
ATOM 2870 O O . LEU A 1 351 ? 16.265 -1.240 -13.597 1.00 97.00 351 LEU A O 1
ATOM 2874 N N . THR A 1 352 ? 16.926 -1.499 -11.471 1.00 96.44 352 THR A N 1
ATOM 2875 C CA . THR A 1 352 ? 16.710 -0.091 -11.103 1.00 96.44 352 THR A CA 1
ATOM 2876 C C . THR A 1 352 ? 17.564 0.835 -11.960 1.00 96.44 352 THR A C 1
ATOM 2878 O O . THR A 1 352 ? 17.064 1.846 -12.448 1.00 96.44 352 THR A O 1
ATOM 2881 N N . ASN A 1 353 ? 18.842 0.511 -12.159 1.00 95.94 353 ASN A N 1
ATOM 2882 C CA . ASN A 1 353 ? 19.733 1.354 -12.950 1.00 95.94 353 ASN A CA 1
ATOM 2883 C C . ASN A 1 353 ? 19.365 1.327 -14.436 1.00 95.94 353 ASN A C 1
ATOM 2885 O O . ASN A 1 353 ? 19.319 2.383 -15.059 1.00 95.94 353 ASN A O 1
ATOM 2889 N N . GLY A 1 354 ? 19.014 0.166 -14.990 1.00 97.25 354 GLY A N 1
ATOM 2890 C CA . GLY A 1 354 ? 18.579 0.095 -16.383 1.00 97.25 354 GLY A CA 1
ATOM 2891 C C . GLY A 1 354 ? 17.267 0.837 -16.646 1.00 97.25 354 GLY A C 1
ATOM 2892 O O . GLY A 1 354 ? 17.169 1.587 -17.617 1.00 97.25 354 GLY A O 1
ATOM 2893 N N . PHE A 1 355 ? 16.282 0.743 -15.744 1.00 97.94 355 PHE A N 1
ATOM 2894 C CA . PHE A 1 355 ? 15.073 1.566 -15.848 1.00 97.94 355 PHE A CA 1
ATOM 2895 C C . PHE A 1 355 ? 15.383 3.062 -15.707 1.00 97.94 355 PHE A C 1
ATOM 2897 O O . PHE A 1 355 ? 14.807 3.873 -16.433 1.00 97.94 355 PHE A O 1
ATOM 2904 N N . LYS A 1 356 ? 16.318 3.454 -14.827 1.00 96.31 356 LYS A N 1
ATOM 2905 C CA . LYS A 1 356 ? 16.767 4.853 -14.723 1.00 96.31 356 LYS A CA 1
ATOM 2906 C C . LYS A 1 356 ? 17.367 5.348 -16.032 1.00 96.31 356 LYS A C 1
ATOM 2908 O O . LYS A 1 356 ? 17.014 6.447 -16.444 1.00 96.31 356 LYS A O 1
ATOM 2913 N N . GLU A 1 357 ? 18.218 4.562 -16.688 1.00 96.50 357 GLU A N 1
ATOM 2914 C CA . GLU A 1 357 ? 18.795 4.914 -17.992 1.00 96.50 357 GLU A CA 1
ATOM 2915 C C . GLU A 1 357 ? 17.712 5.149 -19.049 1.00 96.50 357 GLU A C 1
ATOM 2917 O O . GLU A 1 357 ? 17.762 6.148 -19.771 1.00 96.50 357 GLU A O 1
ATOM 2922 N N . TYR A 1 358 ? 16.703 4.274 -19.091 1.00 97.75 358 TYR A N 1
ATOM 2923 C CA . TYR A 1 358 ? 15.564 4.404 -19.997 1.00 97.75 358 TYR A CA 1
ATOM 2924 C C . TYR A 1 358 ? 14.767 5.691 -19.739 1.00 97.75 358 TYR A C 1
ATOM 2926 O O . TYR A 1 358 ? 14.540 6.491 -20.650 1.00 97.75 358 TYR A O 1
ATOM 2934 N N . PHE A 1 359 ? 14.390 5.936 -18.479 1.00 97.31 359 PHE A N 1
ATOM 2935 C CA . PHE A 1 359 ? 13.631 7.126 -18.096 1.00 97.31 359 PHE A CA 1
ATOM 2936 C C . PHE A 1 359 ? 14.439 8.418 -18.260 1.00 97.31 359 PHE A C 1
ATOM 2938 O O . PHE A 1 359 ? 13.892 9.422 -18.710 1.00 97.31 359 PHE A O 1
ATOM 2945 N N . HIS A 1 360 ? 15.737 8.422 -17.940 1.00 95.06 360 HIS A N 1
ATOM 2946 C CA . HIS A 1 360 ? 16.602 9.593 -18.107 1.00 95.06 360 HIS A CA 1
ATOM 2947 C C . HIS A 1 360 ? 16.709 10.044 -19.565 1.00 95.06 360 HIS A C 1
ATOM 2949 O O . HIS A 1 360 ? 16.823 11.247 -19.809 1.00 95.06 360 HIS A O 1
ATOM 2955 N N . GLN A 1 361 ? 16.643 9.097 -20.500 1.00 95.00 361 GLN A N 1
ATOM 2956 C CA . GLN A 1 361 ? 16.724 9.328 -21.941 1.00 95.00 361 GLN A CA 1
ATOM 2957 C C . GLN A 1 361 ? 15.344 9.422 -22.607 1.00 95.00 361 GLN A C 1
ATOM 2959 O O . GLN A 1 361 ? 15.243 9.264 -23.817 1.00 95.00 361 GLN A O 1
ATOM 2964 N N . GLU A 1 362 ? 14.272 9.666 -21.843 1.00 96.19 362 GLU A N 1
ATOM 2965 C CA . GLU A 1 362 ? 12.925 9.903 -22.394 1.00 96.19 362 GLU A CA 1
ATOM 2966 C C . GLU A 1 362 ? 12.399 8.746 -23.269 1.00 96.19 362 GLU A C 1
ATOM 2968 O O . GLU A 1 362 ? 11.546 8.949 -24.130 1.00 96.19 362 GLU A O 1
ATOM 2973 N N . GLY A 1 363 ? 12.897 7.527 -23.031 1.00 94.56 363 GLY A N 1
ATOM 2974 C CA . GLY A 1 363 ? 12.554 6.321 -23.783 1.00 94.56 363 GLY A CA 1
ATOM 2975 C C . GLY A 1 363 ? 13.328 6.106 -25.090 1.00 94.56 363 GLY A C 1
ATOM 2976 O O . GLY A 1 363 ? 13.028 5.160 -25.814 1.00 94.56 363 GLY A O 1
ATOM 2977 N N . GLU A 1 364 ? 14.326 6.943 -25.397 1.00 94.81 364 GLU A N 1
ATOM 2978 C CA . GLU A 1 364 ? 15.144 6.834 -26.619 1.00 94.81 364 GLU A CA 1
ATOM 2979 C C . GLU A 1 364 ? 16.225 5.737 -26.525 1.00 94.81 364 GLU A C 1
ATOM 2981 O O . GLU A 1 364 ? 16.680 5.211 -27.543 1.00 94.81 364 GLU A O 1
ATOM 2986 N N . CYS A 1 365 ? 16.621 5.358 -25.305 1.00 93.81 365 CYS A N 1
ATOM 2987 C CA . CYS A 1 365 ? 17.545 4.250 -25.050 1.00 93.81 365 CYS A CA 1
ATOM 2988 C C . CYS A 1 365 ? 16.860 2.907 -25.316 1.00 93.81 365 CYS A C 1
ATOM 2990 O O . CYS A 1 365 ? 15.802 2.617 -24.760 1.00 93.81 365 CYS A O 1
ATOM 2992 N N . LYS A 1 366 ? 17.485 2.058 -26.137 1.00 96.38 366 LYS A N 1
ATOM 2993 C CA . LYS A 1 366 ? 17.054 0.666 -26.297 1.00 96.38 366 LYS A CA 1
ATOM 2994 C C . LYS A 1 366 ? 17.423 -0.144 -25.054 1.00 96.38 366 LYS A C 1
ATOM 2996 O O . LYS A 1 366 ? 18.490 0.064 -24.476 1.00 96.38 366 LYS A O 1
ATOM 3001 N N . PHE A 1 367 ? 16.558 -1.073 -24.650 1.00 97.38 367 PHE A N 1
ATOM 3002 C CA . PHE A 1 367 ? 16.727 -1.794 -23.386 1.00 97.38 367 PHE A CA 1
ATOM 3003 C C . PHE A 1 367 ? 18.005 -2.628 -23.302 1.00 97.38 367 PHE A C 1
ATOM 3005 O O . PHE A 1 367 ? 18.587 -2.696 -22.227 1.00 97.38 367 PHE A O 1
ATOM 3012 N N . ASP A 1 368 ? 18.501 -3.171 -24.414 1.00 96.25 368 ASP A N 1
ATOM 3013 C CA . ASP A 1 368 ? 19.808 -3.836 -24.471 1.00 96.25 368 ASP A CA 1
ATOM 3014 C C . ASP A 1 368 ? 20.930 -2.927 -23.939 1.00 96.25 368 ASP A C 1
ATOM 3016 O O . ASP A 1 368 ? 21.703 -3.316 -23.065 1.00 96.25 368 ASP A O 1
ATOM 3020 N N . GLN A 1 369 ? 20.967 -1.675 -24.396 1.00 96.75 369 GLN A N 1
ATOM 3021 C CA . GLN A 1 369 ? 21.921 -0.671 -23.939 1.00 96.75 369 GLN A CA 1
ATOM 3022 C C . GLN A 1 369 ? 21.632 -0.218 -22.511 1.00 96.75 369 GLN A C 1
ATOM 3024 O O . GLN A 1 369 ? 22.571 -0.021 -21.739 1.00 96.75 369 GLN A O 1
ATOM 3029 N N . CYS A 1 370 ? 20.358 -0.057 -22.147 1.00 96.88 370 CYS A N 1
ATOM 3030 C CA . CYS A 1 370 ? 19.999 0.375 -20.803 1.00 96.88 370 CYS A CA 1
ATOM 3031 C C . CYS A 1 370 ? 20.409 -0.682 -19.754 1.00 96.88 370 CYS A C 1
ATOM 3033 O O . CYS A 1 370 ? 20.943 -0.317 -18.708 1.00 96.88 370 CYS A O 1
ATOM 3035 N N . TRP A 1 371 ? 20.254 -1.983 -20.043 1.00 97.00 371 TRP A N 1
ATOM 3036 C CA . TRP A 1 371 ? 20.731 -3.069 -19.175 1.00 97.00 371 TRP A CA 1
ATOM 3037 C C . TRP A 1 371 ? 22.253 -3.111 -19.086 1.00 97.00 371 TRP A C 1
ATOM 3039 O O . TRP A 1 371 ? 22.785 -3.191 -17.979 1.00 97.00 371 TRP A O 1
ATOM 3049 N N . ILE A 1 372 ? 22.959 -2.977 -20.216 1.00 94.31 372 ILE A N 1
ATOM 3050 C CA . ILE A 1 372 ? 24.430 -2.936 -20.227 1.00 94.31 372 ILE A CA 1
ATOM 3051 C C . ILE A 1 372 ? 24.935 -1.787 -19.349 1.00 94.31 372 ILE A C 1
ATOM 3053 O O . ILE A 1 372 ? 25.706 -2.030 -18.423 1.00 94.31 372 ILE A O 1
ATOM 3057 N N . ARG A 1 373 ? 24.448 -0.561 -19.563 1.00 92.81 373 ARG A N 1
ATOM 3058 C CA . ARG A 1 373 ? 24.840 0.605 -18.753 1.00 92.81 373 ARG A CA 1
ATOM 3059 C C . ARG A 1 373 ? 24.455 0.439 -17.287 1.00 92.81 373 ARG A C 1
ATOM 3061 O O . ARG A 1 373 ? 25.243 0.746 -16.401 1.00 92.81 373 ARG A O 1
ATOM 3068 N N . GLY A 1 374 ? 23.269 -0.105 -17.014 1.00 87.81 374 GLY A N 1
ATOM 3069 C CA . GLY A 1 374 ? 22.820 -0.387 -15.653 1.00 87.81 374 GLY A CA 1
ATOM 3070 C C . GLY A 1 374 ? 23.733 -1.367 -14.908 1.00 87.81 374 GLY A C 1
ATOM 3071 O O . GLY A 1 374 ? 23.898 -1.239 -13.691 1.00 87.81 374 GLY A O 1
ATOM 3072 N N . SER A 1 375 ? 24.354 -2.299 -15.641 1.00 87.81 375 SER A N 1
ATOM 3073 C CA . SER A 1 375 ? 25.296 -3.288 -15.111 1.00 87.81 375 SER A CA 1
ATOM 3074 C C . SER A 1 375 ? 26.684 -2.728 -14.789 1.00 87.81 375 SER A C 1
ATOM 3076 O O . SER A 1 375 ? 27.371 -3.297 -13.948 1.00 87.81 375 SER A O 1
ATOM 3078 N N . GLU A 1 376 ? 27.091 -1.595 -15.375 1.00 85.38 376 GLU A N 1
ATOM 3079 C CA . GLU A 1 376 ? 28.390 -0.956 -15.081 1.00 85.38 376 GLU A CA 1
ATOM 3080 C C . GLU A 1 376 ? 28.498 -0.482 -13.621 1.00 85.38 376 GLU A C 1
ATOM 3082 O O . GLU A 1 376 ? 29.590 -0.256 -13.101 1.00 85.38 376 GLU A O 1
ATOM 3087 N N . TYR A 1 377 ? 27.355 -0.360 -12.948 1.00 70.44 377 TYR A N 1
ATOM 3088 C CA . TYR A 1 377 ? 27.235 0.017 -11.544 1.00 70.44 377 TYR A CA 1
ATOM 3089 C C . TYR A 1 377 ? 27.098 -1.191 -10.598 1.00 70.44 377 TYR A C 1
ATOM 3091 O O . TYR A 1 377 ? 26.789 -0.990 -9.413 1.00 70.44 377 TYR A O 1
ATOM 3099 N N . LEU A 1 378 ? 27.271 -2.424 -11.105 1.00 67.44 378 LEU A N 1
ATOM 3100 C CA . LEU A 1 378 ? 27.322 -3.660 -10.316 1.00 67.44 378 LEU A CA 1
ATOM 3101 C C . LEU A 1 378 ? 28.730 -3.918 -9.770 1.00 67.44 378 LEU A C 1
ATOM 3103 O O . LEU A 1 378 ? 28.844 -4.045 -8.523 1.00 67.44 378 LEU A O 1
#

Foldseek 3Di:
DWWAWDDWDADPVQRWIKTKTKDALVLVCQQADPCLCLDPPPVPPPPDPVLVVVLVCVLVQDADPAWEKEFQLVLLVVQVVCVVVVVRVVNRVSSSDHPRIHTLDCSSVNVSSVVCVVVVRDGDRPRIHIYMYIRDNDLLSVLLCLQAVVCVPDNDDNLVSLSSSCVSCVVVLPVLAPPAAEDTNPPPDDQDAFNYAHSSLLSLLLVLQQLLHLDPDDPDPVNSVVSSVVVNPDDSVVSSVSVVVSSVVVNLLSLLLNLLQFQADPDPPPQADRSSDQSRDSLLSSLLSSLLNVLCVVPVVLQVLLSVLSSVQSVVHGHPDCQLPRSLLVVVLVVDDCVVDHSSVLSSQLSNQLSNVCSVRSNPDGNSVSSVRSNVVD

pLDDT: mean 88.38, std 10.56, range [44.72, 98.44]

Secondary structure (DSSP, 8-state):
---EEEEEEEETTTTEEEEEEEEEHHHHHHHH-TTTTTTS-GGG----HHHHHHHHHHHTTPPPPPEEEEEPHHHHHHHHHHHHTT-HHHHHHHHTSTTSEEEEE-HHHHHHHHHHHHTT----TT-EEEEEEEE---HHHHHHIIIIIHHHHS---HHHHHHHHHHHTHHHHHHHSTT-EEE-TT--PPP-STTEEEHHHHHHHHHHHHTT-S-SS-S-HHHHHHHHHHHHT--HHHHHHHHHHHHHHHHHHHHHHHHHHHHS---SSTTS--HHHHTTSHHHHHHHHHHHHHHHTT-HHHHHHHHHHHHHHHHHSPTT--TT-HHHHHHHHHT--TTTS-HHHHHHHHHHHHHHHHHHTTT-S-HHHHHHHHHTT-

Radius of gyration: 23.42 Å; chains: 1; bounding box: 60×43×67 Å

Sequence (378 aa):
MQVKIIGQAKDLRTNTDILYAQLSIQDYLCLVGDNFDDYEPQRKREKYKAYERMKVDIKDGALLPSITLAVKPELVSNILPFVQKDKWRELESALSKPGQVNILDGLHRTFILNDIAKENFDFKSEQKVLVEFWLERNIKNLIYRIIVLNAGQKPMSMKHQIDLLFITLYDTLKAEIPDIEIFKEKDSGRRTKARKYHLDRIATAYHSFITESAETQRQNVVAQKLVEEKVLNSTEEELGNQFDTFTNYLKMYADLDVEVSRIYPVNADQKIPDGIKWFGEESVMNSFFAALAFVSRNNSERVKKALDTLLKLLKDNQEGDDPLALEILQNMENGFNPRKESLDFAKRRLLTNGFKEYFHQEGECKFDQCWIRGSEYL